Protein AF-A0A8M9P8A9-F1 (afdb_monomer_lite)

Radius of gyration: 37.68 Å; chains: 1; bounding box: 84×103×101 Å

Sequence (505 aa):
MQIIQTVPEAQSTLKDPYMAHSTPYIPPGALQATKLTQAPAHTAQMANQHPPNPISVPRPTFNPMHTTVTLNAMPHTDSDITPPTAPHQRVTVASNMPICPQPFANAPVSQTGYLPQPGTELLMAAAYGIPRPTLPVFESGTESDFALLKLALDSLLSPHTHISEQYKYQVLMSHLKFASAQQLAKAYMHHPQPYTAALQALQAKYGQPRQLVQSELGAIMSTPPLKIGDANSFDSFALSVQSLVGMLRTLEGQNGFELMCGSHVDRLLGKMPPAYRDSFVEYCFSHGILQSGTDRTYTLPDLAAWLQTKSQAKRISSRAVAMFQSDITKTSGRSKSSSYHWERPTTSFLTSENAVKPPAATPAKVSPKPKPYCPYCDNPDHYLNSCDKFKKLTTDQIVSWITRDKRCWKCGRNHSVNTCNLKRPCKICKEIHLTILHDSIKDTSRAVLMVSLPSTQIYLDRPNRSQKVMLKVARVLLHSQTQTIEAYAVLDDGSERTIVLPQEV

pLDDT: mean 71.33, std 25.17, range [28.06, 98.38]

Foldseek 3Di:
DAFDDDDDDDDDDDDDDDDDDDDDDDDDDDDDDDDDDDDDDDDDDDDDDDDDDDDDDDDDDDDDDDDDDDDDDDDDDDDDDDDDDDDDDDDDDDDDDDDDDDDDDDDDDDDDDDDDQVPVVQVVCVVVVNDRDDQAAAAPLALLSLLSNLVSLCNPPVSCPVDDLLNSLVVVLVRYNHPVLNVQLVVQNVPPRSNVVSNVSSCVRHNDLVRLLVVLLVVLLPDAADDVPPLPNLVVSLVSLVSNLSSSCSSANDPRPQQQDQVSVVSSLVSHDPVVNVVLVVVCVVVVQDDPPDPGHDGSVSVSVVSVVVSVVVVVVVVVVVVVVVVVPPPPDDDDDDDDDDDDDDDDDDDDDDDDDDDDDDDDDDDDDDFEADLVVRDSNHHVVPPPVNVPDDLVRVLCLCVVVVAALAGRHPDHVVPDPQPAAAPPPRHRHDVSSVVNLVVVVVVQCDDDDDDDDDDDDDRPDDPDDDWDKDWTWDDDPPDTDIDIDTHDPPDPDDDNDDDDD

Structure (mmCIF, N/CA/C/O backbone):
data_AF-A0A8M9P8A9-F1
#
_entry.id   AF-A0A8M9P8A9-F1
#
loop_
_atom_site.group_PDB
_atom_site.id
_atom_site.type_symbol
_atom_site.label_atom_id
_atom_site.label_alt_id
_atom_site.label_comp_id
_atom_site.label_asym_id
_atom_site.label_entity_id
_atom_site.label_seq_id
_atom_site.pdbx_PDB_ins_code
_atom_site.Cartn_x
_atom_site.Cartn_y
_atom_site.Cartn_z
_atom_site.occupancy
_atom_site.B_iso_or_equiv
_atom_site.auth_seq_id
_atom_site.auth_comp_id
_atom_site.auth_asym_id
_atom_site.auth_atom_id
_atom_site.pdbx_PDB_model_num
ATOM 1 N N . MET A 1 1 ? 1.572 41.967 -20.924 1.00 32.34 1 MET A N 1
ATOM 2 C CA . MET A 1 1 ? 2.649 41.856 -19.920 1.00 32.34 1 MET A CA 1
ATOM 3 C C . MET A 1 1 ? 3.970 41.913 -20.658 1.00 32.34 1 MET A C 1
ATOM 5 O O . MET A 1 1 ? 4.247 41.012 -21.438 1.00 32.34 1 MET A O 1
ATOM 9 N N . GLN A 1 2 ? 4.710 43.009 -20.499 1.00 29.05 2 GLN A N 1
ATOM 10 C CA . GLN A 1 2 ? 6.056 43.162 -21.053 1.00 29.05 2 GLN A CA 1
ATOM 11 C C . GLN A 1 2 ? 7.033 42.324 -20.219 1.00 29.05 2 GLN A C 1
ATOM 13 O O . GLN A 1 2 ? 7.020 42.395 -18.991 1.00 29.05 2 GLN A O 1
ATOM 18 N N . ILE A 1 3 ? 7.844 41.510 -20.894 1.00 35.03 3 ILE A N 1
ATOM 19 C CA . ILE A 1 3 ? 8.939 40.739 -20.301 1.00 35.03 3 ILE A CA 1
ATOM 20 C C . ILE A 1 3 ? 10.222 41.365 -20.844 1.00 35.03 3 ILE A C 1
ATOM 22 O O . ILE A 1 3 ? 10.514 41.239 -22.030 1.00 35.03 3 ILE A O 1
ATOM 26 N N . ILE A 1 4 ? 10.952 42.073 -19.985 1.00 35.06 4 ILE A N 1
ATOM 27 C CA . ILE A 1 4 ? 12.271 42.639 -20.283 1.00 35.06 4 ILE A CA 1
ATOM 28 C C . ILE A 1 4 ? 13.283 41.830 -19.486 1.00 35.06 4 ILE A C 1
ATOM 30 O O . ILE A 1 4 ? 13.146 41.684 -18.272 1.00 35.06 4 ILE A O 1
ATOM 34 N N . GLN A 1 5 ? 14.289 41.300 -20.172 1.00 36.25 5 GLN A N 1
ATOM 35 C CA . GLN A 1 5 ? 15.416 40.624 -19.548 1.00 36.25 5 GLN A CA 1
ATOM 36 C C . GLN A 1 5 ? 16.690 41.336 -20.001 1.00 36.25 5 GLN A C 1
ATOM 38 O O . GLN A 1 5 ? 17.116 41.213 -21.146 1.00 36.25 5 GLN A O 1
ATOM 43 N N . THR A 1 6 ? 17.264 42.128 -19.101 1.00 35.09 6 THR A N 1
ATOM 44 C CA . THR A 1 6 ? 18.605 42.698 -19.225 1.00 35.09 6 THR A CA 1
ATOM 45 C C . THR A 1 6 ? 19.603 41.723 -18.600 1.00 35.09 6 THR A C 1
ATOM 47 O O . THR A 1 6 ? 19.402 41.243 -17.486 1.00 35.09 6 THR A O 1
ATOM 50 N N . VAL A 1 7 ? 20.680 41.405 -19.319 1.00 37.97 7 VAL A N 1
ATOM 51 C CA . VAL A 1 7 ? 21.825 40.643 -18.796 1.00 37.97 7 VAL A CA 1
ATOM 52 C C . VAL A 1 7 ? 23.076 41.492 -19.034 1.00 37.97 7 VAL A C 1
ATOM 54 O O . VAL A 1 7 ? 23.311 41.859 -20.185 1.00 37.97 7 VAL A O 1
ATOM 57 N N . PRO A 1 8 ? 23.869 41.835 -18.003 1.00 36.34 8 PRO A N 1
ATOM 58 C CA . PRO A 1 8 ? 25.147 42.509 -18.194 1.00 36.34 8 PRO A CA 1
ATOM 59 C C . PRO A 1 8 ? 26.256 41.503 -18.540 1.00 36.34 8 PRO A C 1
ATOM 61 O O . PRO A 1 8 ? 26.367 40.443 -17.923 1.00 36.34 8 PRO A O 1
ATOM 64 N N . GLU A 1 9 ? 27.083 41.863 -19.524 1.00 28.84 9 GLU A N 1
ATOM 65 C CA . GLU A 1 9 ? 28.314 41.171 -19.922 1.00 28.84 9 GLU A CA 1
ATOM 66 C C . GLU A 1 9 ? 29.352 41.153 -18.790 1.00 28.84 9 GLU A C 1
ATOM 68 O O . GLU A 1 9 ? 29.684 42.190 -18.217 1.00 28.84 9 GLU A O 1
ATOM 73 N N . ALA A 1 10 ? 29.939 39.983 -18.529 1.00 34.38 10 ALA A N 1
ATOM 74 C CA . ALA A 1 10 ? 31.202 39.864 -17.808 1.00 34.38 10 ALA A CA 1
ATOM 75 C C . ALA A 1 10 ? 32.141 38.920 -18.571 1.00 34.38 10 ALA A C 1
ATOM 77 O O . ALA A 1 10 ? 31.785 37.800 -18.938 1.00 34.38 10 ALA A O 1
ATOM 78 N N . GLN A 1 11 ? 33.332 39.445 -18.844 1.00 32.78 11 GLN A N 1
ATOM 79 C CA . GLN A 1 11 ? 34.365 38.929 -19.734 1.00 32.78 11 GLN A CA 1
ATOM 80 C C . GLN A 1 11 ? 35.051 37.667 -19.187 1.00 32.78 11 GLN A C 1
ATOM 82 O O . GLN A 1 11 ? 35.365 37.568 -18.003 1.00 32.78 11 GLN A O 1
ATOM 87 N N . SER A 1 12 ? 35.335 36.722 -20.087 1.00 29.14 12 SER A N 1
ATOM 88 C CA . SER A 1 12 ? 36.107 35.506 -19.828 1.00 29.14 12 SER A CA 1
ATOM 89 C C . SER A 1 12 ? 37.616 35.765 -19.835 1.00 29.14 12 SER A C 1
ATOM 91 O O . SER A 1 12 ? 38.123 36.377 -20.777 1.00 29.14 12 SER A O 1
ATOM 93 N N . THR A 1 13 ? 38.354 35.153 -18.909 1.00 35.44 13 THR A N 1
ATOM 94 C CA . THR A 1 13 ? 39.763 34.792 -19.124 1.00 35.44 13 THR A CA 1
ATOM 95 C C . THR A 1 13 ? 39.979 33.310 -18.809 1.00 35.44 13 THR A C 1
ATOM 97 O O . THR A 1 13 ? 39.784 32.835 -17.695 1.00 35.44 13 THR A O 1
ATOM 100 N N . LEU A 1 14 ? 40.335 32.577 -19.866 1.00 29.25 14 LEU A N 1
ATOM 101 C CA . LEU A 1 14 ? 40.772 31.182 -19.904 1.00 29.25 14 LEU A CA 1
ATOM 102 C C . LEU A 1 14 ? 42.110 30.983 -19.181 1.00 29.25 14 LEU A C 1
ATOM 104 O O . LEU A 1 14 ? 43.010 31.806 -19.350 1.00 29.25 14 LEU A O 1
ATOM 108 N N . LYS A 1 15 ? 42.264 29.829 -18.516 1.00 34.78 15 LYS A N 1
ATOM 109 C CA . LYS A 1 15 ? 43.511 29.043 -18.413 1.00 34.78 15 LYS A CA 1
ATOM 110 C C . LYS A 1 15 ? 43.196 27.638 -17.866 1.00 34.78 15 LYS A C 1
ATOM 112 O O . LYS A 1 15 ? 43.006 27.475 -16.670 1.00 34.78 15 LYS A O 1
ATOM 117 N N . ASP A 1 16 ? 43.180 26.653 -18.758 1.00 32.16 16 ASP A N 1
ATOM 118 C CA . ASP A 1 16 ? 43.442 25.228 -18.478 1.00 32.16 16 ASP A CA 1
ATOM 119 C C . ASP A 1 16 ? 44.831 24.910 -19.064 1.00 32.16 16 ASP A C 1
ATOM 121 O O . ASP A 1 16 ? 45.207 25.571 -20.046 1.00 32.16 16 ASP A O 1
ATOM 125 N N . PRO A 1 17 ? 45.625 23.958 -18.517 1.00 36.09 17 PRO A N 1
ATOM 126 C CA . PRO A 1 17 ? 45.575 22.596 -19.086 1.00 36.09 17 PRO A CA 1
ATOM 127 C C . PRO A 1 17 ? 46.042 21.410 -18.184 1.00 36.09 17 PRO A C 1
ATOM 129 O O . PRO A 1 17 ? 46.680 21.593 -17.154 1.00 36.09 17 PRO A O 1
ATOM 132 N N . TYR A 1 18 ? 45.823 20.192 -18.719 1.00 34.62 18 TYR A N 1
ATOM 133 C CA . TYR A 1 18 ? 46.492 18.882 -18.488 1.00 34.62 18 TYR A CA 1
ATOM 134 C C . TYR A 1 18 ? 45.840 17.776 -17.611 1.00 34.62 18 TYR A C 1
ATOM 136 O O . TYR A 1 18 ? 46.034 17.686 -16.407 1.00 34.62 18 TYR A O 1
ATOM 144 N N . MET A 1 19 ? 45.151 16.861 -18.318 1.00 31.50 19 MET A N 1
ATOM 145 C CA . MET A 1 19 ? 45.293 15.383 -18.373 1.00 31.50 19 MET A CA 1
ATOM 146 C C . MET A 1 19 ? 45.704 14.554 -17.134 1.00 31.50 19 MET A C 1
ATOM 148 O O . MET A 1 19 ? 46.847 14.624 -16.702 1.00 31.50 19 MET A O 1
ATOM 152 N N . ALA A 1 20 ? 44.863 13.565 -16.779 1.00 36.19 20 ALA A N 1
ATOM 153 C CA . ALA A 1 20 ? 45.269 12.159 -16.576 1.00 36.19 20 ALA A CA 1
ATOM 154 C C . ALA A 1 20 ? 44.049 11.206 -16.523 1.00 36.19 20 ALA A C 1
ATOM 156 O O . ALA A 1 20 ? 43.075 11.447 -15.816 1.00 36.19 20 ALA A O 1
ATOM 157 N N . HIS A 1 21 ? 44.119 10.111 -17.285 1.00 31.47 21 HIS A N 1
ATOM 158 C CA . HIS A 1 21 ? 43.128 9.034 -17.372 1.00 31.47 21 HIS A CA 1
ATOM 159 C C . HIS A 1 21 ? 43.214 8.055 -16.187 1.00 31.47 21 HIS A C 1
ATOM 161 O O . HIS A 1 21 ? 44.305 7.749 -15.714 1.00 31.47 21 HIS A O 1
ATOM 167 N N . SER A 1 22 ? 42.086 7.470 -15.771 1.00 35.22 22 SER A N 1
ATOM 168 C CA . SER A 1 22 ? 42.049 6.230 -14.974 1.00 35.22 22 SER A CA 1
ATOM 169 C C . SER A 1 22 ? 40.762 5.443 -15.252 1.00 35.22 22 SER A C 1
ATOM 171 O O . SER A 1 22 ? 39.658 5.878 -14.937 1.00 35.22 22 SER A O 1
ATOM 173 N N . THR A 1 23 ? 40.921 4.285 -15.893 1.00 35.38 23 THR A N 1
ATOM 174 C CA . THR A 1 23 ? 39.914 3.235 -16.134 1.00 35.38 23 THR A CA 1
ATOM 175 C C . THR A 1 23 ? 39.838 2.255 -14.953 1.00 35.38 23 THR A C 1
ATOM 177 O O . THR A 1 23 ? 40.883 1.973 -14.365 1.00 35.38 23 THR A O 1
ATOM 180 N N . PRO A 1 24 ? 38.672 1.654 -14.634 1.00 41.00 24 PRO A N 1
ATOM 181 C CA . PRO A 1 24 ? 38.574 0.639 -13.589 1.00 41.00 24 PRO A CA 1
ATOM 182 C C . PRO A 1 24 ? 38.933 -0.770 -14.095 1.00 41.00 24 PRO A C 1
ATOM 184 O O . PRO A 1 24 ? 38.564 -1.184 -15.194 1.00 41.00 24 PRO A O 1
ATOM 187 N N . TYR A 1 25 ? 39.658 -1.491 -13.241 1.00 41.78 25 TYR A N 1
ATOM 188 C CA . TYR A 1 25 ? 40.194 -2.846 -13.387 1.00 41.78 25 TYR A CA 1
ATOM 189 C C . TYR A 1 25 ? 39.174 -3.923 -12.961 1.00 41.78 25 TYR A C 1
ATOM 191 O O . TYR A 1 25 ? 38.510 -3.771 -11.938 1.00 41.78 25 TYR A O 1
ATOM 199 N N . ILE A 1 26 ? 39.087 -5.031 -13.712 1.00 38.59 26 ILE A N 1
ATOM 200 C CA . ILE A 1 26 ? 38.388 -6.280 -13.344 1.00 38.59 26 ILE A CA 1
ATOM 201 C C . ILE A 1 26 ? 39.342 -7.455 -13.648 1.00 38.59 26 ILE A C 1
ATOM 203 O O . ILE A 1 26 ? 39.733 -7.596 -14.809 1.00 38.59 26 ILE A O 1
ATOM 207 N N . PRO A 1 27 ? 39.709 -8.313 -12.676 1.00 45.84 27 PRO A N 1
ATOM 208 C CA . PRO A 1 27 ? 40.505 -9.515 -12.933 1.00 45.84 27 PRO A CA 1
ATOM 209 C C . PRO A 1 27 ? 39.636 -10.781 -13.135 1.00 45.84 27 PRO A C 1
ATOM 211 O O . PRO A 1 27 ? 38.600 -10.910 -12.479 1.00 45.84 27 PRO A O 1
ATOM 214 N N . PRO A 1 28 ? 40.047 -11.746 -13.990 1.00 36.19 28 PRO A N 1
ATOM 215 C CA . PRO A 1 28 ? 39.370 -13.036 -14.167 1.00 36.19 28 PRO A CA 1
ATOM 216 C C . PRO A 1 28 ? 40.157 -14.241 -13.597 1.00 36.19 28 PRO A C 1
ATOM 218 O O . PRO A 1 28 ? 41.378 -14.194 -13.469 1.00 36.19 28 PRO A O 1
ATOM 221 N N . GLY A 1 29 ? 39.458 -15.361 -13.362 1.00 38.16 29 GLY A N 1
ATOM 222 C CA . GLY A 1 29 ? 40.023 -16.709 -13.134 1.00 38.16 29 GLY A CA 1
ATOM 223 C C . GLY A 1 29 ? 39.369 -17.428 -11.941 1.00 38.16 29 GLY A C 1
ATOM 224 O O . GLY A 1 29 ? 39.119 -16.798 -10.927 1.00 38.16 29 GLY A O 1
ATOM 225 N N . ALA A 1 30 ? 39.036 -18.720 -11.947 1.00 37.06 30 ALA A N 1
ATOM 226 C CA . ALA A 1 30 ? 39.270 -19.796 -12.901 1.00 37.06 30 ALA A CA 1
ATOM 227 C C . ALA A 1 30 ? 38.248 -20.937 -12.674 1.00 37.06 30 ALA A C 1
ATOM 229 O O . ALA A 1 30 ? 37.745 -21.140 -11.572 1.00 37.06 30 ALA A O 1
ATOM 230 N N . LEU A 1 31 ? 37.958 -21.672 -13.749 1.00 33.88 31 LEU A N 1
ATOM 231 C CA . LEU A 1 31 ? 37.169 -22.907 -13.809 1.00 33.88 31 LEU A CA 1
ATOM 232 C C . LEU A 1 31 ? 37.936 -24.099 -13.218 1.00 33.88 31 LEU A C 1
ATOM 234 O O . LEU A 1 31 ? 39.123 -24.234 -13.500 1.00 33.88 31 LEU A O 1
ATOM 238 N N . GLN A 1 32 ? 37.229 -25.042 -12.585 1.00 37.28 32 GLN A N 1
ATOM 239 C CA . GLN A 1 32 ? 37.470 -26.483 -12.763 1.00 37.28 32 GLN A CA 1
ATOM 240 C C . GLN A 1 32 ? 36.254 -27.311 -12.317 1.00 37.28 32 GLN A C 1
ATOM 242 O O . GLN A 1 32 ? 35.600 -27.012 -11.323 1.00 37.28 32 GLN A O 1
ATOM 247 N N . ALA A 1 33 ? 35.940 -28.335 -13.110 1.00 31.03 33 ALA A N 1
ATOM 248 C CA . ALA A 1 33 ? 34.782 -29.215 -13.007 1.00 31.03 33 ALA A CA 1
ATOM 249 C C . ALA A 1 33 ? 35.234 -30.682 -12.975 1.00 31.03 33 ALA A C 1
ATOM 251 O O . ALA A 1 33 ? 36.143 -31.034 -13.722 1.00 31.03 33 ALA A O 1
ATOM 252 N N . THR A 1 34 ? 34.527 -31.537 -12.228 1.00 38.31 34 THR A N 1
ATOM 253 C CA . THR A 1 34 ? 34.526 -33.015 -12.360 1.00 38.31 34 THR A CA 1
ATOM 254 C C . THR A 1 34 ? 33.278 -33.579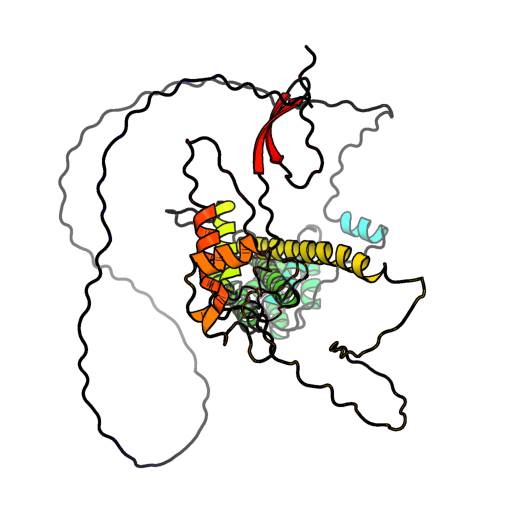 -11.646 1.00 38.31 34 THR A C 1
ATOM 256 O O . THR A 1 34 ? 33.098 -33.353 -10.458 1.00 38.31 34 THR A O 1
ATOM 259 N N . LYS A 1 35 ? 32.249 -34.021 -12.396 1.00 36.34 35 LYS A N 1
ATOM 260 C CA . LYS A 1 35 ? 31.830 -35.424 -12.697 1.00 36.34 35 LYS A CA 1
ATOM 261 C C . LYS A 1 35 ? 31.383 -36.257 -11.467 1.00 36.34 35 LYS A C 1
ATOM 263 O O . LYS A 1 35 ? 32.194 -36.529 -10.603 1.00 36.34 35 LYS A O 1
ATOM 268 N N . LEU A 1 36 ? 30.077 -36.539 -11.300 1.00 33.41 36 LEU A N 1
ATOM 269 C CA . LEU A 1 36 ? 29.245 -37.659 -11.835 1.00 33.41 36 LEU A CA 1
ATOM 270 C C . LEU A 1 36 ? 29.297 -38.936 -10.965 1.00 33.41 36 LEU A C 1
ATOM 272 O O . LEU A 1 36 ? 30.382 -39.478 -10.806 1.00 33.41 36 LEU A O 1
ATOM 276 N N . THR A 1 37 ? 28.140 -39.438 -10.481 1.00 38.72 37 THR A N 1
ATOM 277 C CA . THR A 1 37 ? 27.596 -40.820 -10.672 1.00 38.72 37 THR A CA 1
ATOM 278 C C . THR A 1 37 ? 26.238 -41.014 -9.939 1.00 38.72 37 THR A C 1
ATOM 280 O O . THR A 1 37 ? 26.003 -40.439 -8.882 1.00 38.72 37 THR A O 1
ATOM 283 N N . GLN A 1 38 ? 25.341 -41.779 -10.580 1.00 37.44 38 GLN A N 1
ATOM 284 C CA . GLN A 1 38 ? 23.909 -42.092 -10.349 1.00 37.44 38 GLN A CA 1
ATOM 285 C C . GLN A 1 38 ? 23.676 -43.255 -9.334 1.00 37.44 38 GLN A C 1
ATOM 287 O O . GLN A 1 38 ? 24.504 -44.153 -9.300 1.00 37.44 38 GLN A O 1
ATOM 292 N N . ALA A 1 39 ? 22.658 -43.203 -8.440 1.00 33.81 39 ALA A N 1
ATOM 293 C CA . ALA A 1 39 ? 21.325 -43.898 -8.452 1.00 33.81 39 ALA A CA 1
ATOM 294 C C . ALA A 1 39 ? 21.316 -45.375 -7.925 1.00 33.81 39 ALA A C 1
ATOM 296 O O . ALA A 1 39 ? 22.400 -45.942 -7.847 1.00 33.81 39 ALA A O 1
ATOM 297 N N . PRO A 1 40 ? 20.171 -46.087 -7.678 1.00 43.88 40 PRO A N 1
ATOM 298 C CA . PRO A 1 40 ? 18.787 -45.716 -7.267 1.00 43.88 40 PRO A CA 1
ATOM 299 C C . PRO A 1 40 ? 18.071 -46.668 -6.227 1.00 43.88 40 PRO A C 1
ATOM 301 O O . PRO A 1 40 ? 18.558 -47.742 -5.907 1.00 43.88 40 PRO A O 1
ATOM 304 N N . ALA A 1 41 ? 16.845 -46.259 -5.824 1.00 38.50 41 ALA A N 1
ATOM 305 C CA . ALA A 1 41 ? 15.574 -47.003 -5.559 1.00 38.50 41 ALA A CA 1
ATOM 306 C C . ALA A 1 41 ? 15.388 -48.056 -4.425 1.00 38.50 41 ALA A C 1
ATOM 308 O O . ALA A 1 41 ? 16.148 -49.004 -4.323 1.00 38.50 41 ALA A O 1
ATOM 309 N N . HIS A 1 42 ? 14.285 -47.911 -3.650 1.00 41.47 42 HIS A N 1
ATOM 310 C CA . HIS A 1 42 ? 13.126 -48.838 -3.441 1.00 41.47 42 HIS A CA 1
ATOM 311 C C . HIS A 1 42 ? 12.227 -48.318 -2.267 1.00 41.47 42 HIS A C 1
ATOM 313 O O . HIS A 1 42 ? 12.752 -48.059 -1.193 1.00 41.47 42 HIS A O 1
ATOM 319 N N . THR A 1 43 ? 10.992 -47.804 -2.486 1.00 40.38 43 THR A N 1
ATOM 320 C CA . THR A 1 43 ? 9.626 -48.427 -2.322 1.00 40.38 43 THR A CA 1
ATOM 321 C C . THR A 1 43 ? 9.363 -49.020 -0.907 1.00 40.38 43 THR A C 1
ATOM 323 O O . THR A 1 43 ? 10.230 -49.719 -0.417 1.00 40.38 43 THR A O 1
ATOM 326 N N . ALA A 1 44 ? 8.251 -48.864 -0.157 1.00 39.88 44 ALA A N 1
ATOM 327 C CA . ALA A 1 44 ? 6.839 -48.542 -0.419 1.00 39.88 44 ALA A CA 1
ATOM 328 C C . ALA A 1 44 ? 6.058 -48.216 0.901 1.00 39.88 44 ALA A C 1
ATOM 330 O O . ALA A 1 44 ? 6.416 -48.763 1.935 1.00 39.88 44 ALA A O 1
ATOM 331 N N . GLN A 1 45 ? 4.974 -47.411 0.794 1.00 40.03 45 GLN A N 1
ATOM 332 C CA . GLN A 1 45 ? 3.597 -47.556 1.371 1.00 40.03 45 GLN A CA 1
ATOM 333 C C . GLN A 1 45 ? 3.371 -47.766 2.896 1.00 40.03 45 GLN A C 1
ATOM 335 O O . GLN A 1 45 ? 4.132 -48.453 3.548 1.00 40.03 45 GLN A O 1
ATOM 340 N N . MET A 1 46 ? 2.284 -47.355 3.571 1.00 40.19 46 MET A N 1
ATOM 341 C CA . MET A 1 46 ? 1.098 -46.489 3.393 1.00 40.19 46 MET A CA 1
ATOM 342 C C . MET A 1 46 ? 0.348 -46.513 4.750 1.00 40.19 46 MET A C 1
ATOM 344 O O . MET A 1 46 ? 0.272 -47.589 5.329 1.00 40.19 46 MET A O 1
ATOM 348 N N . ALA A 1 47 ? -0.262 -45.407 5.211 1.00 39.66 47 ALA A N 1
ATOM 349 C CA . ALA A 1 47 ? -1.613 -45.384 5.819 1.00 39.66 47 ALA A CA 1
ATOM 350 C C . ALA A 1 47 ? -2.002 -43.990 6.363 1.00 39.66 47 ALA A C 1
ATOM 352 O O . ALA A 1 47 ? -1.248 -43.339 7.079 1.00 39.66 47 ALA A O 1
ATOM 353 N N . ASN A 1 48 ? -3.213 -43.575 5.988 1.00 36.12 48 ASN A N 1
ATOM 354 C CA . ASN A 1 48 ? -3.933 -42.335 6.299 1.00 36.12 48 ASN A CA 1
ATOM 355 C C . ASN A 1 48 ? -4.368 -42.212 7.775 1.00 36.12 48 ASN A C 1
ATOM 357 O O . ASN A 1 48 ? -4.683 -43.233 8.375 1.00 36.12 48 ASN A O 1
ATOM 361 N N . GLN A 1 49 ? -4.582 -40.981 8.276 1.00 39.81 49 GLN A N 1
ATOM 362 C CA . GLN A 1 49 ? -5.910 -40.425 8.650 1.00 39.81 49 GLN A CA 1
ATOM 363 C C . GLN A 1 49 ? -5.823 -39.056 9.382 1.00 39.81 49 GLN A C 1
ATOM 365 O O . GLN A 1 49 ? -4.800 -38.690 9.949 1.00 39.81 49 GLN A O 1
ATOM 370 N N . HIS A 1 50 ? -6.912 -38.286 9.261 1.00 43.16 50 HIS A N 1
ATOM 371 C CA . HIS A 1 50 ? -7.143 -36.853 9.537 1.00 43.16 50 HIS A CA 1
ATOM 372 C C . HIS A 1 50 ? -7.214 -36.409 11.035 1.00 43.16 50 HIS A C 1
ATOM 374 O O . HIS A 1 50 ? -7.325 -37.264 11.909 1.00 43.16 50 HIS A O 1
ATOM 380 N N . PRO A 1 51 ? -7.199 -35.078 11.332 1.00 49.16 51 PRO A N 1
ATOM 381 C CA . PRO A 1 51 ? -7.110 -34.461 12.677 1.00 49.16 51 PRO A CA 1
ATOM 382 C C . PRO A 1 51 ? -8.500 -34.119 13.283 1.00 49.16 51 PRO A C 1
ATOM 384 O O . PRO A 1 51 ? -9.492 -34.254 12.562 1.00 49.16 51 PRO A O 1
ATOM 387 N N . PRO A 1 52 ? -8.633 -33.672 14.564 1.00 42.47 52 PRO A N 1
ATOM 388 C CA . PRO A 1 52 ? -8.664 -32.216 14.856 1.00 42.47 52 PRO A CA 1
ATOM 389 C C . PRO A 1 52 ? -8.304 -31.743 16.304 1.00 42.47 52 PRO A C 1
ATOM 391 O O . PRO A 1 52 ? -8.334 -32.501 17.262 1.00 42.47 52 PRO A O 1
ATOM 394 N N . ASN A 1 53 ? -8.085 -30.421 16.412 1.00 42.22 53 ASN A N 1
ATOM 395 C CA . ASN A 1 53 ? -8.343 -29.450 17.504 1.00 42.22 53 ASN A CA 1
ATOM 396 C C . ASN A 1 53 ? -7.724 -29.530 18.931 1.00 42.22 53 ASN A C 1
ATOM 398 O O . ASN A 1 53 ? -7.624 -30.599 19.525 1.00 42.22 53 ASN A O 1
ATOM 402 N N . PRO A 1 54 ? -7.386 -28.356 19.531 1.00 37.69 54 PRO A N 1
ATOM 403 C CA . PRO A 1 54 ? -6.720 -28.234 20.831 1.00 37.69 54 PRO A CA 1
ATOM 404 C C . PRO A 1 54 ? -7.690 -27.958 21.999 1.00 37.69 54 PRO A C 1
ATOM 406 O O . PRO A 1 54 ? -8.730 -27.320 21.825 1.00 37.69 54 PRO A O 1
ATOM 409 N N . ILE A 1 55 ? -7.306 -28.375 23.212 1.00 44.06 55 ILE A N 1
ATOM 410 C CA . ILE A 1 55 ? -8.025 -28.110 24.469 1.00 44.06 55 ILE A CA 1
ATOM 411 C C . ILE A 1 55 ? -7.210 -27.155 25.361 1.00 44.06 55 ILE A C 1
ATOM 413 O O . ILE A 1 55 ? -6.103 -27.467 25.782 1.00 44.06 55 ILE A O 1
ATOM 417 N N . SER A 1 56 ? -7.821 -25.993 25.600 1.00 39.66 56 SER A N 1
ATOM 418 C CA . SER A 1 56 ? -7.959 -25.212 26.843 1.00 39.66 56 SER A CA 1
ATOM 419 C C . SER A 1 56 ? -6.772 -24.957 27.795 1.00 39.66 56 SER A C 1
ATOM 421 O O . SER A 1 56 ? -6.243 -25.841 28.456 1.00 39.66 56 SER A O 1
ATOM 423 N N . VAL A 1 57 ? -6.504 -23.656 27.959 1.00 40.34 57 VAL A N 1
ATOM 424 C CA . VAL A 1 57 ? -5.733 -22.954 29.012 1.00 40.34 57 VAL A CA 1
ATOM 425 C C . VAL A 1 57 ? -6.351 -23.153 30.416 1.00 40.34 57 VAL A C 1
ATOM 427 O O . VAL A 1 57 ? -7.553 -23.414 30.500 1.00 40.34 57 VAL A O 1
ATOM 430 N N . PRO A 1 58 ? -5.607 -22.929 31.525 1.00 38.12 58 PRO A N 1
ATOM 431 C CA . PRO A 1 58 ? -5.693 -21.615 32.187 1.00 38.12 58 PRO A CA 1
ATOM 432 C C . PRO A 1 58 ? -4.374 -21.047 32.771 1.00 38.12 58 PRO A C 1
ATOM 434 O O . PRO A 1 58 ? -3.387 -21.734 33.001 1.00 38.12 58 PRO A O 1
ATOM 437 N N . ARG A 1 59 ? -4.416 -19.722 32.957 1.00 38.16 59 ARG A N 1
ATOM 438 C CA . ARG A 1 59 ? -3.393 -18.705 33.295 1.00 38.16 59 ARG A CA 1
ATOM 439 C C . ARG A 1 59 ? -3.207 -18.567 34.845 1.00 38.16 59 ARG A C 1
ATOM 441 O O . ARG A 1 59 ? -3.923 -19.239 35.576 1.00 38.16 59 ARG A O 1
ATOM 448 N N . PRO A 1 60 ? -2.503 -17.535 35.366 1.00 38.59 60 PRO A N 1
ATOM 449 C CA . PRO A 1 60 ? -1.071 -17.388 35.696 1.00 38.59 60 PRO A CA 1
ATOM 450 C C . PRO A 1 60 ? -0.779 -17.273 37.217 1.00 38.59 60 PRO A C 1
ATOM 452 O O . PRO A 1 60 ? -1.690 -17.123 38.028 1.00 38.59 60 PRO A O 1
ATOM 455 N N . THR A 1 61 ? 0.499 -17.160 37.610 1.00 37.47 61 THR A N 1
ATOM 456 C CA . THR A 1 61 ? 0.885 -16.423 38.836 1.00 37.47 61 THR A CA 1
ATOM 457 C C . THR A 1 61 ? 2.307 -15.846 38.748 1.00 37.47 61 THR A C 1
ATOM 459 O O . THR A 1 61 ? 3.194 -16.428 38.135 1.00 37.47 61 THR A O 1
ATOM 462 N N . PHE A 1 62 ? 2.451 -14.645 39.312 1.00 34.25 62 PHE A N 1
ATOM 463 C CA . PHE A 1 62 ? 3.607 -13.741 39.388 1.00 34.25 62 PHE A CA 1
ATOM 464 C C . PHE A 1 62 ? 4.851 -14.323 40.094 1.00 34.25 62 PHE A C 1
ATOM 466 O O . PHE A 1 62 ? 4.699 -15.020 41.091 1.00 34.25 62 PHE A O 1
ATOM 473 N N . ASN A 1 63 ? 6.061 -13.904 39.685 1.00 37.31 63 ASN A N 1
ATOM 474 C CA . ASN A 1 63 ? 6.975 -13.111 40.537 1.00 37.31 63 ASN A CA 1
ATOM 475 C C . ASN A 1 63 ? 8.264 -12.671 39.795 1.00 37.31 63 ASN A C 1
ATOM 477 O O . ASN A 1 63 ? 8.793 -13.442 38.997 1.00 37.31 63 ASN A O 1
ATOM 481 N N . PRO A 1 64 ? 8.789 -11.454 40.053 1.00 34.81 64 PRO A N 1
ATOM 482 C CA . PRO A 1 64 ? 10.025 -10.938 39.462 1.00 34.81 64 PRO A CA 1
ATOM 483 C C . PRO A 1 64 ? 11.250 -11.237 40.349 1.00 34.81 64 PRO A C 1
ATOM 485 O O . PRO A 1 64 ? 11.148 -11.214 41.573 1.00 34.81 64 PRO A O 1
ATOM 488 N N . MET A 1 65 ? 12.432 -11.429 39.755 1.00 41.62 65 MET A N 1
ATOM 489 C CA . MET A 1 65 ? 13.710 -11.276 40.463 1.00 41.62 65 MET A CA 1
ATOM 490 C C . MET A 1 65 ? 14.736 -10.548 39.594 1.00 41.62 65 MET A C 1
ATOM 492 O O . MET A 1 65 ? 14.998 -10.914 38.451 1.00 41.62 65 MET A O 1
ATOM 496 N N . HIS A 1 66 ? 15.291 -9.494 40.188 1.00 36.53 66 HIS A N 1
ATOM 497 C CA . HIS A 1 66 ? 16.430 -8.714 39.730 1.00 36.53 66 HIS A CA 1
ATOM 498 C C . HIS A 1 66 ? 17.717 -9.548 39.731 1.00 36.53 66 HIS A C 1
ATOM 500 O O . HIS A 1 66 ? 17.952 -10.337 40.646 1.00 36.53 66 HIS A O 1
ATOM 506 N N . THR A 1 67 ? 18.624 -9.277 38.793 1.00 36.84 67 THR A N 1
ATOM 507 C CA . THR A 1 67 ? 20.066 -9.428 39.032 1.00 36.84 67 THR A CA 1
ATOM 508 C C . THR A 1 67 ? 20.806 -8.315 38.294 1.00 36.84 67 THR A C 1
ATOM 510 O O . THR A 1 67 ? 20.593 -8.079 37.108 1.00 36.84 67 THR A O 1
ATOM 513 N N . THR A 1 68 ? 21.605 -7.585 39.063 1.00 32.22 68 THR A N 1
ATOM 514 C CA . THR A 1 68 ? 22.325 -6.350 38.731 1.00 32.22 68 THR A CA 1
ATOM 515 C C . THR A 1 68 ? 23.828 -6.648 38.556 1.00 32.22 68 THR A C 1
ATOM 517 O O . THR A 1 68 ? 24.262 -7.769 38.808 1.00 32.22 68 THR A O 1
ATOM 520 N N . VAL A 1 69 ? 24.609 -5.586 38.286 1.00 36.97 69 VAL A N 1
ATOM 521 C CA . VAL A 1 69 ? 26.083 -5.423 38.425 1.00 36.97 69 VAL A CA 1
ATOM 522 C C . VAL A 1 69 ? 26.889 -5.938 37.198 1.00 36.97 69 VAL A C 1
ATOM 524 O O . VAL A 1 69 ? 26.675 -7.049 36.744 1.00 36.97 69 VAL A O 1
ATOM 527 N N . THR A 1 70 ? 27.815 -5.208 36.548 1.00 36.00 70 THR A N 1
ATOM 528 C CA . THR A 1 70 ? 28.825 -4.257 37.063 1.00 36.00 70 THR A CA 1
ATOM 529 C C . THR A 1 70 ? 29.402 -3.340 35.965 1.00 36.00 70 THR A C 1
ATOM 531 O O . THR A 1 70 ? 29.515 -3.738 34.809 1.00 36.00 70 THR A O 1
ATOM 534 N N . LEU A 1 71 ? 29.779 -2.124 36.380 1.00 33.41 71 LEU A N 1
ATOM 535 C CA . LEU A 1 71 ? 30.430 -1.015 35.662 1.00 33.41 71 LEU A CA 1
ATOM 536 C C . LEU A 1 71 ? 31.914 -1.251 35.310 1.00 33.41 71 LEU A C 1
ATOM 538 O O . LEU A 1 71 ? 32.580 -2.033 35.976 1.00 33.41 71 LEU A O 1
ATOM 542 N N . ASN A 1 72 ? 32.421 -0.466 34.349 1.00 38.75 72 ASN A N 1
ATOM 543 C CA . ASN A 1 72 ? 33.733 0.216 34.337 1.00 38.75 72 ASN A CA 1
ATOM 544 C C . ASN A 1 72 ? 33.781 1.134 33.093 1.00 38.75 72 ASN A C 1
ATOM 546 O O . ASN A 1 72 ? 33.325 0.708 32.039 1.00 38.75 72 ASN A O 1
ATOM 550 N N . ALA A 1 73 ? 34.377 2.323 33.017 1.00 38.53 73 ALA A N 1
ATOM 551 C CA . ALA A 1 73 ? 34.697 3.467 33.877 1.00 38.53 73 ALA A CA 1
ATOM 552 C C . ALA A 1 73 ? 35.283 4.519 32.888 1.00 38.53 73 ALA A C 1
ATOM 554 O O . ALA A 1 73 ? 35.955 4.132 31.932 1.00 38.53 73 ALA A O 1
ATOM 555 N N . MET A 1 74 ? 34.981 5.812 33.060 1.00 39.16 74 MET A N 1
ATOM 556 C CA . MET A 1 74 ? 35.373 6.925 32.160 1.00 39.16 74 MET A CA 1
ATOM 557 C C . MET A 1 74 ? 36.869 7.309 32.289 1.00 39.16 74 MET A C 1
ATOM 559 O O . MET A 1 74 ? 37.586 6.691 33.076 1.00 39.16 74 MET A O 1
ATOM 563 N N . PRO A 1 75 ? 37.351 8.358 31.583 1.00 46.25 75 PRO A N 1
ATOM 564 C CA . PRO A 1 75 ? 37.449 9.632 32.309 1.00 46.25 75 PRO A CA 1
ATOM 565 C C . PRO A 1 75 ? 37.139 10.916 31.508 1.00 46.25 75 PRO A C 1
ATOM 567 O O . PRO A 1 75 ? 37.037 10.939 30.285 1.00 46.25 75 PRO A O 1
ATOM 570 N N . HIS A 1 76 ? 36.970 11.966 32.310 1.00 38.25 76 HIS A N 1
ATOM 571 C CA . HIS A 1 76 ? 36.470 13.324 32.098 1.00 38.25 76 HIS A CA 1
ATOM 572 C C . HIS A 1 76 ? 37.536 14.341 31.647 1.00 38.25 76 HIS A C 1
ATOM 574 O O . HIS A 1 76 ? 38.713 14.075 31.844 1.00 38.25 76 HIS A O 1
ATOM 580 N N . THR A 1 77 ? 37.081 15.505 31.150 1.00 41.19 77 THR A N 1
ATOM 581 C CA . THR A 1 77 ? 37.469 16.914 31.476 1.00 41.19 77 THR A CA 1
ATOM 582 C C . THR A 1 77 ? 36.652 17.812 30.519 1.00 41.19 77 THR A C 1
ATOM 584 O O . THR A 1 77 ? 36.838 17.698 29.312 1.00 41.19 77 THR A O 1
ATOM 587 N N . ASP A 1 78 ? 35.563 18.493 30.885 1.00 35.91 78 ASP A N 1
ATOM 588 C CA . ASP A 1 78 ? 35.345 19.616 31.820 1.00 35.91 78 ASP A CA 1
ATOM 589 C C . ASP A 1 78 ? 35.872 20.974 31.310 1.00 35.91 78 ASP A C 1
ATOM 591 O O . ASP A 1 78 ? 37.080 21.132 31.135 1.00 35.91 78 ASP A O 1
ATOM 595 N N . SER A 1 79 ? 34.955 21.920 31.048 1.00 43.38 79 SER A N 1
ATOM 596 C CA . SER A 1 79 ? 35.090 23.377 31.265 1.00 43.38 79 SER A CA 1
ATOM 597 C C . SER A 1 79 ? 33.856 24.141 30.754 1.00 43.38 79 SER A C 1
ATOM 599 O O . SER A 1 79 ? 33.538 24.136 29.564 1.00 43.38 79 SER A O 1
ATOM 601 N N . ASP A 1 80 ? 33.205 24.808 31.705 1.00 33.34 80 ASP A N 1
ATOM 602 C CA . ASP A 1 80 ? 32.151 25.819 31.601 1.00 33.34 80 ASP A CA 1
ATOM 603 C C . ASP A 1 80 ? 32.450 26.978 30.631 1.00 33.34 80 ASP A C 1
ATOM 605 O O . ASP A 1 80 ? 33.608 27.306 30.387 1.00 33.34 80 ASP A O 1
ATOM 609 N N . ILE A 1 81 ? 31.392 27.655 30.153 1.00 42.22 81 ILE A N 1
ATOM 610 C CA . ILE A 1 81 ? 31.172 29.117 30.266 1.00 42.22 81 ILE A CA 1
ATOM 611 C C . ILE A 1 81 ? 29.788 29.478 29.671 1.00 42.22 81 ILE A C 1
ATOM 613 O O . ILE A 1 81 ? 29.430 29.123 28.551 1.00 42.22 81 ILE A O 1
ATOM 617 N N . THR A 1 82 ? 29.016 30.194 30.485 1.00 41.16 82 THR A N 1
ATOM 618 C CA . THR A 1 82 ? 27.652 30.745 30.341 1.00 41.16 82 THR A CA 1
ATOM 619 C C . THR A 1 82 ? 27.448 31.813 29.232 1.00 41.16 82 THR A C 1
ATOM 621 O O . THR A 1 82 ? 28.425 32.322 28.687 1.00 41.16 82 THR A O 1
ATOM 624 N N . PRO A 1 83 ? 26.182 32.175 28.894 1.00 48.06 83 PRO A N 1
ATOM 625 C CA . PRO A 1 83 ? 25.760 32.764 27.609 1.00 48.06 83 PRO A CA 1
ATOM 626 C C . PRO A 1 83 ? 25.656 34.306 27.632 1.00 48.06 83 PRO A C 1
ATOM 628 O O . PRO A 1 83 ? 25.924 34.926 28.661 1.00 48.06 83 PRO A O 1
ATOM 631 N N . PRO A 1 84 ? 25.147 34.933 26.549 1.00 44.50 84 PRO A N 1
ATOM 632 C CA . PRO A 1 84 ? 24.295 36.100 26.760 1.00 44.50 84 PRO A CA 1
ATOM 633 C C . PRO A 1 84 ? 23.016 36.140 25.906 1.00 44.50 84 PRO A C 1
ATOM 635 O O . PRO A 1 84 ? 22.974 35.846 24.714 1.00 44.50 84 PRO A O 1
ATOM 638 N N . THR A 1 85 ? 21.971 36.580 26.594 1.00 35.16 85 THR A N 1
ATOM 639 C CA . THR A 1 85 ? 20.663 37.067 26.157 1.00 35.16 85 THR A CA 1
ATOM 640 C C . THR A 1 85 ? 20.770 38.383 25.372 1.00 35.16 85 THR A C 1
ATOM 642 O O . THR A 1 85 ? 21.601 39.211 25.736 1.00 35.16 85 THR A O 1
ATOM 645 N N . ALA A 1 86 ? 19.860 38.604 24.403 1.00 38.75 86 ALA A N 1
ATOM 646 C CA . ALA A 1 86 ? 19.199 39.876 24.004 1.00 38.75 86 ALA A CA 1
ATOM 647 C C . ALA A 1 86 ? 19.042 40.020 22.467 1.00 38.75 86 ALA A C 1
ATOM 649 O O . ALA A 1 86 ? 19.857 39.482 21.725 1.00 38.75 86 ALA A O 1
ATOM 650 N N . PRO A 1 87 ? 18.118 40.861 21.954 1.00 39.25 87 PRO A N 1
ATOM 651 C CA . PRO A 1 87 ? 16.774 41.178 22.437 1.00 39.25 87 PRO A CA 1
ATOM 652 C C . PRO A 1 87 ? 15.698 41.079 21.327 1.00 39.25 87 PRO A C 1
ATOM 654 O O . PRO A 1 87 ? 15.969 41.043 20.130 1.00 39.25 87 PRO A O 1
ATOM 657 N N . HIS A 1 88 ? 14.436 41.094 21.756 1.00 32.47 88 HIS A N 1
ATOM 658 C CA . HIS A 1 88 ? 13.257 41.288 20.916 1.00 32.47 88 HIS A CA 1
ATOM 659 C C . HIS A 1 88 ? 13.353 42.544 20.031 1.00 32.47 88 HIS A C 1
ATOM 661 O O . HIS A 1 88 ? 13.506 43.649 20.548 1.00 32.47 88 HIS A O 1
ATOM 667 N N . GLN A 1 89 ? 13.081 42.400 18.731 1.00 36.50 89 GLN A N 1
ATOM 668 C CA . GLN A 1 89 ? 12.464 43.460 17.934 1.00 36.50 89 GLN A CA 1
ATOM 669 C C . GLN A 1 89 ? 11.279 42.904 17.142 1.00 36.50 89 GLN A C 1
ATOM 671 O O . GLN A 1 89 ? 11.406 42.045 16.273 1.00 36.50 89 GLN A O 1
ATOM 676 N N . ARG A 1 90 ? 10.098 43.417 17.503 1.00 28.06 90 ARG A N 1
ATOM 677 C CA . ARG A 1 90 ? 8.869 43.375 16.712 1.00 28.06 90 ARG A CA 1
ATOM 678 C C . ARG A 1 90 ? 9.120 44.070 15.377 1.00 28.06 90 ARG A C 1
ATOM 680 O O . ARG A 1 90 ? 9.473 45.244 15.381 1.00 28.06 90 ARG A O 1
ATOM 687 N N . VAL A 1 91 ? 8.787 43.407 14.275 1.00 33.78 91 VAL A N 1
ATOM 688 C CA . VAL A 1 91 ? 8.350 44.091 13.055 1.00 33.78 91 VAL A CA 1
ATOM 689 C C . VAL A 1 91 ? 7.075 43.412 12.565 1.00 33.78 91 VAL A C 1
ATOM 691 O O . VAL A 1 91 ? 7.070 42.299 12.052 1.00 33.78 91 VAL A O 1
ATOM 694 N N . THR A 1 92 ? 5.970 44.101 12.813 1.00 29.77 92 THR A N 1
ATOM 695 C CA . THR A 1 92 ? 4.646 43.919 12.221 1.00 29.77 92 THR A CA 1
ATOM 696 C C . THR A 1 92 ? 4.651 44.433 10.784 1.00 29.77 92 THR A C 1
ATOM 698 O O . THR A 1 92 ? 4.842 45.631 10.603 1.00 29.77 92 THR A O 1
ATOM 701 N N . VAL A 1 93 ? 4.381 43.588 9.785 1.00 34.50 93 VAL A N 1
ATOM 702 C CA . VAL A 1 93 ? 3.921 44.011 8.442 1.00 34.50 93 VAL A CA 1
ATOM 703 C C . VAL A 1 93 ? 3.018 42.889 7.911 1.00 34.50 93 VAL A C 1
ATOM 705 O O . VAL A 1 93 ? 3.492 41.825 7.539 1.00 34.50 93 VAL A O 1
ATOM 708 N N . ALA A 1 94 ? 1.717 42.942 8.190 1.00 33.41 94 ALA A N 1
ATOM 709 C CA . ALA A 1 94 ? 0.696 43.545 7.328 1.00 33.41 94 ALA A CA 1
ATOM 710 C C . ALA A 1 94 ? 0.556 42.818 5.979 1.00 33.41 94 ALA A C 1
ATOM 712 O O . ALA A 1 94 ? 1.158 43.180 4.971 1.00 33.41 94 ALA A O 1
ATOM 713 N N . SER A 1 95 ? -0.291 41.788 5.992 1.00 32.09 95 SER A N 1
ATOM 714 C CA . SER A 1 95 ? -0.897 41.170 4.818 1.00 32.09 95 SER A CA 1
ATOM 715 C C . SER A 1 95 ? -1.679 42.230 4.038 1.00 32.09 95 SER A C 1
ATOM 717 O O . SER A 1 95 ? -2.741 42.643 4.490 1.00 32.09 95 SER A O 1
ATOM 719 N N . ASN A 1 96 ? -1.182 42.667 2.880 1.00 36.12 96 ASN A N 1
ATOM 720 C CA . ASN A 1 96 ? -1.950 43.506 1.959 1.00 36.12 96 ASN A CA 1
ATOM 721 C C . ASN A 1 96 ? -1.981 42.873 0.563 1.00 36.12 96 ASN A C 1
ATOM 723 O O . ASN A 1 96 ? -0.993 42.844 -0.168 1.00 36.12 96 ASN A O 1
ATOM 727 N N . MET A 1 97 ? -3.162 42.344 0.243 1.00 41.56 97 MET A N 1
ATOM 728 C CA . MET A 1 97 ? -3.594 41.838 -1.059 1.00 41.56 97 MET A CA 1
ATOM 729 C C . MET A 1 97 ? -3.531 42.936 -2.135 1.00 41.56 97 MET A C 1
ATOM 731 O O . MET A 1 97 ? -3.910 44.074 -1.849 1.00 41.56 97 MET A O 1
ATOM 735 N N . PRO A 1 98 ? -3.174 42.625 -3.393 1.00 40.22 98 PRO A N 1
ATOM 736 C CA . PRO A 1 98 ? -3.449 43.509 -4.516 1.00 40.22 98 PRO A CA 1
ATOM 737 C C . PRO A 1 98 ? -4.904 43.336 -4.975 1.00 40.22 98 PRO A C 1
ATOM 739 O O . PRO A 1 98 ? -5.325 42.298 -5.485 1.00 40.22 98 PRO A O 1
ATOM 742 N N . ILE A 1 99 ? -5.671 44.400 -4.779 1.00 33.31 99 ILE A N 1
ATOM 743 C CA . ILE A 1 99 ? -7.012 44.621 -5.315 1.00 33.31 99 ILE A CA 1
ATOM 744 C C . ILE A 1 99 ? -6.911 44.728 -6.846 1.00 33.31 99 ILE A C 1
ATOM 746 O O . ILE A 1 99 ? -6.127 45.525 -7.357 1.00 33.31 99 ILE A O 1
ATOM 750 N N . CYS A 1 100 ? -7.719 43.958 -7.580 1.00 35.56 100 CYS A N 1
ATOM 751 C CA . CYS A 1 100 ? -7.971 44.168 -9.009 1.00 35.56 100 CYS A CA 1
ATOM 752 C C . CYS A 1 100 ? -9.479 44.424 -9.230 1.00 35.56 100 CYS A C 1
ATOM 754 O O . CYS A 1 100 ? -10.299 43.851 -8.508 1.00 35.56 100 CYS A O 1
ATOM 756 N N . PRO A 1 101 ? -9.855 45.325 -10.156 1.00 37.03 101 PRO A N 1
ATOM 757 C CA . PRO A 1 101 ? -11.091 46.102 -10.080 1.00 37.03 101 PRO A CA 1
ATOM 758 C C . PRO A 1 101 ? -12.331 45.356 -10.594 1.00 37.03 101 PRO A C 1
ATOM 760 O O . PRO A 1 101 ? -12.312 44.706 -11.637 1.00 37.03 101 PRO A O 1
ATOM 763 N N . GLN A 1 102 ? -13.430 45.508 -9.854 1.00 41.88 102 GLN A N 1
ATOM 764 C CA . GLN A 1 102 ? -14.779 45.050 -10.198 1.00 41.88 102 GLN A CA 1
ATOM 765 C C . GLN A 1 102 ? -15.464 46.036 -11.162 1.00 41.88 102 GLN A C 1
ATOM 767 O O . GLN A 1 102 ? -15.425 47.242 -10.901 1.00 41.88 102 GLN A O 1
ATOM 772 N N . PRO A 1 103 ? -16.185 45.572 -12.199 1.00 39.69 103 PRO A N 1
ATOM 773 C CA . PRO A 1 103 ? -17.207 46.366 -12.859 1.00 39.69 103 PRO A CA 1
ATOM 774 C C . PRO A 1 103 ? -18.556 46.200 -12.137 1.00 39.69 103 PRO A C 1
ATOM 776 O O . PRO A 1 103 ? -19.165 45.139 -12.162 1.00 39.69 103 PRO A O 1
ATOM 779 N N . PHE A 1 104 ? -18.980 47.296 -11.510 1.00 41.75 104 PHE A N 1
ATOM 780 C CA . PHE A 1 104 ? -20.349 47.798 -11.340 1.00 41.75 104 PHE A CA 1
ATOM 781 C C . PHE A 1 104 ? -21.499 46.861 -10.894 1.00 41.75 104 PHE A C 1
ATOM 783 O O . PHE A 1 104 ? -22.073 46.109 -11.672 1.00 41.75 104 PHE A O 1
ATOM 790 N N . ALA A 1 105 ? -21.946 47.165 -9.666 1.00 38.75 105 ALA A N 1
ATOM 791 C CA . ALA A 1 105 ? -23.339 47.332 -9.223 1.00 38.75 105 ALA A CA 1
ATOM 792 C C . ALA A 1 105 ? -24.209 46.085 -8.958 1.00 38.75 105 ALA A C 1
ATOM 794 O O . ALA A 1 105 ? -24.836 45.531 -9.854 1.00 38.75 105 ALA A O 1
ATOM 795 N N . ASN A 1 106 ? -24.384 45.751 -7.669 1.00 42.84 106 ASN A N 1
ATOM 796 C CA . ASN A 1 106 ? -25.642 46.016 -6.946 1.00 42.84 106 ASN A CA 1
ATOM 797 C C . ASN A 1 106 ? -25.470 45.860 -5.416 1.00 42.84 106 ASN A C 1
ATOM 799 O O . ASN A 1 106 ? -24.658 45.073 -4.940 1.00 42.84 106 ASN A O 1
ATOM 803 N N . ALA A 1 107 ? -26.198 46.700 -4.675 1.00 43.03 107 ALA A N 1
ATOM 804 C CA . ALA A 1 107 ? -26.072 47.041 -3.251 1.00 43.03 107 ALA A CA 1
ATOM 805 C C . ALA A 1 107 ? -26.420 45.896 -2.250 1.00 43.03 107 ALA A C 1
ATOM 807 O O . ALA A 1 107 ? -27.002 44.890 -2.653 1.00 43.03 107 ALA A O 1
ATOM 808 N N . PRO A 1 108 ? -26.057 46.026 -0.951 1.00 36.12 108 PRO A N 1
ATOM 809 C CA . PRO A 1 108 ? -25.738 44.908 -0.060 1.00 36.12 108 PRO A CA 1
ATOM 810 C C . PRO A 1 108 ? -26.920 44.436 0.801 1.00 36.12 108 PRO A C 1
ATOM 812 O O . PRO A 1 108 ? -27.742 45.237 1.238 1.00 36.12 108 PRO A O 1
ATOM 815 N N . VAL A 1 109 ? -26.947 43.143 1.142 1.00 41.75 109 VAL A N 1
ATOM 816 C CA . VAL A 1 109 ? -27.785 42.613 2.230 1.00 41.75 109 VAL A CA 1
ATOM 817 C C . VAL A 1 109 ? -26.902 41.821 3.187 1.00 41.75 109 VAL A C 1
ATOM 819 O O . VAL A 1 109 ? -26.372 40.765 2.848 1.00 41.75 109 VAL A O 1
ATOM 822 N N . SER A 1 110 ? -26.736 42.365 4.389 1.00 36.94 110 SER A N 1
ATOM 823 C CA . SER A 1 110 ? -26.056 41.745 5.521 1.00 36.94 110 SER A CA 1
ATOM 824 C C . SER A 1 110 ? -26.751 40.437 5.906 1.00 36.94 110 SER A C 1
ATOM 826 O O . SER A 1 110 ? -27.822 40.463 6.506 1.00 36.94 110 SER A O 1
ATOM 828 N N . GLN A 1 111 ? -26.148 39.292 5.586 1.00 42.72 111 GLN A N 1
ATOM 829 C CA . GLN A 1 111 ? -26.535 38.010 6.170 1.00 42.72 111 GLN A CA 1
ATOM 830 C C . GLN A 1 111 ? -25.478 37.597 7.188 1.00 42.72 111 GLN A C 1
ATOM 832 O O . GLN A 1 111 ? -24.375 37.165 6.860 1.00 42.72 111 GLN A O 1
ATOM 837 N N . THR A 1 112 ? -25.843 37.781 8.451 1.00 43.84 112 THR A N 1
ATOM 838 C CA . THR A 1 112 ? -25.259 37.100 9.598 1.00 43.84 112 THR A CA 1
ATOM 839 C C . THR A 1 112 ? -25.176 35.602 9.301 1.00 43.84 112 THR A C 1
ATOM 841 O O . THR A 1 112 ? -26.187 34.948 9.049 1.00 43.84 112 THR A O 1
ATOM 844 N N . GLY A 1 113 ? -23.956 35.062 9.286 1.00 36.28 113 GLY A N 1
ATOM 845 C CA . GLY A 1 113 ? -23.700 33.649 9.021 1.00 36.28 113 GLY A CA 1
ATOM 846 C C . GLY A 1 113 ? -24.278 32.762 10.121 1.00 36.28 113 GLY A C 1
ATOM 847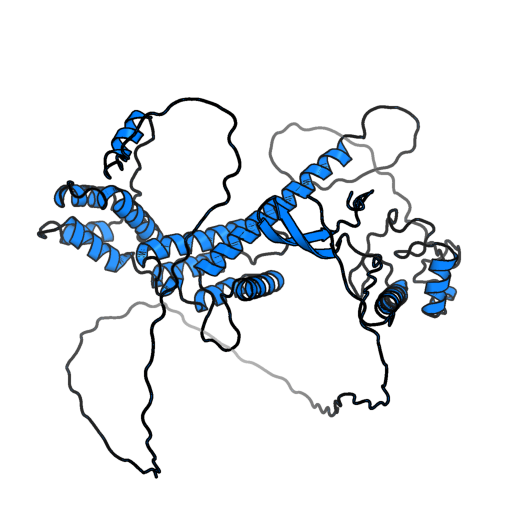 O O . GLY A 1 113 ? -23.622 32.507 11.127 1.00 36.28 113 GLY A O 1
ATOM 848 N N . TYR A 1 114 ? -25.504 32.281 9.922 1.00 46.81 114 TYR A N 1
ATOM 849 C CA . TYR A 1 114 ? -26.046 31.139 10.648 1.00 46.81 114 TYR A CA 1
ATOM 850 C C . TYR A 1 114 ? -25.341 29.875 10.144 1.00 46.81 114 TYR A C 1
ATOM 852 O O . TYR A 1 114 ? -25.639 29.377 9.061 1.00 46.81 114 TYR A O 1
ATOM 860 N N . LEU A 1 115 ? -24.395 29.355 10.930 1.00 44.78 115 LEU A N 1
ATOM 861 C CA . LEU A 1 115 ? -23.931 27.975 10.781 1.00 44.78 115 LEU A CA 1
ATOM 862 C C . LEU A 1 115 ? -25.126 27.045 11.068 1.00 44.78 115 LEU A C 1
ATOM 864 O O . LEU A 1 115 ? -25.690 27.131 12.165 1.00 44.78 115 LEU A O 1
ATOM 868 N N . PRO A 1 116 ? -25.551 26.185 10.123 1.00 47.50 116 PRO A N 1
ATOM 869 C CA . PRO A 1 116 ? -26.638 25.250 10.373 1.00 47.50 116 PRO A CA 1
ATOM 870 C C . PRO A 1 116 ? -26.243 24.304 11.508 1.00 47.50 116 PRO A C 1
ATOM 872 O O . PRO A 1 116 ? -25.154 23.732 11.498 1.00 47.50 116 PRO A O 1
ATOM 875 N N . GLN A 1 117 ? -27.113 24.137 12.506 1.00 50.75 117 GLN A N 1
ATOM 876 C CA . GLN A 1 117 ? -26.867 23.155 13.559 1.00 50.75 117 GLN A CA 1
ATOM 877 C C . GLN A 1 117 ? -26.886 21.732 12.972 1.00 50.75 117 GLN A C 1
ATOM 879 O O . GLN A 1 117 ? -27.781 21.441 12.164 1.00 50.75 117 GLN A O 1
ATOM 884 N N . PRO A 1 118 ? -25.972 20.833 13.391 1.00 50.12 118 PRO A N 1
ATOM 885 C CA . PRO A 1 118 ? -25.982 19.432 12.975 1.00 50.12 118 PRO A CA 1
ATOM 886 C C . PRO A 1 118 ? -27.322 18.793 13.382 1.00 50.12 118 PRO A C 1
ATOM 888 O O . PRO A 1 118 ? -27.635 18.654 14.562 1.00 50.12 118 PRO A O 1
ATOM 891 N N . GLY A 1 119 ? -28.165 18.511 12.385 1.00 57.06 119 GLY A N 1
ATOM 892 C CA . GLY A 1 119 ? -29.568 18.093 12.541 1.00 57.06 119 GLY A CA 1
ATOM 893 C C . GLY A 1 119 ? -30.541 18.866 11.646 1.00 57.06 119 GLY A C 1
ATOM 894 O O . GLY A 1 119 ? -31.493 18.289 11.120 1.00 57.06 119 GLY A O 1
ATOM 895 N N . THR A 1 120 ? -30.260 20.145 11.370 1.00 63.06 120 THR A N 1
ATOM 896 C CA . THR A 1 120 ? -31.012 20.908 10.356 1.00 63.06 120 THR A CA 1
ATOM 897 C C . THR A 1 120 ? -30.713 20.419 8.942 1.00 63.06 120 THR A C 1
ATOM 899 O O . THR A 1 120 ? -31.595 20.465 8.094 1.00 63.06 120 THR A O 1
ATOM 902 N N . GLU A 1 121 ? -29.525 19.863 8.698 1.00 64.50 121 GLU A N 1
ATOM 903 C CA . GLU A 1 121 ? -29.137 19.301 7.400 1.00 64.50 121 GLU A CA 1
ATOM 904 C C . GLU A 1 121 ? -30.045 18.156 6.953 1.00 64.50 121 GLU A C 1
ATOM 906 O O . GLU A 1 121 ? -30.470 18.153 5.806 1.00 64.50 121 GLU A O 1
ATOM 911 N N . LEU A 1 122 ? -30.405 17.217 7.839 1.00 66.62 122 LEU A N 1
ATOM 912 C CA . LEU A 1 122 ? -31.261 16.083 7.468 1.00 66.62 122 LEU A CA 1
ATOM 913 C C . LEU A 1 122 ? -32.696 16.536 7.153 1.00 66.62 122 LEU A C 1
ATOM 915 O O . LEU A 1 122 ? -33.342 16.006 6.250 1.00 66.62 122 LEU A O 1
ATOM 919 N N . LEU A 1 123 ? -33.184 17.530 7.901 1.00 66.94 123 LEU A N 1
ATOM 920 C CA . LEU A 1 123 ? -34.495 18.152 7.714 1.00 66.94 123 LEU A CA 1
ATOM 921 C C . LEU A 1 123 ? -34.544 18.987 6.429 1.00 66.94 123 LEU A C 1
ATOM 923 O O . LEU A 1 123 ? -35.489 18.860 5.654 1.00 66.94 123 LEU A O 1
ATOM 927 N N . MET A 1 124 ? -33.502 19.778 6.166 1.00 68.88 124 MET A N 1
ATOM 928 C CA . MET A 1 124 ? -33.333 20.515 4.914 1.00 68.88 124 MET A CA 1
ATOM 929 C C . MET A 1 124 ? -33.208 19.551 3.733 1.00 68.88 124 MET A C 1
ATOM 931 O O . MET A 1 124 ? -33.919 19.700 2.746 1.00 68.88 124 MET A O 1
ATOM 935 N N . ALA A 1 125 ? -32.378 18.515 3.848 1.00 72.44 125 ALA A N 1
ATOM 936 C CA . ALA A 1 125 ? -32.200 17.493 2.825 1.00 72.44 125 ALA A CA 1
ATOM 937 C C . ALA A 1 125 ? -33.530 16.803 2.490 1.00 72.44 125 ALA A C 1
ATOM 939 O O . ALA A 1 125 ? -33.884 16.687 1.318 1.00 72.44 125 ALA A O 1
ATOM 940 N N . ALA A 1 126 ? -34.315 16.437 3.508 1.00 73.88 126 ALA A N 1
ATOM 941 C CA . ALA A 1 126 ? -35.650 15.884 3.310 1.00 73.88 126 ALA A CA 1
ATOM 942 C C . ALA A 1 126 ? -36.599 16.871 2.603 1.00 73.88 126 ALA A C 1
ATOM 944 O O . ALA A 1 126 ? -37.361 16.447 1.735 1.00 73.88 126 ALA A O 1
ATOM 945 N N . ALA A 1 127 ? -36.535 18.171 2.917 1.00 75.69 127 ALA A N 1
ATOM 946 C CA . ALA A 1 127 ? -37.327 19.202 2.240 1.00 75.69 127 ALA A CA 1
ATOM 947 C C . ALA A 1 127 ? -36.952 19.370 0.752 1.00 75.69 127 ALA A C 1
ATOM 949 O O . ALA A 1 127 ? -37.817 19.683 -0.062 1.00 75.69 127 ALA A O 1
ATOM 950 N N . TYR A 1 128 ? -35.698 19.094 0.382 1.00 76.44 128 TYR A N 1
ATOM 951 C CA . TYR A 1 128 ? -35.228 19.061 -1.010 1.00 76.44 128 TYR A CA 1
ATOM 952 C C . TYR A 1 128 ? -35.418 17.697 -1.702 1.00 76.44 128 TYR A C 1
ATOM 954 O O . TYR A 1 128 ? -34.923 17.498 -2.810 1.00 76.44 128 TYR A O 1
ATOM 962 N N . GLY A 1 129 ? -36.112 16.740 -1.074 1.00 72.50 129 GLY A N 1
ATOM 963 C CA . GLY A 1 129 ? -36.329 15.405 -1.641 1.00 72.50 129 GLY A CA 1
ATOM 964 C C . GLY A 1 129 ? -35.068 14.534 -1.697 1.00 72.50 129 GLY A C 1
ATOM 965 O O . GLY A 1 129 ? -35.041 13.540 -2.421 1.00 72.50 129 GLY A O 1
ATOM 966 N N . ILE A 1 130 ? -34.022 14.886 -0.943 1.00 70.50 130 ILE A N 1
ATOM 967 C CA . ILE A 1 130 ? -32.800 14.087 -0.852 1.00 70.50 130 ILE A CA 1
ATOM 968 C C . ILE A 1 130 ? -33.123 12.801 -0.071 1.00 70.50 130 ILE A C 1
ATOM 970 O O . ILE A 1 130 ? -33.668 12.881 1.037 1.00 70.50 130 ILE A O 1
ATOM 974 N N . PRO A 1 131 ? -32.803 11.609 -0.614 1.00 75.06 131 PRO A N 1
ATOM 975 C CA . PRO A 1 131 ? -33.033 10.343 0.071 1.00 75.06 131 PRO A CA 1
ATOM 976 C C . PRO A 1 131 ? -32.395 10.319 1.462 1.00 75.06 131 PRO A C 1
ATOM 978 O O . PRO A 1 131 ? -31.259 10.757 1.648 1.00 75.06 131 PRO A O 1
ATOM 981 N N . ARG A 1 132 ? -33.119 9.773 2.446 1.00 74.06 132 ARG A N 1
ATOM 982 C CA . ARG A 1 132 ? -32.578 9.609 3.799 1.00 74.06 132 ARG A CA 1
ATOM 983 C C . ARG A 1 132 ? -31.456 8.570 3.771 1.00 74.06 132 ARG A C 1
ATOM 985 O O . ARG A 1 132 ? -31.658 7.500 3.194 1.00 74.06 132 ARG A O 1
ATOM 992 N N . PRO A 1 133 ? -30.304 8.849 4.399 1.00 77.94 133 PRO A N 1
ATOM 993 C CA . PRO A 1 133 ? -29.209 7.896 4.445 1.00 77.94 133 PRO A CA 1
ATOM 994 C C . PRO A 1 133 ? -29.660 6.622 5.166 1.00 77.94 133 PRO A C 1
ATOM 996 O O . PRO A 1 133 ? -30.268 6.674 6.236 1.00 77.94 133 PRO A O 1
ATOM 999 N N . THR A 1 134 ? -29.376 5.472 4.563 1.00 84.56 134 THR A N 1
ATOM 1000 C CA . THR A 1 134 ? -29.663 4.158 5.141 1.00 84.56 134 THR A CA 1
ATOM 1001 C C . THR A 1 134 ? -28.417 3.617 5.820 1.00 84.56 134 THR A C 1
ATOM 1003 O O . THR A 1 134 ? -27.343 3.602 5.218 1.00 84.56 134 THR A O 1
ATOM 1006 N N . LEU A 1 135 ? -28.558 3.130 7.051 1.00 91.81 135 LEU A N 1
ATOM 1007 C CA . LEU A 1 135 ? -27.487 2.392 7.712 1.00 91.81 135 LEU A CA 1
ATOM 1008 C C . LEU A 1 135 ? -27.281 1.038 7.003 1.00 91.81 135 LEU A C 1
ATOM 1010 O O . LEU A 1 135 ? -28.267 0.362 6.687 1.00 91.81 135 LEU A O 1
ATOM 1014 N N . PRO A 1 136 ? -26.030 0.618 6.751 1.00 94.50 136 PRO A N 1
ATOM 1015 C CA . PRO A 1 136 ? -25.741 -0.694 6.190 1.00 94.50 136 PRO A CA 1
ATOM 1016 C C . PRO A 1 136 ? -26.088 -1.791 7.203 1.00 94.50 136 PRO A C 1
ATOM 1018 O O . PRO A 1 136 ? -26.316 -1.536 8.388 1.00 94.50 136 PRO A O 1
ATOM 1021 N N . VAL A 1 137 ? -26.161 -3.029 6.730 1.00 95.50 137 VAL A N 1
ATOM 1022 C CA . VAL A 1 137 ? -26.485 -4.189 7.561 1.00 95.50 137 VAL A CA 1
ATOM 1023 C C . VAL A 1 137 ? -25.214 -4.986 7.814 1.00 95.50 137 VAL A C 1
ATOM 1025 O O . VAL A 1 137 ? -24.498 -5.323 6.880 1.00 95.50 137 VAL A O 1
ATOM 1028 N N . PHE A 1 138 ? -24.939 -5.303 9.076 1.00 97.06 138 PHE A N 1
ATOM 1029 C CA . PHE A 1 138 ? -23.800 -6.137 9.438 1.00 97.06 138 PHE A CA 1
ATOM 1030 C C . PHE A 1 138 ? -24.201 -7.611 9.437 1.00 97.06 138 PHE A C 1
ATOM 1032 O O . PHE A 1 138 ? -24.832 -8.089 10.389 1.00 97.06 138 PHE A O 1
ATOM 1039 N N . GLU A 1 139 ? -23.861 -8.315 8.357 1.00 95.75 139 GLU A N 1
ATOM 1040 C CA . GLU A 1 139 ? -24.288 -9.697 8.103 1.00 95.75 139 GLU A CA 1
ATOM 1041 C C . GLU A 1 139 ? -23.145 -10.714 7.990 1.00 95.75 139 GLU A C 1
ATOM 1043 O O . GLU A 1 139 ? -23.324 -11.852 8.421 1.00 95.75 139 GLU A O 1
ATOM 1048 N N . SER A 1 140 ? -21.973 -10.323 7.481 1.00 94.62 140 SER A N 1
ATOM 1049 C CA . SER A 1 140 ? -20.878 -11.263 7.191 1.00 94.62 140 SER A CA 1
ATOM 1050 C C . SER A 1 140 ? -19.983 -11.589 8.390 1.00 94.62 140 SER A C 1
ATOM 1052 O O . SER A 1 140 ? -19.367 -12.654 8.429 1.00 94.62 140 SER A O 1
ATOM 1054 N N . GLY A 1 141 ? -19.891 -10.678 9.365 1.00 95.38 141 GLY A N 1
ATOM 1055 C CA . GLY A 1 141 ? -18.924 -10.774 10.459 1.00 95.38 141 GLY A CA 1
ATOM 1056 C C . GLY A 1 141 ? -17.507 -10.291 10.114 1.00 95.38 141 GLY A C 1
ATOM 1057 O O . GLY A 1 141 ? -16.627 -10.451 10.957 1.00 95.38 141 GLY A O 1
ATOM 1058 N N . THR A 1 142 ? -17.272 -9.717 8.926 1.00 96.44 142 THR A N 1
ATOM 1059 C CA . THR A 1 142 ? -15.955 -9.200 8.508 1.00 96.44 142 THR A CA 1
ATOM 1060 C C . THR A 1 142 ? -15.653 -7.817 9.083 1.00 96.44 142 THR A C 1
ATOM 1062 O O . THR A 1 142 ? -16.547 -7.033 9.407 1.00 96.44 142 THR A O 1
ATOM 1065 N N . GLU A 1 143 ? -14.370 -7.474 9.175 1.00 97.00 143 GLU A N 1
ATOM 1066 C CA . GLU A 1 143 ? -13.935 -6.158 9.640 1.00 97.00 143 GLU A CA 1
ATOM 1067 C C . GLU A 1 143 ? -14.318 -5.036 8.666 1.00 97.00 143 GLU A C 1
ATOM 1069 O O . GLU A 1 143 ? -14.593 -3.916 9.099 1.00 97.00 143 GLU A O 1
ATOM 1074 N N . SER A 1 144 ? -14.367 -5.327 7.362 1.00 95.81 144 SER A N 1
ATOM 1075 C CA . SER A 1 144 ? -14.760 -4.369 6.325 1.00 95.81 144 SER A CA 1
ATOM 1076 C C . SER A 1 144 ? -16.233 -3.980 6.442 1.00 95.81 144 SER A C 1
ATOM 1078 O O . SER A 1 144 ? -16.552 -2.790 6.498 1.00 95.81 144 SER A O 1
ATOM 1080 N N . ASP A 1 145 ? -17.128 -4.956 6.602 1.00 95.44 145 ASP A N 1
ATOM 1081 C CA . ASP A 1 145 ? -18.554 -4.693 6.817 1.00 95.44 145 ASP A CA 1
ATOM 1082 C C . ASP A 1 145 ? -18.794 -3.953 8.136 1.00 95.44 145 ASP A C 1
ATOM 1084 O O . ASP A 1 145 ? -19.633 -3.051 8.216 1.00 95.44 145 ASP A O 1
ATOM 1088 N N . PHE A 1 146 ? -18.032 -4.295 9.180 1.00 97.31 146 PHE A N 1
ATOM 1089 C CA . PHE A 1 146 ? -18.109 -3.584 10.449 1.00 97.31 146 PHE A CA 1
ATOM 1090 C C . PHE A 1 146 ? -17.620 -2.134 10.323 1.00 97.31 146 PHE A C 1
ATOM 1092 O O . PHE A 1 146 ? -18.260 -1.233 10.866 1.00 97.31 146 PHE A O 1
ATOM 1099 N N . ALA A 1 147 ? -16.537 -1.879 9.579 1.00 96.19 147 ALA A N 1
ATOM 1100 C CA . ALA A 1 147 ? -16.054 -0.525 9.310 1.00 96.19 147 ALA A CA 1
ATOM 1101 C C . ALA A 1 147 ? -17.116 0.315 8.579 1.00 96.19 147 ALA A C 1
ATOM 1103 O O . ALA A 1 147 ? -17.343 1.467 8.949 1.00 96.19 147 ALA A O 1
ATOM 1104 N N . LEU A 1 148 ? -17.830 -0.264 7.606 1.00 95.19 148 LEU A N 1
ATOM 1105 C CA . LEU A 1 148 ? -18.939 0.409 6.921 1.00 95.19 148 LEU A CA 1
ATOM 1106 C C . LEU A 1 148 ? -20.096 0.739 7.873 1.00 95.19 148 LEU A C 1
ATOM 1108 O O . LEU A 1 148 ? -20.591 1.869 7.868 1.00 95.19 148 LEU A O 1
ATOM 1112 N N . LEU A 1 149 ? -20.510 -0.214 8.719 1.00 96.19 149 LEU A N 1
ATOM 1113 C CA . LEU A 1 149 ? -21.537 0.033 9.735 1.00 96.19 149 LEU A CA 1
ATOM 1114 C C . LEU A 1 149 ? -21.108 1.125 10.712 1.00 96.19 149 LEU A C 1
ATOM 1116 O O . LEU A 1 149 ? -21.885 2.037 10.988 1.00 96.19 149 LEU A O 1
ATOM 1120 N N . LYS A 1 150 ? -19.872 1.067 11.203 1.00 95.56 150 LYS A N 1
ATOM 1121 C CA . LYS A 1 150 ? -19.338 2.060 12.129 1.00 95.56 150 LYS A CA 1
ATOM 1122 C C . LYS A 1 150 ? -19.320 3.460 11.525 1.00 95.56 150 LYS A C 1
ATOM 1124 O O . LYS A 1 150 ? -19.802 4.383 12.172 1.00 95.56 150 LYS A O 1
ATOM 1129 N N . LEU A 1 151 ? -18.841 3.616 10.289 1.00 93.94 151 LEU A N 1
ATOM 1130 C CA . LEU A 1 151 ? -18.845 4.905 9.591 1.00 93.94 151 LEU A CA 1
ATOM 1131 C C . LEU A 1 151 ? -20.260 5.495 9.509 1.00 93.94 151 LEU A C 1
ATOM 1133 O O . LEU A 1 151 ? -20.473 6.686 9.743 1.00 93.94 151 LEU A O 1
ATOM 1137 N N . ALA A 1 152 ? -21.240 4.656 9.182 1.00 93.88 152 ALA A N 1
ATOM 1138 C CA . ALA A 1 152 ? -22.625 5.078 9.051 1.00 93.88 152 ALA A CA 1
ATOM 1139 C C . ALA A 1 152 ? -23.249 5.439 10.415 1.00 93.88 152 ALA A C 1
ATOM 1141 O O . ALA A 1 152 ? -23.946 6.442 10.530 1.00 93.88 152 ALA A O 1
ATOM 1142 N N . LEU A 1 153 ? -22.958 4.680 11.475 1.00 94.19 153 LEU A N 1
ATOM 1143 C CA . LEU A 1 153 ? -23.401 5.008 12.835 1.00 94.19 153 LEU A CA 1
ATOM 1144 C C . LEU A 1 153 ? -22.762 6.308 13.341 1.00 94.19 153 LEU A C 1
ATOM 1146 O O . LEU A 1 153 ? -23.466 7.165 13.873 1.00 94.19 153 LEU A O 1
ATOM 1150 N N . ASP A 1 154 ? -21.457 6.484 13.130 1.00 91.62 154 ASP A N 1
ATOM 1151 C CA . ASP A 1 154 ? -20.731 7.676 13.565 1.00 91.62 154 ASP A CA 1
ATOM 1152 C C . ASP A 1 154 ? -21.188 8.929 12.809 1.00 91.62 154 ASP A C 1
ATOM 1154 O O . ASP A 1 154 ? -21.283 9.997 13.403 1.00 91.62 154 ASP A O 1
ATOM 1158 N N . SER A 1 155 ? -21.523 8.816 11.523 1.00 88.69 155 SER A N 1
ATOM 1159 C CA . SER A 1 155 ? -22.033 9.950 10.737 1.00 88.69 155 SER A CA 1
ATOM 1160 C C . SER A 1 155 ? -23.495 10.291 11.039 1.00 88.69 155 SER A C 1
ATOM 1162 O O . SER A 1 155 ? -23.852 11.467 11.041 1.00 88.69 155 SER A O 1
ATOM 1164 N N . LEU A 1 156 ? -24.348 9.298 11.318 1.00 89.12 156 LEU A N 1
ATOM 1165 C CA . LEU A 1 156 ? -25.788 9.523 11.495 1.00 89.12 156 LEU A CA 1
ATOM 1166 C C . LEU A 1 156 ? -26.218 9.717 12.949 1.00 89.12 156 LEU A C 1
ATOM 1168 O O . LEU A 1 156 ? -27.184 10.436 13.198 1.00 89.12 156 LEU A O 1
ATOM 1172 N N . LEU A 1 157 ? -25.546 9.096 13.921 1.00 90.12 157 LEU A N 1
ATOM 1173 C CA . LEU A 1 157 ? -25.975 9.120 15.325 1.00 90.12 157 LEU A CA 1
ATOM 1174 C C . LEU A 1 157 ? -25.104 10.015 16.208 1.00 90.12 157 LEU A C 1
ATOM 1176 O O . LEU A 1 157 ? -25.637 10.642 17.125 1.00 90.12 157 LEU A O 1
ATOM 1180 N N . SER A 1 158 ? -23.793 10.088 15.964 1.00 82.56 158 SER A N 1
ATOM 1181 C CA . SER A 1 158 ? -22.873 10.834 16.838 1.00 82.56 158 SER A CA 1
ATOM 1182 C C . SER A 1 158 ? -23.070 12.357 16.821 1.00 82.56 158 SER A C 1
ATOM 1184 O O . SER A 1 158 ? -23.008 12.943 17.902 1.00 82.56 158 SER A O 1
ATOM 1186 N N . PRO A 1 159 ? -23.379 13.023 15.685 1.00 84.19 159 PRO A N 1
ATOM 1187 C CA . PRO A 1 159 ? -23.623 14.470 15.677 1.00 84.19 159 PRO A CA 1
ATOM 1188 C C . PRO A 1 159 ? -24.868 14.883 16.474 1.00 84.19 159 PRO A C 1
ATOM 1190 O O . PRO A 1 159 ? -24.975 16.018 16.933 1.00 84.19 159 PRO A O 1
ATOM 1193 N N . HIS A 1 160 ? -25.817 13.964 16.657 1.00 82.00 160 HIS A N 1
ATOM 1194 C CA . HIS A 1 160 ? -27.116 14.243 17.253 1.00 82.00 160 HIS A CA 1
ATOM 1195 C C . HIS A 1 160 ? -27.111 13.914 18.753 1.00 82.00 160 HIS A C 1
ATOM 1197 O O . HIS A 1 160 ? -27.552 12.850 19.197 1.00 82.00 160 HIS A O 1
ATOM 1203 N N . THR A 1 161 ? -26.624 14.860 19.556 1.00 82.19 161 THR A N 1
ATOM 1204 C CA . THR A 1 161 ? -26.521 14.730 21.023 1.00 82.19 161 THR A CA 1
ATOM 1205 C C . THR A 1 161 ? -27.871 14.575 21.733 1.00 82.19 161 THR A C 1
ATOM 1207 O O . THR A 1 161 ? -27.919 14.026 22.829 1.00 82.19 161 THR A O 1
ATOM 1210 N N . HIS A 1 162 ? -28.971 15.004 21.108 1.00 85.88 162 HIS A N 1
ATOM 1211 C CA . HIS A 1 162 ? -30.331 14.898 21.649 1.00 85.88 162 HIS A CA 1
ATOM 1212 C C . HIS A 1 162 ? -30.941 13.488 21.538 1.00 85.88 162 HIS A C 1
ATOM 1214 O O . HIS A 1 162 ? -31.968 13.213 22.157 1.00 85.88 162 HIS A O 1
ATOM 1220 N N . ILE A 1 163 ? -30.348 12.592 20.741 1.00 87.69 163 ILE A N 1
ATOM 1221 C CA . ILE A 1 163 ? -30.849 11.224 20.577 1.00 87.69 163 ILE A CA 1
ATOM 1222 C C . ILE A 1 163 ? -30.440 10.390 21.795 1.00 87.69 163 ILE A C 1
ATOM 1224 O O . ILE A 1 163 ? -29.254 10.281 22.113 1.00 87.69 163 ILE A O 1
ATOM 1228 N N . SER A 1 164 ? -31.420 9.760 22.448 1.00 91.94 164 SER A N 1
ATOM 1229 C CA . SER A 1 164 ? -31.188 8.951 23.648 1.00 91.94 164 SER A CA 1
ATOM 1230 C C . SER A 1 164 ? -30.338 7.705 23.368 1.00 91.94 164 SER A C 1
ATOM 1232 O O . SER A 1 164 ? -30.423 7.100 22.297 1.00 91.94 164 SER A O 1
ATOM 1234 N N . GLU A 1 165 ? -29.567 7.265 24.368 1.00 94.06 165 GLU A N 1
ATOM 1235 C CA . GLU A 1 165 ? -28.780 6.022 24.294 1.00 94.06 165 GLU A CA 1
ATOM 1236 C C . GLU A 1 165 ? -29.647 4.807 23.928 1.00 94.06 165 GLU A C 1
ATOM 1238 O O . GLU A 1 165 ? -29.232 3.959 23.141 1.00 94.06 165 GLU A O 1
ATOM 1243 N N . GLN A 1 166 ? -30.873 4.737 24.457 1.00 93.25 166 GLN A N 1
ATOM 1244 C CA . GLN A 1 166 ? -31.811 3.648 24.170 1.00 93.25 166 GLN A CA 1
ATOM 1245 C C . GLN A 1 166 ? -32.254 3.638 22.703 1.00 93.25 166 GLN A C 1
ATOM 1247 O O . GLN A 1 166 ? -32.304 2.577 22.083 1.00 93.25 166 GLN A O 1
ATOM 1252 N N . TYR A 1 167 ? -32.524 4.808 22.119 1.00 93.38 167 TYR A N 1
ATOM 1253 C CA . TYR A 1 167 ? -32.867 4.899 20.701 1.00 93.38 167 TYR A CA 1
ATOM 1254 C C . TYR A 1 167 ? -31.686 4.474 19.822 1.00 93.38 167 TYR A C 1
ATOM 1256 O O . TYR A 1 167 ? -31.847 3.642 18.929 1.00 93.38 167 TYR A O 1
ATOM 1264 N N . LYS A 1 168 ? -30.474 4.972 20.115 1.00 95.12 168 LYS A N 1
ATOM 1265 C CA . LYS A 1 168 ? -29.253 4.561 19.399 1.00 95.12 168 LYS A CA 1
ATOM 1266 C C . LYS A 1 168 ? -29.031 3.049 19.491 1.00 95.12 168 LYS A C 1
ATOM 1268 O O . LYS A 1 168 ? -28.670 2.419 18.500 1.00 95.12 168 LYS A O 1
ATOM 1273 N N . TYR A 1 169 ? -29.303 2.450 20.651 1.00 96.12 169 TYR A N 1
ATOM 1274 C CA . TYR A 1 169 ? -29.185 1.008 20.857 1.00 96.12 169 TYR A CA 1
ATOM 1275 C C . TYR A 1 169 ? -30.182 0.214 20.005 1.00 96.12 169 TYR A C 1
ATOM 1277 O O . TYR A 1 169 ? -29.795 -0.763 19.369 1.00 96.12 169 TYR A O 1
ATOM 1285 N N . GLN A 1 170 ? -31.443 0.645 19.927 1.00 95.19 170 GLN A N 1
ATOM 1286 C CA . GLN A 1 170 ? -32.443 -0.003 19.068 1.00 95.19 170 GLN A CA 1
ATOM 1287 C C . GLN A 1 170 ? -32.058 0.064 17.586 1.00 95.19 170 GLN A C 1
ATOM 1289 O O . GLN A 1 170 ? -32.197 -0.931 16.871 1.00 95.19 170 GLN A O 1
ATOM 1294 N N . VAL A 1 171 ? -31.523 1.206 17.144 1.00 95.00 171 VAL A N 1
ATOM 1295 C CA . VAL A 1 171 ? -30.988 1.377 15.787 1.00 95.00 171 VAL A CA 1
ATOM 1296 C C . VAL A 1 171 ? -29.808 0.435 15.544 1.00 95.00 171 VAL A C 1
ATOM 1298 O O . VAL A 1 171 ? -29.795 -0.284 14.554 1.00 95.00 171 VAL A O 1
ATOM 1301 N N . LEU A 1 172 ? -28.840 0.359 16.460 1.00 96.25 172 LEU A N 1
ATOM 1302 C CA . LEU A 1 172 ? -27.738 -0.600 16.349 1.00 96.25 172 LEU A CA 1
ATOM 1303 C C . LEU A 1 172 ? -28.271 -2.038 16.214 1.00 96.25 172 LEU A C 1
ATOM 1305 O O . LEU A 1 172 ? -27.904 -2.762 15.292 1.00 96.25 172 LEU A O 1
ATOM 1309 N N . MET A 1 173 ? -29.190 -2.436 17.093 1.00 96.75 173 MET A N 1
ATOM 1310 C CA . MET A 1 173 ? -29.759 -3.783 17.126 1.00 96.75 173 MET A CA 1
ATOM 1311 C C . MET A 1 173 ? -30.519 -4.170 15.850 1.00 96.75 173 MET A C 1
ATOM 1313 O O . MET A 1 173 ? -30.491 -5.343 15.467 1.00 96.75 173 MET A O 1
ATOM 1317 N N . SER A 1 174 ? -31.179 -3.227 15.169 1.00 95.31 174 SER A N 1
ATOM 1318 C CA . SER A 1 174 ? -31.907 -3.522 13.928 1.00 95.31 174 SER A CA 1
ATOM 1319 C C . SER A 1 174 ? -30.971 -3.832 12.749 1.00 95.31 174 SER A C 1
ATOM 1321 O O . SER A 1 174 ? -31.350 -4.623 11.875 1.00 95.31 174 SER A O 1
ATOM 1323 N N . HIS A 1 175 ? -29.743 -3.300 12.778 1.00 96.69 175 HIS A N 1
ATOM 1324 C CA . HIS A 1 175 ? -28.715 -3.441 11.740 1.00 96.69 175 HIS A CA 1
ATOM 1325 C C . HIS A 1 175 ? -27.700 -4.573 11.988 1.00 96.69 175 HIS A C 1
ATOM 1327 O O . HIS A 1 175 ? -26.932 -4.907 11.088 1.00 96.69 175 HIS A O 1
ATOM 1333 N N . LEU A 1 176 ? -27.721 -5.228 13.153 1.00 97.50 176 LEU A N 1
ATOM 1334 C CA . LEU A 1 176 ? -26.904 -6.416 13.435 1.00 97.50 176 LEU A CA 1
ATOM 1335 C C . LEU A 1 176 ? -27.653 -7.701 13.042 1.00 97.50 176 LEU A C 1
ATOM 1337 O O . LEU A 1 176 ? -28.498 -8.194 13.799 1.00 97.50 176 LEU A O 1
ATOM 1341 N N . LYS A 1 177 ? -27.336 -8.263 11.867 1.00 96.44 177 LYS A N 1
ATOM 1342 C CA . LYS A 1 177 ? -27.897 -9.544 11.386 1.00 96.44 177 LYS A CA 1
ATOM 1343 C C . LYS A 1 177 ? -26.952 -10.725 11.575 1.00 96.44 177 LYS A C 1
ATOM 1345 O O . LYS A 1 177 ? -27.415 -11.859 11.656 1.00 96.44 177 LYS A O 1
ATOM 1350 N N . PHE A 1 178 ? -25.657 -10.474 11.739 1.00 97.44 178 PHE A N 1
ATOM 1351 C CA . PHE A 1 178 ? -24.706 -11.509 12.114 1.00 97.44 178 PHE A CA 1
ATOM 1352 C C . PHE A 1 178 ? -24.983 -12.000 13.544 1.00 97.44 178 PHE A C 1
ATOM 1354 O O . PHE A 1 178 ? -24.863 -11.243 14.513 1.00 97.44 178 PHE A O 1
ATOM 1361 N N . ALA A 1 179 ? -25.351 -13.277 13.691 1.00 97.06 179 ALA A N 1
ATOM 1362 C CA . ALA A 1 179 ? -25.874 -13.837 14.942 1.00 97.06 179 ALA A CA 1
ATOM 1363 C C . ALA A 1 179 ? -24.946 -13.608 16.149 1.00 97.06 179 ALA A C 1
ATOM 1365 O O . ALA A 1 179 ? -25.395 -13.170 17.210 1.00 97.06 179 ALA A O 1
ATOM 1366 N N . SER A 1 180 ? -23.636 -13.826 15.978 1.00 97.31 180 SER A N 1
ATOM 1367 C CA . SER A 1 180 ? -22.659 -13.641 17.059 1.00 97.31 180 SER A CA 1
ATOM 1368 C C . SER A 1 180 ? -22.509 -12.172 17.476 1.00 97.31 180 SER A C 1
ATOM 1370 O O . SER A 1 180 ? -22.287 -11.881 18.650 1.00 97.31 180 SER A O 1
ATOM 1372 N N . ALA A 1 181 ? -22.641 -11.229 16.540 1.00 97.81 181 ALA A N 1
ATOM 1373 C CA . ALA A 1 181 ? -22.602 -9.798 16.842 1.00 97.81 181 ALA A CA 1
ATOM 1374 C C . ALA A 1 181 ? -23.876 -9.328 17.541 1.00 97.81 181 ALA A C 1
ATOM 1376 O O . ALA A 1 181 ? -23.804 -8.601 18.529 1.00 97.81 181 ALA A O 1
ATOM 1377 N N . GLN A 1 182 ? -25.035 -9.806 17.088 1.00 97.44 182 GLN A N 1
ATOM 1378 C CA . GLN A 1 182 ? -26.303 -9.513 17.744 1.00 97.44 182 GLN A CA 1
ATOM 1379 C C . GLN A 1 182 ? -26.324 -10.048 19.185 1.00 97.44 182 GLN A C 1
ATOM 1381 O O . GLN A 1 182 ? -26.763 -9.348 20.095 1.00 97.44 182 GLN A O 1
ATOM 1386 N N . GLN A 1 183 ? -25.827 -11.267 19.414 1.00 97.56 183 GLN A N 1
ATOM 1387 C CA . GLN A 1 183 ? -25.717 -11.840 20.757 1.00 97.56 183 GLN A CA 1
ATOM 1388 C C . GLN A 1 183 ? -24.762 -11.034 21.649 1.00 97.56 183 GLN A C 1
ATOM 1390 O O . GLN A 1 183 ? -25.088 -10.780 22.807 1.00 97.56 183 GLN A O 1
ATOM 1395 N N . LEU A 1 184 ? -23.622 -10.588 21.111 1.00 97.94 184 LEU A N 1
ATOM 1396 C CA . LEU A 1 184 ? -22.689 -9.728 21.841 1.00 97.94 184 LEU A CA 1
ATOM 1397 C C . LEU A 1 184 ? -23.347 -8.405 22.256 1.00 97.94 184 LEU A C 1
ATOM 1399 O O . LEU A 1 184 ? -23.252 -8.018 23.414 1.00 97.94 184 LEU A O 1
ATOM 1403 N N . ALA A 1 185 ? -24.064 -7.742 21.348 1.00 97.88 185 ALA A N 1
ATOM 1404 C CA . ALA A 1 185 ? -24.758 -6.491 21.650 1.00 97.88 185 ALA A CA 1
ATOM 1405 C C . ALA A 1 185 ? -25.905 -6.670 22.664 1.00 97.88 185 ALA A C 1
ATOM 1407 O O . ALA A 1 185 ? -26.111 -5.811 23.525 1.00 97.88 185 ALA A O 1
ATOM 1408 N N . LYS A 1 186 ? -26.626 -7.802 22.620 1.00 97.50 186 LYS A N 1
ATOM 1409 C CA . LYS A 1 186 ? -27.668 -8.157 23.606 1.00 97.50 186 LYS A CA 1
ATOM 1410 C C . LYS A 1 186 ? -27.125 -8.268 25.031 1.00 97.50 186 LYS A C 1
ATOM 1412 O O . LYS A 1 186 ? -27.840 -7.926 25.967 1.00 97.50 186 LYS A O 1
ATOM 1417 N N . ALA A 1 187 ? -25.868 -8.683 25.208 1.00 97.69 187 ALA A N 1
ATOM 1418 C CA . ALA A 1 187 ? -25.252 -8.798 26.533 1.00 97.69 187 ALA A CA 1
ATOM 1419 C C . ALA A 1 187 ? -25.172 -7.454 27.288 1.00 97.69 187 ALA A C 1
ATOM 1421 O O . ALA A 1 187 ? -25.129 -7.444 28.515 1.00 97.69 187 ALA A O 1
ATOM 1422 N N . TYR A 1 188 ? -25.210 -6.325 26.573 1.00 97.19 188 TYR A N 1
ATOM 1423 C CA . TYR A 1 188 ? -25.149 -4.975 27.142 1.00 97.19 188 TYR A CA 1
ATOM 1424 C C . TYR A 1 188 ? -26.518 -4.289 27.257 1.00 97.19 188 TYR A C 1
ATOM 1426 O O . TYR A 1 188 ? -26.580 -3.115 27.611 1.00 97.19 188 TYR A O 1
ATOM 1434 N N . MET A 1 189 ? -27.625 -4.998 27.003 1.00 95.25 189 MET A N 1
ATOM 1435 C CA . MET A 1 189 ? -28.983 -4.429 27.006 1.00 95.25 189 MET A CA 1
ATOM 1436 C C . MET A 1 189 ? -29.366 -3.746 28.332 1.00 95.25 189 MET A C 1
ATOM 1438 O O . MET A 1 189 ? -30.128 -2.783 28.331 1.00 95.25 189 MET A O 1
ATOM 1442 N N . HIS A 1 190 ? -28.825 -4.221 29.458 1.00 94.69 190 HIS A N 1
ATOM 1443 C CA . HIS A 1 190 ? -29.071 -3.668 30.797 1.00 94.69 190 HIS A CA 1
ATOM 1444 C C . HIS A 1 190 ? -27.966 -2.716 31.289 1.00 94.69 190 HIS A C 1
ATOM 1446 O O . HIS A 1 190 ? -27.995 -2.286 32.441 1.00 94.69 190 HIS A O 1
ATOM 1452 N N . HIS A 1 191 ? -26.976 -2.393 30.451 1.00 96.94 191 HIS A N 1
ATOM 1453 C CA . HIS A 1 191 ? -25.927 -1.436 30.799 1.00 96.94 191 HIS A CA 1
ATOM 1454 C C . HIS A 1 191 ? -26.514 -0.011 30.905 1.00 96.94 191 HIS A C 1
ATOM 1456 O O . HIS A 1 191 ? -27.409 0.317 30.126 1.00 96.94 191 HIS A O 1
ATOM 1462 N N . PRO A 1 192 ? -26.008 0.875 31.792 1.00 96.56 192 PRO A N 1
ATOM 1463 C CA . PRO A 1 192 ? -26.488 2.262 31.895 1.00 96.56 192 PRO A CA 1
ATOM 1464 C C . PRO A 1 192 ? -26.405 3.058 30.581 1.00 96.56 192 PRO A C 1
ATOM 1466 O O . PRO A 1 192 ? -27.206 3.954 30.333 1.00 96.56 192 PRO A O 1
ATOM 1469 N N . GLN A 1 193 ? -25.440 2.706 29.729 1.00 95.94 193 GLN A N 1
ATOM 1470 C CA . GLN A 1 193 ? -25.249 3.237 28.376 1.00 95.94 193 GLN A CA 1
ATOM 1471 C C . GLN A 1 193 ? -25.170 2.065 27.384 1.00 95.94 193 GLN A C 1
ATOM 1473 O O . GLN A 1 193 ? -24.067 1.602 27.074 1.00 95.94 193 GLN A O 1
ATOM 1478 N N . PRO A 1 194 ? -26.311 1.489 26.966 1.00 96.69 194 PRO A N 1
ATOM 1479 C CA . PRO A 1 194 ? -26.335 0.222 26.237 1.00 96.69 194 PRO A CA 1
ATOM 1480 C C . PRO A 1 194 ? -25.750 0.341 24.827 1.00 96.69 194 PRO A C 1
ATOM 1482 O O . PRO A 1 194 ? -25.015 -0.547 24.402 1.00 96.69 194 PRO A O 1
ATOM 1485 N N . TYR A 1 195 ? -26.013 1.444 24.117 1.00 96.88 195 TYR A N 1
ATOM 1486 C CA . TYR A 1 195 ? -25.444 1.694 22.790 1.00 96.88 195 TYR A CA 1
ATOM 1487 C C . TYR A 1 195 ? -23.926 1.809 22.851 1.00 96.88 195 TYR A C 1
ATOM 1489 O O . TYR A 1 195 ? -23.225 1.070 22.161 1.00 96.88 195 TYR A O 1
ATOM 1497 N N . THR A 1 196 ? -23.429 2.700 23.711 1.00 96.19 196 THR A N 1
ATOM 1498 C CA . THR A 1 196 ? -21.996 2.979 23.829 1.00 96.19 196 THR A CA 1
ATOM 1499 C C . THR A 1 196 ? -21.209 1.718 24.196 1.00 96.19 196 THR A C 1
ATOM 1501 O O . THR A 1 196 ? -20.234 1.380 23.523 1.00 96.19 196 THR A O 1
ATOM 1504 N N . ALA A 1 197 ? -21.668 0.964 25.200 1.00 97.75 197 ALA A N 1
ATOM 1505 C CA . ALA A 1 197 ? -20.994 -0.260 25.629 1.00 97.75 197 ALA A CA 1
ATOM 1506 C C . ALA A 1 197 ? -21.079 -1.387 24.583 1.00 97.75 197 ALA A C 1
ATOM 1508 O O . ALA A 1 197 ? -20.078 -2.056 24.320 1.00 97.75 197 ALA A O 1
ATOM 1509 N N . ALA A 1 198 ? -22.237 -1.571 23.936 1.00 98.00 198 ALA A N 1
ATOM 1510 C CA . ALA A 1 198 ? -22.385 -2.562 22.872 1.00 98.00 198 ALA A CA 1
ATOM 1511 C C . ALA A 1 198 ? -21.496 -2.239 21.663 1.00 98.00 198 ALA A C 1
ATOM 1513 O O . ALA A 1 198 ? -20.826 -3.132 21.145 1.00 98.00 198 ALA A O 1
ATOM 1514 N N . LEU A 1 199 ? -21.450 -0.976 21.226 1.00 97.12 199 LEU A N 1
ATOM 1515 C CA . LEU A 1 199 ? -20.611 -0.550 20.107 1.00 97.12 199 LEU A CA 1
ATOM 1516 C C . LEU A 1 199 ? -19.121 -0.708 20.428 1.00 97.12 199 LEU A C 1
ATOM 1518 O O . LEU A 1 199 ? -18.369 -1.180 19.580 1.00 97.12 199 LEU A O 1
ATOM 1522 N N . GLN A 1 200 ? -18.701 -0.393 21.657 1.00 97.12 200 GLN A N 1
ATOM 1523 C CA . GLN A 1 200 ? -17.330 -0.628 22.113 1.00 97.12 200 GLN A CA 1
ATOM 1524 C C . GLN A 1 200 ? -16.973 -2.123 22.095 1.00 97.12 200 GLN A C 1
ATOM 1526 O O . GLN A 1 200 ? -15.897 -2.492 21.626 1.00 97.12 200 GLN A O 1
ATOM 1531 N N . ALA A 1 201 ? -17.873 -2.996 22.553 1.00 98.00 201 ALA A N 1
ATOM 1532 C CA . ALA A 1 201 ? -17.660 -4.441 22.514 1.00 98.00 201 ALA A CA 1
ATOM 1533 C C . ALA A 1 201 ? -17.601 -4.983 21.076 1.00 98.00 201 ALA A C 1
ATOM 1535 O O . ALA A 1 201 ? -16.755 -5.821 20.757 1.00 98.00 201 ALA A O 1
ATOM 1536 N N . LEU A 1 202 ? -18.463 -4.482 20.187 1.00 98.00 202 LEU A N 1
ATOM 1537 C CA . LEU A 1 202 ? -18.434 -4.821 18.765 1.00 98.00 202 LEU A CA 1
ATOM 1538 C C . LEU A 1 202 ? -17.140 -4.343 18.101 1.00 98.00 202 LEU A C 1
ATOM 1540 O O . LEU A 1 202 ? -16.526 -5.122 17.382 1.00 98.00 202 LEU A O 1
ATOM 1544 N N . GLN A 1 203 ? -16.675 -3.125 18.394 1.00 96.69 203 GLN A N 1
ATOM 1545 C CA . GLN A 1 203 ? -15.381 -2.611 17.932 1.00 96.69 203 GLN A CA 1
ATOM 1546 C C . GLN A 1 203 ? -14.229 -3.503 18.407 1.00 96.69 203 GLN A C 1
ATOM 1548 O O . GLN A 1 203 ? -13.354 -3.868 17.622 1.00 96.69 203 GLN A O 1
ATOM 1553 N N . ALA A 1 204 ? -14.237 -3.895 19.682 1.00 96.81 204 ALA A N 1
ATOM 1554 C CA . ALA A 1 204 ? -13.213 -4.766 20.249 1.00 96.81 204 ALA A CA 1
ATOM 1555 C C . ALA A 1 204 ? -13.170 -6.150 19.575 1.00 96.81 204 ALA A C 1
ATOM 1557 O O . ALA A 1 204 ? -12.115 -6.776 19.541 1.00 96.81 204 ALA A O 1
ATOM 1558 N N . LYS A 1 205 ? -14.293 -6.627 19.021 1.00 97.12 205 LYS A N 1
ATOM 1559 C CA . LYS A 1 205 ? -14.372 -7.943 18.374 1.00 97.12 205 LYS A CA 1
ATOM 1560 C C . LYS A 1 205 ? -14.207 -7.908 16.851 1.00 97.12 205 LYS A C 1
ATOM 1562 O O . LYS A 1 205 ? -13.502 -8.754 16.318 1.00 97.12 205 LYS A O 1
ATOM 1567 N N . TYR A 1 206 ? -14.857 -6.968 16.170 1.00 97.44 206 TYR A N 1
ATOM 1568 C CA . TYR A 1 206 ? -14.968 -6.905 14.704 1.00 97.44 206 TYR A CA 1
ATOM 1569 C C . TYR A 1 206 ? -14.337 -5.645 14.098 1.00 97.44 206 TYR A C 1
ATOM 1571 O O . TYR A 1 206 ? -14.186 -5.554 12.891 1.00 97.44 206 TYR A O 1
ATOM 1579 N N . GLY A 1 207 ? -13.960 -4.655 14.907 1.00 96.12 207 GLY A N 1
ATOM 1580 C CA . GLY A 1 207 ? -13.345 -3.406 14.445 1.00 96.12 207 GLY A CA 1
ATOM 1581 C C . GLY A 1 207 ? -11.830 -3.402 14.562 1.00 96.12 207 GLY A C 1
ATOM 1582 O O . GLY A 1 207 ? -11.259 -2.376 14.920 1.00 96.12 207 GLY A O 1
ATOM 1583 N N . GLN A 1 208 ? -11.178 -4.544 14.345 1.00 96.94 208 GLN A N 1
ATOM 1584 C CA . GLN A 1 208 ? -9.743 -4.666 14.571 1.00 96.94 208 GLN A CA 1
ATOM 1585 C C . GLN A 1 208 ? -8.946 -4.256 13.314 1.00 96.94 208 GLN A C 1
ATOM 1587 O O . GLN A 1 208 ? -8.992 -4.967 12.307 1.00 96.94 208 GLN A O 1
ATOM 1592 N N . PRO A 1 209 ? -8.195 -3.134 13.346 1.00 97.06 209 PRO A N 1
ATOM 1593 C CA . PRO A 1 209 ? -7.533 -2.587 12.157 1.00 97.06 209 PRO A CA 1
ATOM 1594 C C . PRO A 1 209 ? -6.525 -3.549 11.530 1.00 97.06 209 PRO A C 1
ATOM 1596 O O . PRO A 1 209 ? -6.454 -3.679 10.312 1.00 97.06 209 PRO A O 1
ATOM 1599 N N . ARG A 1 210 ? -5.780 -4.277 12.366 1.00 97.06 210 ARG A N 1
ATOM 1600 C CA . ARG A 1 210 ? -4.782 -5.247 11.913 1.00 97.06 210 ARG A CA 1
ATOM 1601 C C . ARG A 1 210 ? -5.406 -6.382 11.101 1.00 97.06 210 ARG A C 1
ATOM 1603 O O . ARG A 1 210 ? -4.860 -6.768 10.071 1.00 97.06 210 ARG A O 1
ATOM 1610 N N . GLN A 1 211 ? -6.537 -6.918 11.552 1.00 97.00 211 GLN A N 1
ATOM 1611 C CA . GLN A 1 211 ? -7.266 -7.987 10.873 1.00 97.00 211 GLN A CA 1
ATOM 1612 C C . GLN A 1 211 ? -7.854 -7.477 9.557 1.00 97.00 211 GLN A C 1
ATOM 1614 O O . GLN A 1 211 ? -7.687 -8.148 8.540 1.00 97.00 211 GLN A O 1
ATOM 1619 N N . LEU A 1 212 ? -8.424 -6.263 9.556 1.00 97.62 212 LEU A N 1
ATOM 1620 C CA . LEU A 1 212 ? -8.879 -5.585 8.340 1.00 97.62 212 LEU A CA 1
ATOM 1621 C C . LEU A 1 212 ? -7.746 -5.471 7.312 1.00 97.62 212 LEU A C 1
ATOM 1623 O O . LEU A 1 212 ? -7.907 -5.863 6.163 1.00 97.62 212 LEU A O 1
ATOM 1627 N N . VAL A 1 213 ? -6.575 -4.964 7.710 1.00 97.50 213 VAL A N 1
ATOM 1628 C CA . VAL A 1 213 ? -5.443 -4.848 6.780 1.00 97.50 213 VAL A CA 1
ATOM 1629 C C . VAL A 1 213 ? -5.006 -6.208 6.260 1.00 97.50 213 VAL A C 1
ATOM 1631 O O . VAL A 1 213 ? -4.719 -6.348 5.074 1.00 97.50 213 VAL A O 1
ATOM 1634 N N . GLN A 1 214 ? -4.945 -7.224 7.117 1.00 96.44 214 GLN A N 1
ATOM 1635 C CA . GLN A 1 214 ? -4.525 -8.559 6.702 1.00 96.44 214 GLN A CA 1
ATOM 1636 C C . GLN A 1 214 ? -5.486 -9.189 5.691 1.00 96.44 214 GLN A C 1
ATOM 1638 O O . GLN A 1 214 ? -5.015 -9.758 4.701 1.00 96.44 214 GLN A O 1
ATOM 1643 N N . SER A 1 215 ? -6.799 -9.081 5.912 1.00 96.38 215 SER A N 1
ATOM 1644 C CA . SER A 1 215 ? -7.810 -9.618 4.999 1.00 96.38 215 SER A CA 1
ATOM 1645 C C . SER A 1 215 ? -7.823 -8.856 3.670 1.00 96.38 215 SER A C 1
ATOM 1647 O O . SER A 1 215 ? -7.708 -9.479 2.613 1.00 96.38 215 SER A O 1
ATOM 1649 N N . GLU A 1 216 ? -7.833 -7.523 3.708 1.00 97.19 216 GLU A N 1
ATOM 1650 C CA . GLU A 1 216 ? -7.867 -6.668 2.516 1.00 97.19 216 GLU A CA 1
ATOM 1651 C C . GLU A 1 216 ? -6.570 -6.739 1.699 1.00 97.19 216 GLU A C 1
ATOM 1653 O O . GLU A 1 216 ? -6.609 -6.908 0.479 1.00 97.19 216 GLU A O 1
ATOM 1658 N N . LEU A 1 217 ? -5.392 -6.699 2.337 1.00 96.69 217 LEU A N 1
ATOM 1659 C CA . LEU A 1 217 ? -4.130 -6.931 1.626 1.00 96.69 217 LEU A CA 1
ATOM 1660 C C . LEU A 1 217 ? -4.080 -8.345 1.047 1.00 96.69 217 LEU A C 1
ATOM 1662 O O . LEU A 1 217 ? -3.587 -8.519 -0.065 1.00 96.69 217 LEU A O 1
ATOM 1666 N N . GLY A 1 218 ? -4.586 -9.353 1.762 1.00 96.06 218 GLY A N 1
ATOM 1667 C CA . GLY A 1 218 ? -4.705 -10.717 1.246 1.00 96.06 218 GLY A CA 1
ATOM 1668 C C . GLY A 1 218 ? -5.539 -10.771 -0.037 1.00 96.06 218 GLY A C 1
ATOM 1669 O O . GLY A 1 218 ? -5.085 -11.316 -1.048 1.00 96.06 218 GLY A O 1
ATOM 1670 N N . ALA A 1 219 ? -6.710 -10.129 -0.028 1.00 95.75 219 ALA A N 1
ATOM 1671 C CA . ALA A 1 219 ? -7.592 -10.019 -1.185 1.00 95.75 219 ALA A CA 1
ATOM 1672 C C . ALA A 1 219 ? -6.909 -9.288 -2.353 1.00 95.75 219 ALA A C 1
ATOM 1674 O O . ALA A 1 219 ? -6.826 -9.838 -3.455 1.00 95.75 219 ALA A O 1
ATOM 1675 N N . ILE A 1 220 ? -6.316 -8.113 -2.112 1.00 96.38 220 ILE A N 1
ATOM 1676 C CA . ILE A 1 220 ? -5.601 -7.329 -3.134 1.00 96.38 220 ILE A CA 1
ATOM 1677 C C . ILE A 1 220 ? -4.444 -8.137 -3.733 1.00 96.38 220 ILE A C 1
ATOM 1679 O O . ILE A 1 220 ? -4.276 -8.190 -4.954 1.00 96.38 220 ILE A O 1
ATOM 1683 N N . MET A 1 221 ? -3.658 -8.820 -2.901 1.00 94.94 221 MET A N 1
ATOM 1684 C CA . MET A 1 221 ? -2.510 -9.606 -3.353 1.00 94.94 221 MET A CA 1
ATOM 1685 C C . MET A 1 221 ? -2.911 -10.870 -4.124 1.00 94.94 221 MET A C 1
ATOM 1687 O O . MET A 1 221 ? -2.098 -11.358 -4.912 1.00 94.94 221 MET A O 1
ATOM 1691 N N . SER A 1 222 ? -4.145 -11.363 -3.974 1.00 94.25 222 SER A N 1
ATOM 1692 C CA . SER A 1 222 ? -4.674 -12.514 -4.724 1.00 94.25 222 SER A CA 1
ATOM 1693 C C . SER A 1 222 ? -5.132 -12.185 -6.155 1.00 94.25 222 SER A C 1
ATOM 1695 O O . SER A 1 222 ? -5.222 -13.081 -6.994 1.00 94.25 222 SER A O 1
ATOM 1697 N N . THR A 1 223 ? -5.359 -10.904 -6.476 1.00 92.69 223 THR A N 1
ATOM 1698 C CA . THR A 1 223 ? -5.744 -10.458 -7.831 1.00 92.69 223 THR A CA 1
ATOM 1699 C C . THR A 1 223 ? -4.644 -10.737 -8.874 1.00 92.69 223 THR A C 1
ATOM 1701 O O . THR A 1 223 ? -3.491 -10.954 -8.505 1.00 92.69 223 THR A O 1
ATOM 1704 N N . PRO A 1 224 ? -4.906 -10.760 -10.192 1.00 90.44 224 PRO A N 1
ATOM 1705 C CA . PRO A 1 224 ? -3.843 -10.924 -11.191 1.00 90.44 224 PRO A CA 1
ATOM 1706 C C . PRO A 1 224 ? -2.762 -9.819 -11.123 1.00 90.44 224 PRO A C 1
ATOM 1708 O O . PRO A 1 224 ? -3.064 -8.687 -10.746 1.00 90.44 224 PRO A O 1
ATOM 1711 N N . PRO A 1 225 ? -1.492 -10.096 -11.487 1.00 86.81 225 PRO A N 1
ATOM 1712 C CA . PRO A 1 225 ? -0.442 -9.075 -11.514 1.00 86.81 225 PRO A CA 1
ATOM 1713 C C . PRO A 1 225 ? -0.785 -7.906 -12.442 1.00 86.81 225 PRO A C 1
ATOM 1715 O O . PRO A 1 225 ? -1.259 -8.114 -13.562 1.00 86.81 225 PRO A O 1
ATOM 1718 N N . LEU A 1 226 ? -0.474 -6.682 -12.008 1.00 92.25 226 LEU A N 1
ATOM 1719 C CA . LEU A 1 226 ? -0.713 -5.487 -12.813 1.00 92.25 226 LEU A CA 1
ATOM 1720 C C . LEU A 1 226 ? 0.187 -5.473 -14.050 1.00 92.25 226 LEU A C 1
ATOM 1722 O O . LEU A 1 226 ? 1.399 -5.675 -13.959 1.00 92.25 226 LEU A O 1
ATOM 1726 N N . LYS A 1 227 ? -0.396 -5.186 -15.215 1.00 89.25 227 LYS A N 1
ATOM 1727 C CA . LYS A 1 227 ? 0.327 -5.080 -16.488 1.00 89.25 227 LYS A CA 1
ATOM 1728 C C . LYS A 1 227 ? 0.436 -3.626 -16.924 1.00 89.25 227 LYS A C 1
ATOM 1730 O O . LYS A 1 227 ? -0.507 -2.847 -16.810 1.00 89.25 227 LYS A O 1
ATOM 1735 N N . ILE A 1 228 ? 1.586 -3.265 -17.490 1.00 89.19 228 ILE A N 1
ATOM 1736 C CA . ILE A 1 228 ? 1.764 -1.942 -18.094 1.00 89.19 228 ILE A CA 1
ATOM 1737 C C . ILE A 1 228 ? 0.834 -1.839 -19.309 1.00 89.19 228 ILE A C 1
ATOM 1739 O O . ILE A 1 228 ? 0.940 -2.631 -20.241 1.00 89.19 228 ILE A O 1
ATOM 1743 N N . GLY A 1 229 ? -0.061 -0.851 -19.289 1.00 84.94 229 GLY A N 1
ATOM 1744 C CA . GLY A 1 229 ? -1.028 -0.593 -20.363 1.00 84.94 229 GLY A CA 1
ATOM 1745 C C . GLY A 1 229 ? -2.448 -1.073 -20.061 1.00 84.94 229 GLY A C 1
ATOM 1746 O O . GLY A 1 229 ? -3.376 -0.622 -20.722 1.00 84.94 229 GLY A O 1
ATOM 1747 N N . ASP A 1 230 ? -2.635 -1.901 -19.033 1.00 89.38 230 ASP A N 1
ATOM 1748 C CA . ASP A 1 230 ? -3.961 -2.297 -18.563 1.00 89.38 230 ASP A CA 1
ATOM 1749 C C . ASP A 1 230 ? -4.517 -1.231 -17.605 1.00 89.38 230 ASP A C 1
ATOM 1751 O O . ASP A 1 230 ? -4.195 -1.204 -16.416 1.00 89.38 230 ASP A O 1
ATOM 1755 N N . ALA A 1 231 ? -5.288 -0.289 -18.156 1.00 89.81 231 ALA A N 1
ATOM 1756 C CA . ALA A 1 231 ? -5.864 0.815 -17.390 1.00 89.81 231 ALA A CA 1
ATOM 1757 C C . ALA A 1 231 ? -6.919 0.334 -16.381 1.00 89.81 231 ALA A C 1
ATOM 1759 O O . ALA A 1 231 ? -6.915 0.803 -15.249 1.00 89.81 231 ALA A O 1
ATOM 1760 N N . ASN A 1 232 ? -7.753 -0.641 -16.753 1.00 90.69 232 ASN A N 1
ATOM 1761 C CA . ASN A 1 232 ? -8.839 -1.123 -15.899 1.00 90.69 232 ASN A CA 1
ATOM 1762 C C . ASN A 1 232 ? -8.291 -1.829 -14.656 1.00 90.69 232 ASN A C 1
ATOM 1764 O O . ASN A 1 232 ? -8.695 -1.508 -13.543 1.00 90.69 232 ASN A O 1
ATOM 1768 N N . SER A 1 233 ? -7.317 -2.731 -14.828 1.00 93.00 233 SER A N 1
ATOM 1769 C CA . SER A 1 233 ? -6.689 -3.412 -13.688 1.00 93.00 233 SER A CA 1
ATOM 1770 C C . SER A 1 233 ? -5.960 -2.433 -12.763 1.00 93.00 233 SER A C 1
ATOM 1772 O O . SER A 1 233 ? -5.988 -2.596 -11.544 1.00 93.00 233 SER A O 1
ATOM 1774 N N . PHE A 1 234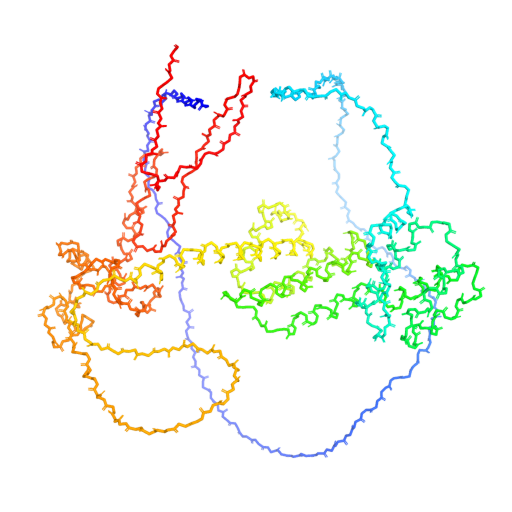 ? -5.323 -1.397 -13.324 1.00 94.56 234 PHE A N 1
ATOM 1775 C CA . PHE A 1 234 ? -4.688 -0.344 -12.530 1.00 94.56 234 PHE A CA 1
ATOM 1776 C C . PHE A 1 234 ? -5.717 0.466 -11.726 1.00 94.56 234 PHE A C 1
ATOM 1778 O O . PHE A 1 234 ? -5.503 0.697 -10.538 1.00 94.56 234 PHE A O 1
ATOM 1785 N N . ASP A 1 235 ? -6.837 0.851 -12.342 1.00 94.25 235 ASP A N 1
ATOM 1786 C CA . ASP A 1 235 ? -7.909 1.609 -11.688 1.00 94.25 235 ASP A CA 1
ATOM 1787 C C . ASP A 1 235 ? -8.580 0.789 -10.574 1.00 94.25 235 ASP A C 1
ATOM 1789 O O . ASP A 1 235 ? -8.751 1.287 -9.462 1.00 94.25 235 ASP A O 1
ATOM 1793 N N . SER A 1 236 ? -8.885 -0.492 -10.813 1.00 94.75 236 SER A N 1
ATOM 1794 C CA . SER A 1 236 ? -9.431 -1.388 -9.783 1.00 94.75 236 SER A CA 1
ATOM 1795 C C . SER A 1 236 ? -8.475 -1.567 -8.600 1.00 94.75 236 SER A C 1
ATOM 1797 O O . SER A 1 236 ? -8.908 -1.546 -7.445 1.00 94.75 236 SER A O 1
ATOM 1799 N N . PHE A 1 237 ? -7.170 -1.692 -8.860 1.00 96.81 237 PHE A N 1
ATOM 1800 C CA . PHE A 1 237 ? -6.157 -1.748 -7.805 1.00 96.81 237 PHE A CA 1
ATOM 1801 C C . PHE A 1 237 ? -6.088 -0.438 -7.010 1.00 96.81 237 PHE A C 1
ATOM 1803 O O . PHE A 1 237 ? -6.108 -0.467 -5.781 1.00 96.81 237 PHE A O 1
ATOM 1810 N N . ALA A 1 238 ? -6.082 0.710 -7.696 1.00 97.06 238 ALA A N 1
ATOM 1811 C CA . ALA A 1 238 ? -6.096 2.028 -7.067 1.00 97.06 238 ALA A CA 1
ATOM 1812 C C . ALA A 1 238 ? -7.323 2.231 -6.161 1.00 97.06 238 ALA A C 1
ATOM 1814 O O . ALA A 1 238 ? -7.189 2.746 -5.051 1.00 97.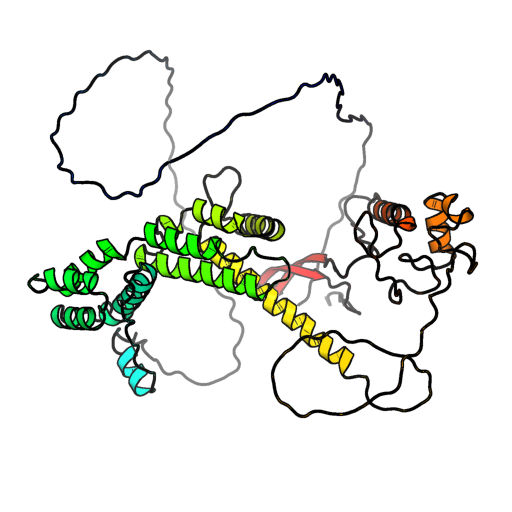06 238 ALA A O 1
ATOM 1815 N N . LEU A 1 239 ? -8.508 1.799 -6.607 1.00 96.69 239 LEU A N 1
ATOM 1816 C CA . LEU A 1 239 ? -9.743 1.851 -5.821 1.00 96.69 239 LEU A CA 1
ATOM 1817 C C . LEU A 1 239 ? -9.704 0.918 -4.607 1.00 96.69 239 LEU A C 1
ATOM 1819 O O . LEU A 1 239 ? -10.146 1.316 -3.533 1.00 96.69 239 LEU A O 1
ATOM 1823 N N . SER A 1 240 ? -9.138 -0.282 -4.748 1.00 97.25 240 SER A N 1
ATOM 1824 C CA . SER A 1 240 ? -9.024 -1.239 -3.637 1.00 97.25 240 SER A CA 1
ATOM 1825 C C . SER A 1 240 ? -8.123 -0.694 -2.522 1.00 97.25 240 SER A C 1
ATOM 1827 O O . SER A 1 240 ? -8.502 -0.699 -1.354 1.00 97.25 240 SER A O 1
ATOM 1829 N N . VAL A 1 241 ? -6.965 -0.123 -2.879 1.00 97.94 241 VAL A N 1
ATOM 1830 C CA . VAL A 1 241 ? -6.062 0.527 -1.909 1.00 97.94 241 VAL A CA 1
ATOM 1831 C C . VAL A 1 241 ? -6.723 1.758 -1.270 1.00 97.94 241 VAL A C 1
ATOM 1833 O O . VAL A 1 241 ? -6.611 1.965 -0.063 1.00 97.94 241 VAL A O 1
ATOM 1836 N N . GLN A 1 242 ? -7.459 2.559 -2.048 1.00 97.69 242 GLN A N 1
ATOM 1837 C CA . GLN A 1 242 ? -8.197 3.718 -1.533 1.00 97.69 242 GLN A CA 1
ATOM 1838 C C . GLN A 1 242 ? -9.316 3.315 -0.557 1.00 97.69 242 GLN A C 1
ATOM 1840 O O . GLN A 1 242 ? -9.527 4.001 0.447 1.00 97.69 242 GLN A O 1
ATOM 1845 N N . SER A 1 243 ? -10.019 2.214 -0.837 1.00 96.88 243 SER A N 1
ATOM 1846 C CA . SER A 1 243 ? -11.048 1.650 0.040 1.00 96.88 243 SER A CA 1
ATOM 1847 C C . SER A 1 243 ? -10.447 1.192 1.369 1.00 96.88 243 SER A C 1
ATOM 1849 O O . SER A 1 243 ? -10.930 1.611 2.421 1.00 96.88 243 SER A O 1
ATOM 1851 N N . LEU A 1 244 ? -9.327 0.459 1.330 1.00 97.62 244 LEU A N 1
ATOM 1852 C CA . LEU A 1 244 ? -8.581 0.057 2.525 1.00 97.62 244 LEU A CA 1
ATOM 1853 C C . LEU A 1 244 ? -8.203 1.263 3.400 1.00 97.62 244 LEU A C 1
ATOM 1855 O O . LEU A 1 244 ? -8.473 1.267 4.599 1.00 97.62 244 LEU A O 1
ATOM 1859 N N . VAL A 1 245 ? -7.643 2.321 2.803 1.00 97.81 245 VAL A N 1
ATOM 1860 C CA . VAL A 1 245 ? -7.311 3.561 3.530 1.00 97.81 245 VAL A CA 1
ATOM 1861 C C . VAL A 1 245 ? -8.551 4.190 4.174 1.00 97.81 245 VAL A C 1
ATOM 1863 O O . VAL A 1 245 ? -8.484 4.646 5.314 1.00 97.81 245 VAL A O 1
ATOM 1866 N N . GLY A 1 246 ? -9.689 4.216 3.474 1.00 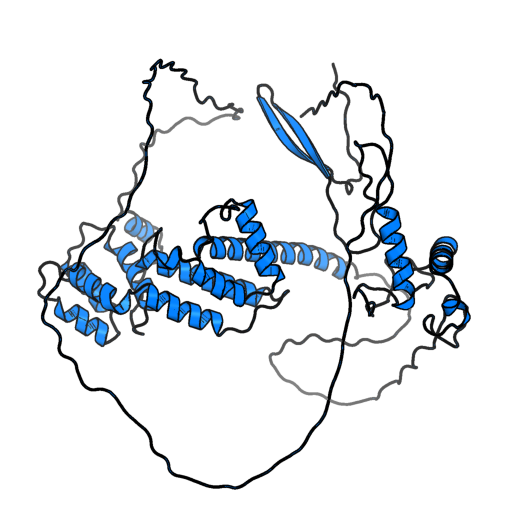96.19 246 GLY A N 1
ATOM 1867 C CA . GLY A 1 246 ? -10.948 4.739 4.012 1.00 96.19 246 GLY A CA 1
ATOM 1868 C C . GLY A 1 246 ? -11.472 3.935 5.206 1.00 96.19 246 GLY A C 1
ATOM 1869 O O . GLY A 1 246 ? -11.855 4.514 6.226 1.00 96.19 246 GLY A O 1
ATOM 1870 N N . MET A 1 247 ? -11.433 2.605 5.112 1.00 96.88 247 MET A N 1
ATOM 1871 C CA . MET A 1 247 ? -11.860 1.721 6.197 1.00 96.88 247 MET A CA 1
ATOM 1872 C C . MET A 1 247 ? -10.938 1.839 7.415 1.00 96.88 247 MET A C 1
ATOM 1874 O O . MET A 1 247 ? -11.425 1.990 8.534 1.00 96.88 247 MET A O 1
ATOM 1878 N N . LEU A 1 248 ? -9.618 1.889 7.220 1.00 97.50 248 LEU A N 1
ATOM 1879 C CA . LEU A 1 248 ? -8.684 2.073 8.333 1.00 97.50 248 LEU A CA 1
ATOM 1880 C C . LEU A 1 248 ? -8.842 3.427 9.022 1.00 97.50 248 LEU A C 1
ATOM 1882 O O . LEU A 1 248 ? -8.835 3.483 10.248 1.00 97.50 248 LEU A O 1
ATOM 1886 N N . ARG A 1 249 ? -9.076 4.509 8.267 1.00 96.69 249 ARG A N 1
ATOM 1887 C CA . ARG A 1 249 ? -9.370 5.828 8.858 1.00 96.69 249 ARG A CA 1
ATOM 1888 C C . ARG A 1 249 ? -10.615 5.805 9.739 1.00 96.69 249 ARG A C 1
ATOM 1890 O O . ARG A 1 249 ? -10.667 6.537 10.720 1.00 96.69 249 ARG A O 1
ATOM 1897 N N . THR A 1 250 ? -11.594 4.966 9.404 1.00 94.44 250 THR A N 1
ATOM 1898 C CA . THR A 1 250 ? -12.808 4.786 10.212 1.00 94.44 250 THR A CA 1
ATOM 1899 C C . THR A 1 250 ? -12.513 4.059 11.527 1.00 94.44 250 THR A C 1
ATOM 1901 O O . THR A 1 250 ? -13.099 4.390 12.556 1.00 94.44 250 THR A O 1
ATOM 1904 N N . LEU A 1 251 ? -11.611 3.072 11.513 1.00 95.50 251 LEU A N 1
ATOM 1905 C CA . LEU A 1 251 ? -11.300 2.266 12.698 1.00 95.50 251 LEU A CA 1
ATOM 1906 C C . LEU A 1 251 ? -10.244 2.904 13.615 1.00 95.50 251 LEU A C 1
ATOM 1908 O O . LEU A 1 251 ? -10.358 2.777 14.831 1.00 95.50 251 LEU A O 1
ATOM 1912 N N . GLU A 1 252 ? -9.236 3.579 13.059 1.00 94.31 252 GLU A N 1
ATOM 1913 C CA . GLU A 1 252 ? -8.078 4.103 13.805 1.00 94.31 252 GLU A CA 1
ATOM 1914 C C . GLU A 1 252 ? -7.985 5.636 13.846 1.00 94.31 252 GLU A C 1
ATOM 1916 O O . GLU A 1 252 ? -7.216 6.188 14.633 1.00 94.31 252 GLU A O 1
ATOM 1921 N N . GLY A 1 253 ? -8.730 6.346 12.996 1.00 93.19 253 GLY A N 1
ATOM 1922 C CA . GLY A 1 253 ? -8.561 7.784 12.781 1.00 93.19 253 GLY A CA 1
ATOM 1923 C C . GLY A 1 253 ? -7.456 8.125 11.772 1.00 93.19 253 GLY A C 1
ATOM 1924 O O . GLY A 1 253 ? -6.960 7.275 11.038 1.00 93.19 253 GLY A O 1
ATOM 1925 N N . GLN A 1 254 ? -7.079 9.406 11.692 1.00 91.62 254 GLN A N 1
ATOM 1926 C CA . GLN A 1 254 ? -6.160 9.905 10.651 1.00 91.62 254 GLN A CA 1
ATOM 1927 C C . GLN A 1 254 ? -4.715 9.403 10.812 1.00 91.62 254 GLN A C 1
ATOM 1929 O O . GLN A 1 254 ? -4.035 9.193 9.811 1.00 91.62 254 GLN A O 1
ATOM 1934 N N . ASN A 1 255 ? -4.282 9.166 12.054 1.00 92.31 255 ASN A N 1
ATOM 1935 C CA . ASN A 1 255 ? -2.914 8.773 12.412 1.00 92.31 255 ASN A CA 1
ATOM 1936 C C . ASN A 1 255 ? -2.847 7.311 12.889 1.00 92.31 255 ASN A C 1
ATOM 1938 O O . ASN A 1 255 ? -2.106 6.991 13.816 1.00 92.31 255 ASN A O 1
ATOM 1942 N N . GLY A 1 256 ? -3.676 6.443 12.302 1.00 94.06 256 GLY A N 1
ATOM 1943 C CA . GLY A 1 256 ? -3.739 5.028 12.662 1.00 94.06 256 GLY A CA 1
ATOM 1944 C C . GLY A 1 256 ? -2.417 4.292 12.456 1.00 94.06 256 GLY A C 1
ATOM 1945 O O . GLY A 1 256 ? -1.683 4.573 11.506 1.00 94.06 256 GLY A O 1
ATOM 1946 N N . PHE A 1 257 ? -2.107 3.343 13.339 1.00 96.12 257 PHE A N 1
ATOM 1947 C CA . PHE A 1 257 ? -0.843 2.605 13.286 1.00 96.12 257 PHE A CA 1
ATOM 1948 C C . PHE A 1 257 ? -0.716 1.802 11.989 1.00 96.12 257 PHE A C 1
ATOM 1950 O O . PHE A 1 257 ? 0.342 1.816 11.359 1.00 96.12 257 PHE A O 1
ATOM 1957 N N . GLU A 1 258 ? -1.796 1.147 11.557 1.00 96.94 258 GLU A N 1
ATOM 1958 C CA . GLU A 1 258 ? -1.797 0.376 10.315 1.00 96.94 258 GLU A CA 1
ATOM 1959 C C . GLU A 1 258 ? -1.767 1.301 9.083 1.00 96.94 258 GLU A C 1
ATOM 1961 O O . GLU A 1 258 ? -1.096 0.992 8.099 1.00 96.94 258 GLU A O 1
ATOM 1966 N N . LEU A 1 259 ? -2.400 2.482 9.137 1.00 96.38 259 LEU A N 1
ATOM 1967 C CA . LEU A 1 259 ? -2.313 3.491 8.063 1.00 96.38 259 LEU A CA 1
ATOM 1968 C C . LEU A 1 259 ? -0.885 3.982 7.812 1.00 96.38 259 LEU A C 1
ATOM 1970 O O . LEU A 1 259 ? -0.505 4.204 6.658 1.00 96.38 259 LEU A O 1
ATOM 1974 N N . MET A 1 260 ? -0.116 4.177 8.884 1.00 95.31 260 MET A N 1
ATOM 1975 C CA . MET A 1 260 ? 1.246 4.716 8.839 1.00 95.31 260 MET A CA 1
ATOM 1976 C C . MET A 1 260 ? 2.313 3.634 8.608 1.00 95.31 260 MET A C 1
ATOM 1978 O O . MET A 1 260 ? 3.502 3.937 8.513 1.00 95.31 260 MET A O 1
ATOM 1982 N N . CYS A 1 261 ? 1.921 2.362 8.513 1.00 95.12 261 CYS A N 1
ATOM 1983 C CA . CYS A 1 261 ? 2.868 1.264 8.387 1.00 95.12 261 CYS A CA 1
ATOM 1984 C C . CYS A 1 261 ? 3.397 1.125 6.947 1.00 95.12 261 CYS A C 1
ATOM 1986 O O . CYS A 1 261 ? 2.726 0.585 6.064 1.00 95.12 261 CYS A O 1
ATOM 1988 N N . GLY A 1 262 ? 4.648 1.541 6.721 1.00 95.44 262 GLY A N 1
ATOM 1989 C CA . GLY A 1 262 ? 5.314 1.431 5.414 1.00 95.44 262 GLY A CA 1
ATOM 1990 C C . GLY A 1 262 ? 5.437 -0.006 4.881 1.00 95.44 262 GLY A C 1
ATOM 1991 O O . GLY A 1 262 ? 5.378 -0.217 3.673 1.00 95.44 262 GLY A O 1
ATOM 1992 N N . SER A 1 263 ? 5.485 -1.019 5.757 1.00 95.38 263 SER A N 1
ATOM 1993 C CA . SER A 1 263 ? 5.589 -2.427 5.327 1.00 95.38 263 SER A CA 1
ATOM 1994 C C . SER A 1 263 ? 4.363 -2.928 4.544 1.00 95.38 263 SER A C 1
ATOM 1996 O O . SER A 1 263 ? 4.480 -3.803 3.679 1.00 95.38 263 SER A O 1
ATOM 1998 N N . HIS A 1 264 ? 3.184 -2.338 4.779 1.00 97.06 264 HIS A N 1
ATOM 1999 C CA . HIS A 1 264 ? 1.988 -2.619 3.977 1.00 97.06 264 HIS A CA 1
ATOM 2000 C C . HIS A 1 264 ? 2.126 -2.066 2.567 1.00 97.06 264 HIS A C 1
ATOM 2002 O O . HIS A 1 264 ? 1.750 -2.730 1.598 1.00 97.06 264 HIS A O 1
ATOM 2008 N N . VAL A 1 265 ? 2.720 -0.878 2.449 1.00 97.56 265 VAL A N 1
ATOM 2009 C CA . VAL A 1 265 ? 3.048 -0.272 1.160 1.00 97.56 265 VAL A CA 1
ATOM 2010 C C . VAL A 1 265 ? 4.067 -1.143 0.432 1.00 97.56 265 VAL A C 1
ATOM 2012 O O . VAL A 1 265 ? 3.808 -1.501 -0.711 1.00 97.56 265 VAL A O 1
ATOM 2015 N N . ASP A 1 266 ? 5.138 -1.597 1.090 1.00 96.31 266 ASP A N 1
ATOM 2016 C CA . ASP A 1 266 ? 6.151 -2.486 0.492 1.00 96.31 266 ASP A CA 1
ATOM 2017 C C . ASP A 1 266 ? 5.532 -3.743 -0.132 1.00 96.31 266 ASP A C 1
ATOM 2019 O O . ASP A 1 266 ? 5.845 -4.123 -1.268 1.00 96.31 266 ASP A O 1
ATOM 2023 N N . ARG A 1 267 ? 4.589 -4.371 0.582 1.00 95.94 267 ARG A N 1
ATOM 2024 C CA . ARG A 1 267 ? 3.850 -5.536 0.083 1.00 95.94 267 ARG A CA 1
ATOM 2025 C C . ARG A 1 267 ? 3.027 -5.193 -1.165 1.00 95.94 267 ARG A C 1
ATOM 2027 O O . ARG A 1 267 ? 3.064 -5.955 -2.133 1.00 95.94 267 ARG A O 1
ATOM 2034 N N . LEU A 1 268 ? 2.332 -4.054 -1.175 1.00 97.00 268 LEU A N 1
ATOM 2035 C CA . LEU A 1 268 ? 1.560 -3.574 -2.329 1.00 97.00 268 LEU A CA 1
ATOM 2036 C C . LEU A 1 268 ? 2.455 -3.191 -3.519 1.00 97.00 268 LEU A C 1
ATOM 2038 O O . LEU A 1 268 ? 2.114 -3.502 -4.663 1.00 97.00 268 LEU A O 1
ATOM 2042 N N . LEU A 1 269 ? 3.625 -2.589 -3.278 1.00 96.31 269 LEU A N 1
ATOM 2043 C CA . LEU A 1 269 ? 4.619 -2.290 -4.317 1.00 96.31 269 LEU A CA 1
ATOM 2044 C C . LEU A 1 269 ? 5.077 -3.569 -5.029 1.00 96.31 269 LEU A C 1
ATOM 2046 O O . LEU A 1 269 ? 5.266 -3.562 -6.249 1.00 96.31 269 LEU A O 1
ATOM 2050 N N . GLY A 1 270 ? 5.182 -4.685 -4.301 1.00 94.12 270 GLY A N 1
ATOM 2051 C CA . GLY A 1 270 ? 5.484 -6.006 -4.858 1.00 94.12 270 GLY A CA 1
ATOM 2052 C C . GLY A 1 270 ? 4.491 -6.483 -5.929 1.00 94.12 270 GLY A C 1
ATOM 2053 O O . GLY A 1 270 ? 4.868 -7.264 -6.804 1.00 94.12 270 GLY A O 1
ATOM 2054 N N . LYS A 1 271 ? 3.248 -5.976 -5.922 1.00 93.06 271 LYS A N 1
ATOM 2055 C CA . LYS A 1 271 ? 2.218 -6.286 -6.928 1.00 93.06 271 LYS A CA 1
ATOM 2056 C C . LYS A 1 271 ? 2.404 -5.529 -8.246 1.00 93.06 271 LYS A C 1
ATOM 2058 O O . LYS A 1 271 ? 1.834 -5.914 -9.271 1.00 93.06 271 LYS A O 1
ATOM 2063 N N . MET A 1 272 ? 3.189 -4.453 -8.231 1.00 95.12 272 MET A N 1
ATOM 2064 C CA . MET A 1 272 ? 3.326 -3.531 -9.353 1.00 95.12 272 MET A CA 1
ATOM 2065 C C . MET A 1 272 ? 4.557 -3.835 -10.233 1.00 95.12 272 MET A C 1
ATOM 2067 O O . MET A 1 272 ? 5.616 -4.236 -9.732 1.00 95.12 272 MET A O 1
ATOM 2071 N N . PRO A 1 273 ? 4.486 -3.591 -11.557 1.00 94.94 273 PRO A N 1
ATOM 2072 C CA . PRO A 1 273 ? 5.662 -3.564 -12.424 1.00 94.94 273 PRO A CA 1
ATOM 2073 C C . PRO A 1 273 ? 6.740 -2.590 -11.916 1.00 94.94 273 PRO A C 1
ATOM 2075 O O . PRO A 1 273 ? 6.378 -1.554 -11.352 1.00 94.94 273 PRO A O 1
ATOM 2078 N N . PRO A 1 274 ? 8.041 -2.851 -12.160 1.00 95.31 274 PRO A N 1
ATOM 2079 C CA . PRO A 1 274 ? 9.135 -1.969 -11.731 1.00 95.31 274 PRO A CA 1
ATOM 2080 C C . PRO A 1 274 ? 8.924 -0.498 -12.114 1.00 95.31 274 PRO A C 1
ATOM 2082 O O . PRO A 1 274 ? 8.973 0.366 -11.253 1.00 95.31 274 PRO A O 1
ATOM 2085 N N . ALA A 1 275 ? 8.486 -0.224 -13.348 1.00 94.69 275 ALA A N 1
ATOM 2086 C CA . ALA A 1 275 ? 8.203 1.139 -13.814 1.00 94.69 275 ALA A CA 1
ATOM 2087 C C . ALA A 1 275 ? 7.142 1.900 -12.984 1.00 94.69 275 ALA A C 1
ATOM 2089 O O . ALA A 1 275 ? 7.080 3.128 -13.017 1.00 94.69 275 ALA A O 1
ATOM 2090 N N . TYR A 1 276 ? 6.248 1.197 -12.282 1.00 95.38 276 TYR A N 1
ATOM 2091 C CA . TYR A 1 276 ? 5.302 1.820 -11.353 1.00 95.38 276 TYR A CA 1
ATOM 2092 C C . TYR A 1 276 ? 5.914 2.025 -9.972 1.00 95.38 276 TYR A C 1
ATOM 2094 O O . TYR A 1 276 ? 5.652 3.067 -9.383 1.00 95.38 276 TYR A O 1
ATOM 2102 N N . ARG A 1 277 ? 6.762 1.105 -9.506 1.00 96.44 277 ARG A N 1
ATOM 2103 C CA . ARG A 1 277 ? 7.516 1.262 -8.257 1.00 96.44 277 ARG A CA 1
ATOM 2104 C C . ARG A 1 277 ? 8.464 2.455 -8.331 1.00 96.44 277 ARG A C 1
ATOM 2106 O O . ARG A 1 277 ? 8.369 3.335 -7.486 1.00 96.44 277 ARG A O 1
ATOM 2113 N N . ASP A 1 278 ? 9.273 2.537 -9.384 1.00 96.00 278 ASP A N 1
ATOM 2114 C CA . ASP A 1 278 ? 10.246 3.620 -9.578 1.00 96.00 278 ASP A CA 1
ATOM 2115 C C . ASP A 1 278 ? 9.538 4.983 -9.602 1.00 96.00 278 ASP A C 1
ATOM 2117 O O . ASP A 1 278 ? 9.870 5.890 -8.849 1.00 96.00 278 ASP A O 1
ATOM 2121 N N . SER A 1 279 ? 8.451 5.080 -10.374 1.00 96.50 279 SER A N 1
ATOM 2122 C CA . SER A 1 279 ? 7.633 6.293 -10.476 1.00 96.50 279 SER A CA 1
ATOM 2123 C C . SER A 1 279 ? 6.913 6.676 -9.172 1.00 96.50 279 SER A C 1
ATOM 2125 O O . SER A 1 279 ? 6.562 7.844 -9.004 1.00 96.50 279 SER A O 1
ATOM 2127 N N . PHE A 1 280 ? 6.641 5.725 -8.271 1.00 97.75 280 PHE A N 1
ATOM 2128 C CA . PHE A 1 280 ? 6.106 6.028 -6.939 1.00 97.75 280 PHE A CA 1
ATOM 2129 C C . PHE A 1 280 ? 7.205 6.554 -6.015 1.00 97.75 280 PHE A C 1
ATOM 2131 O O . PHE A 1 280 ? 7.007 7.558 -5.342 1.00 97.75 280 PHE A O 1
ATOM 2138 N N . VAL A 1 281 ? 8.388 5.942 -6.041 1.00 96.06 281 VAL A N 1
ATOM 2139 C CA . VAL A 1 281 ? 9.539 6.407 -5.258 1.00 96.06 281 VAL A CA 1
ATOM 2140 C C . VAL A 1 281 ? 9.974 7.813 -5.698 1.00 96.06 281 VAL A C 1
ATOM 2142 O O . VAL A 1 281 ? 10.188 8.680 -4.853 1.00 96.06 281 VAL A O 1
ATOM 2145 N N . GLU A 1 282 ? 10.011 8.093 -7.006 1.00 96.12 282 GLU A N 1
ATOM 2146 C CA . GLU A 1 282 ? 10.237 9.442 -7.557 1.00 96.12 282 GLU A CA 1
ATOM 2147 C C . GLU A 1 282 ? 9.183 10.453 -7.075 1.00 96.12 282 GLU A C 1
ATOM 2149 O O . GLU A 1 282 ? 9.505 11.592 -6.718 1.00 96.12 282 GLU A O 1
ATOM 2154 N N . TYR A 1 283 ? 7.913 10.041 -7.024 1.00 97.50 283 TYR A N 1
ATOM 2155 C CA . TYR A 1 283 ? 6.845 10.857 -6.452 1.00 97.50 283 TYR A CA 1
ATOM 2156 C C . TYR A 1 283 ? 7.106 11.162 -4.971 1.00 97.50 283 TYR A C 1
ATOM 2158 O O . TYR A 1 283 ? 7.024 12.319 -4.565 1.00 97.50 283 TYR A O 1
ATOM 2166 N N . CYS A 1 284 ? 7.496 10.161 -4.179 1.00 97.44 284 CYS A N 1
ATOM 2167 C CA . CYS A 1 284 ? 7.785 10.352 -2.763 1.00 97.44 284 CYS A CA 1
ATOM 2168 C C . CYS A 1 284 ? 8.947 11.323 -2.515 1.00 97.44 284 CYS A C 1
ATOM 2170 O O . CYS A 1 284 ? 8.848 12.148 -1.608 1.00 97.44 284 CYS A O 1
ATOM 2172 N N . PHE A 1 285 ? 10.016 11.274 -3.316 1.00 95.56 285 PHE A N 1
ATOM 2173 C CA . PHE A 1 285 ? 11.111 12.247 -3.215 1.00 95.56 285 PHE A CA 1
ATOM 2174 C C . PHE A 1 285 ? 10.679 13.654 -3.643 1.00 95.56 285 PHE A C 1
ATOM 2176 O O . PHE A 1 285 ? 10.957 14.622 -2.941 1.00 95.56 285 PHE A O 1
ATOM 2183 N N . SER A 1 286 ? 9.960 13.779 -4.764 1.00 95.00 286 SER A N 1
ATOM 2184 C CA . SER A 1 286 ? 9.513 15.088 -5.274 1.00 95.00 286 SER A CA 1
ATOM 2185 C C . SER A 1 286 ? 8.507 15.798 -4.362 1.00 95.00 286 SER A C 1
ATOM 2187 O O . SER A 1 286 ? 8.441 17.024 -4.381 1.00 95.00 286 SER A O 1
ATOM 2189 N N . HIS A 1 287 ? 7.760 15.054 -3.541 1.00 95.38 287 HIS A N 1
ATOM 2190 C CA . HIS A 1 287 ? 6.795 15.598 -2.577 1.00 95.38 287 HIS A CA 1
ATOM 2191 C C . HIS A 1 287 ? 7.357 15.685 -1.147 1.00 95.38 287 HIS A C 1
ATOM 2193 O O . HIS A 1 287 ? 6.628 16.033 -0.221 1.00 95.38 287 HIS A O 1
ATOM 2199 N N . GLY A 1 288 ? 8.641 15.363 -0.943 1.00 94.38 288 GLY A N 1
ATOM 2200 C CA . GLY A 1 288 ? 9.298 15.432 0.366 1.00 94.38 288 GLY A CA 1
ATOM 2201 C C . GLY A 1 288 ? 8.820 14.394 1.390 1.00 94.38 288 GLY A C 1
ATOM 2202 O O . GLY A 1 288 ? 9.094 14.567 2.580 1.00 94.38 288 GLY A O 1
ATOM 2203 N N . ILE A 1 289 ? 8.129 13.338 0.938 1.00 95.88 289 ILE A N 1
ATOM 2204 C CA . ILE A 1 289 ? 7.669 12.200 1.753 1.00 95.88 289 ILE A CA 1
ATOM 2205 C C . ILE A 1 289 ? 8.876 11.354 2.164 1.00 95.88 289 ILE A C 1
ATOM 2207 O O . ILE A 1 289 ? 9.081 11.084 3.345 1.00 95.88 289 ILE A O 1
ATOM 2211 N N . LEU A 1 290 ? 9.703 10.984 1.181 1.00 95.00 290 LEU A N 1
ATOM 2212 C CA . LEU A 1 290 ? 10.998 10.358 1.420 1.00 95.00 290 LEU A CA 1
ATOM 2213 C C . LEU A 1 290 ? 12.092 11.422 1.410 1.00 95.00 290 LEU A C 1
ATOM 2215 O O . LEU A 1 290 ? 12.144 12.271 0.519 1.00 95.00 290 LEU A O 1
ATOM 2219 N N . GLN A 1 291 ? 12.988 11.343 2.391 1.00 91.38 291 GLN A N 1
ATOM 2220 C CA . GLN A 1 291 ? 14.156 12.210 2.504 1.00 91.38 291 GLN A CA 1
ATOM 2221 C C . GLN A 1 291 ? 15.373 11.355 2.848 1.00 91.38 291 GLN A C 1
ATOM 2223 O O . GLN A 1 291 ? 15.379 10.640 3.855 1.00 91.38 291 GLN A O 1
ATOM 2228 N N . SER A 1 292 ? 16.401 11.417 2.003 1.00 88.25 292 SER A N 1
ATOM 2229 C CA . SER A 1 292 ? 17.643 10.672 2.210 1.00 88.25 292 SER A CA 1
ATOM 2230 C C . SER A 1 292 ? 18.275 11.039 3.554 1.00 88.25 292 SER A C 1
ATOM 2232 O O . SER A 1 292 ? 18.450 12.217 3.852 1.00 88.25 292 SER A O 1
ATOM 2234 N N . GLY A 1 293 ? 18.631 10.029 4.353 1.00 87.69 293 GLY A N 1
ATOM 2235 C CA . GLY A 1 293 ? 19.236 10.218 5.678 1.00 87.69 293 GLY A CA 1
ATOM 2236 C C . GLY A 1 293 ? 18.243 10.412 6.829 1.00 87.69 293 GLY A C 1
ATOM 2237 O O . GLY A 1 293 ? 18.676 10.693 7.942 1.00 87.69 293 GLY A O 1
ATOM 2238 N N . THR A 1 294 ? 16.939 10.250 6.589 1.00 89.81 294 THR A N 1
ATOM 2239 C CA . THR A 1 294 ? 15.904 10.274 7.638 1.00 89.81 294 THR A CA 1
ATOM 2240 C C . THR A 1 294 ? 15.257 8.899 7.816 1.00 89.81 294 THR A C 1
ATOM 2242 O O . THR A 1 294 ? 15.377 8.032 6.953 1.00 89.81 294 THR A O 1
ATOM 2245 N N . ASP A 1 295 ? 14.551 8.711 8.929 1.00 87.75 295 ASP A N 1
ATOM 2246 C CA . ASP A 1 295 ? 13.708 7.546 9.225 1.00 87.75 295 ASP A CA 1
ATOM 2247 C C . ASP A 1 295 ? 12.292 7.652 8.623 1.00 87.75 295 ASP A C 1
ATOM 2249 O O . ASP A 1 295 ? 11.451 6.775 8.834 1.00 87.75 295 ASP A O 1
ATOM 2253 N N . ARG A 1 296 ? 12.013 8.715 7.854 1.00 90.12 296 ARG A N 1
ATOM 2254 C CA . ARG A 1 296 ? 10.713 8.923 7.211 1.00 90.12 296 ARG A CA 1
ATOM 2255 C C . ARG A 1 296 ? 10.481 7.896 6.112 1.00 90.12 296 ARG A C 1
ATOM 2257 O O . ARG A 1 296 ? 11.334 7.670 5.255 1.00 90.12 296 ARG A O 1
ATOM 2264 N N . THR A 1 297 ? 9.279 7.332 6.108 1.00 93.31 297 THR A N 1
ATOM 2265 C CA . THR A 1 297 ? 8.824 6.364 5.111 1.00 93.31 297 THR A CA 1
ATOM 2266 C C . THR A 1 297 ? 7.482 6.783 4.519 1.00 93.31 297 THR A C 1
ATOM 2268 O O . THR A 1 297 ? 6.765 7.603 5.092 1.00 93.31 297 THR A O 1
ATOM 2271 N N . TYR A 1 298 ? 7.147 6.221 3.362 1.00 96.62 298 TYR A N 1
ATOM 2272 C CA . TYR A 1 298 ? 5.824 6.360 2.765 1.00 96.62 298 TYR A CA 1
ATOM 2273 C C . TYR A 1 298 ? 4.771 5.553 3.534 1.00 96.62 298 TYR A C 1
ATOM 2275 O O . TYR A 1 298 ? 5.059 4.539 4.172 1.00 96.62 298 TYR A O 1
ATOM 2283 N N . THR A 1 299 ? 3.518 5.977 3.418 1.00 97.38 299 THR A N 1
ATOM 2284 C CA . THR A 1 299 ? 2.367 5.387 4.111 1.00 97.38 299 THR A CA 1
ATOM 2285 C C . THR A 1 299 ? 1.276 4.949 3.127 1.00 97.38 299 THR A C 1
ATOM 2287 O O . THR A 1 299 ? 1.329 5.253 1.930 1.00 97.38 299 THR A O 1
ATOM 2290 N N . LEU A 1 300 ? 0.264 4.212 3.602 1.00 97.69 300 LEU A N 1
ATOM 2291 C CA . LEU A 1 300 ? -0.866 3.809 2.754 1.00 97.69 300 LEU A CA 1
ATOM 2292 C C . LEU A 1 300 ? -1.606 5.019 2.142 1.00 97.69 300 LEU A C 1
ATOM 2294 O O . LEU A 1 300 ? -1.906 4.967 0.945 1.00 97.69 300 LEU A O 1
ATOM 2298 N N . PRO A 1 301 ? -1.872 6.117 2.885 1.00 97.88 301 PRO A N 1
ATOM 2299 C CA . PRO A 1 301 ? -2.381 7.360 2.307 1.00 97.88 301 PRO A CA 1
ATOM 2300 C C . PRO A 1 301 ? -1.538 7.924 1.159 1.00 97.88 301 PRO A C 1
ATOM 2302 O O . PRO A 1 301 ? -2.113 8.344 0.153 1.00 97.88 301 PRO A O 1
ATOM 2305 N N . ASP A 1 302 ? -0.208 7.899 1.275 1.00 97.88 302 ASP A N 1
ATOM 2306 C CA . ASP A 1 302 ? 0.696 8.404 0.233 1.00 97.88 302 ASP A CA 1
ATOM 2307 C C . ASP A 1 302 ? 0.589 7.571 -1.046 1.00 97.88 302 ASP A C 1
ATOM 2309 O O . ASP A 1 302 ? 0.453 8.113 -2.149 1.00 97.88 302 ASP A O 1
ATOM 2313 N N . LEU A 1 303 ? 0.590 6.240 -0.897 1.00 98.31 303 LEU A N 1
ATOM 2314 C CA . LEU A 1 303 ? 0.400 5.319 -2.015 1.00 98.31 303 LEU A CA 1
ATOM 2315 C C . LEU A 1 303 ? -0.972 5.514 -2.667 1.00 98.31 303 LEU A C 1
ATOM 2317 O O . LEU A 1 303 ? -1.064 5.577 -3.894 1.00 98.31 303 LEU A O 1
ATOM 2321 N N . ALA A 1 304 ? -2.037 5.626 -1.870 1.00 98.12 304 ALA A N 1
ATOM 2322 C CA . ALA A 1 304 ? -3.388 5.829 -2.378 1.00 98.12 304 ALA A CA 1
ATOM 2323 C C . ALA A 1 304 ? -3.497 7.138 -3.178 1.00 98.12 304 ALA A C 1
ATOM 2325 O O . ALA A 1 304 ? -3.993 7.124 -4.306 1.00 98.12 304 ALA A O 1
ATOM 2326 N N . ALA A 1 305 ? -2.955 8.244 -2.656 1.00 97.88 305 ALA A N 1
ATOM 2327 C CA . ALA A 1 305 ? -2.940 9.536 -3.343 1.00 97.88 305 ALA A CA 1
ATOM 2328 C C . ALA A 1 305 ? -2.206 9.469 -4.695 1.00 97.88 305 ALA A C 1
ATOM 2330 O O . ALA A 1 305 ? -2.708 9.960 -5.715 1.00 97.88 305 ALA A O 1
ATOM 2331 N N . TRP A 1 306 ? -1.050 8.802 -4.736 1.00 98.38 306 TRP A N 1
ATOM 2332 C CA . TRP A 1 306 ? -0.306 8.608 -5.978 1.00 98.38 306 TRP A CA 1
ATOM 2333 C C . TRP A 1 306 ? -1.055 7.730 -6.986 1.00 98.38 306 TRP A C 1
ATOM 2335 O O . TRP A 1 306 ? -1.135 8.075 -8.168 1.00 98.38 306 TRP A O 1
ATOM 2345 N N . LEU A 1 307 ? -1.640 6.613 -6.536 1.00 97.88 307 LEU A N 1
ATOM 2346 C CA . LEU A 1 307 ? -2.413 5.707 -7.389 1.00 97.88 307 LEU A CA 1
ATOM 2347 C C . LEU A 1 307 ? -3.605 6.427 -8.032 1.00 97.88 307 LEU A C 1
ATOM 2349 O O . LEU A 1 307 ? -3.810 6.297 -9.241 1.00 97.88 307 LEU A O 1
ATOM 2353 N N . GLN A 1 308 ? -4.339 7.234 -7.259 1.00 97.06 308 GLN A N 1
ATOM 2354 C CA . GLN A 1 308 ? -5.457 8.038 -7.765 1.00 97.06 308 GLN A CA 1
ATOM 2355 C C . GLN A 1 308 ? -4.991 9.083 -8.787 1.00 97.06 308 GLN A C 1
ATOM 2357 O O . GLN A 1 308 ? -5.547 9.168 -9.884 1.00 97.06 308 GLN A O 1
ATOM 2362 N N . THR A 1 309 ? -3.905 9.804 -8.493 1.00 96.25 309 THR A N 1
ATOM 2363 C CA . THR A 1 309 ? -3.313 10.784 -9.422 1.00 96.25 309 THR A CA 1
ATOM 2364 C C . THR A 1 309 ? -2.896 10.124 -10.738 1.00 96.25 309 THR A C 1
ATOM 2366 O O . THR A 1 309 ? -3.172 10.629 -11.829 1.00 96.25 309 THR A O 1
ATOM 2369 N N . LYS A 1 310 ? -2.272 8.944 -10.665 1.00 95.62 310 LYS A N 1
ATOM 2370 C CA . LYS A 1 310 ? -1.806 8.197 -11.838 1.00 95.62 310 LYS A CA 1
ATOM 2371 C C . LYS A 1 310 ? -2.953 7.592 -12.650 1.00 95.62 310 LYS A C 1
ATOM 2373 O O . LYS A 1 310 ? -2.881 7.594 -13.880 1.00 95.62 310 LYS A O 1
ATOM 2378 N N . SER A 1 311 ? -4.012 7.120 -11.990 1.00 94.19 311 SER A N 1
ATOM 2379 C CA . SER A 1 311 ? -5.261 6.679 -12.629 1.00 94.19 311 SER A CA 1
ATOM 2380 C C . SER A 1 311 ? -5.908 7.836 -13.399 1.00 94.19 311 SER A C 1
ATOM 2382 O O . SER A 1 311 ? -6.184 7.730 -14.598 1.00 94.19 311 SER A O 1
ATOM 2384 N N . GLN A 1 312 ? -6.039 9.002 -12.759 1.00 93.12 312 GLN A N 1
ATOM 2385 C CA . GLN A 1 312 ? -6.562 10.207 -13.395 1.00 93.12 312 GLN A CA 1
ATOM 2386 C C . GLN A 1 312 ? -5.707 10.643 -14.594 1.00 93.12 312 GLN A C 1
ATOM 2388 O O . GLN A 1 312 ? -6.251 10.896 -15.669 1.00 93.12 312 GLN A O 1
ATOM 2393 N N . ALA A 1 313 ? -4.378 10.666 -14.457 1.00 93.00 313 ALA A N 1
ATOM 2394 C CA . ALA A 1 313 ? -3.467 11.004 -15.550 1.00 93.00 313 ALA A CA 1
ATOM 2395 C C . ALA A 1 313 ? -3.622 10.051 -16.748 1.00 93.00 313 ALA A C 1
ATOM 2397 O O . ALA A 1 313 ? -3.659 10.494 -17.897 1.00 93.00 313 ALA A O 1
ATOM 2398 N N . LYS A 1 314 ? -3.780 8.744 -16.497 1.00 91.19 314 LYS A N 1
ATOM 2399 C CA . LYS A 1 314 ? -4.051 7.743 -17.541 1.00 91.19 314 LYS A CA 1
ATOM 2400 C C . LYS A 1 314 ? -5.371 7.999 -18.261 1.00 91.19 314 LYS A C 1
ATOM 2402 O O . LYS A 1 314 ? -5.394 7.933 -19.487 1.00 91.19 314 LYS A O 1
ATOM 2407 N N . ARG A 1 315 ? -6.440 8.320 -17.524 1.00 87.88 315 ARG A N 1
ATOM 2408 C CA . ARG A 1 315 ? -7.757 8.661 -18.090 1.00 87.88 315 ARG A CA 1
ATOM 2409 C C . ARG A 1 315 ? -7.715 9.937 -18.935 1.00 87.88 315 ARG A C 1
ATOM 2411 O O . ARG A 1 315 ? -8.312 9.981 -20.007 1.00 87.88 315 ARG A O 1
ATOM 2418 N N . ILE A 1 316 ? -6.998 10.966 -18.478 1.00 89.81 316 ILE A N 1
ATOM 2419 C CA . ILE A 1 316 ? -6.812 12.214 -19.234 1.00 89.81 316 ILE A CA 1
ATOM 2420 C C . ILE A 1 316 ? -5.999 11.943 -20.505 1.00 89.81 316 ILE A C 1
ATOM 2422 O O . ILE A 1 316 ? -6.413 12.337 -21.592 1.00 89.81 316 ILE A O 1
ATOM 2426 N N . SER A 1 317 ? -4.881 11.222 -20.387 1.00 90.19 317 SER A N 1
ATOM 2427 C CA . SER A 1 317 ? -4.013 10.875 -21.518 1.00 90.19 317 SER A CA 1
ATOM 2428 C C . SER A 1 317 ? -4.738 10.032 -22.572 1.00 90.19 317 SER A C 1
ATOM 2430 O O . SER A 1 317 ? -4.649 10.334 -23.762 1.00 90.19 317 SER A O 1
ATOM 2432 N N . SER A 1 318 ? -5.507 9.018 -22.159 1.00 86.69 318 SER A N 1
ATOM 2433 C CA . SER A 1 318 ? -6.269 8.179 -23.090 1.00 86.69 318 SER A CA 1
ATOM 2434 C C . SER A 1 318 ? -7.364 8.968 -23.808 1.00 86.69 318 SER A C 1
ATOM 2436 O O . SER A 1 318 ? -7.512 8.834 -25.024 1.00 86.69 318 SER A O 1
ATOM 2438 N N . ARG A 1 319 ? -8.084 9.845 -23.092 1.00 88.19 319 ARG A N 1
ATOM 2439 C CA . ARG A 1 319 ? -9.100 10.727 -23.681 1.00 88.19 319 ARG A CA 1
ATOM 2440 C C . ARG A 1 319 ? -8.490 11.720 -24.667 1.00 88.19 319 ARG A C 1
ATOM 2442 O O . ARG A 1 319 ? -9.039 11.881 -25.752 1.00 88.19 319 ARG A O 1
ATOM 2449 N N . ALA A 1 320 ? -7.358 12.334 -24.323 1.00 89.44 320 ALA A N 1
ATOM 2450 C CA . ALA A 1 320 ? -6.655 13.262 -25.206 1.00 89.44 320 ALA A CA 1
ATOM 2451 C C . ALA A 1 320 ? -6.278 12.589 -26.535 1.00 89.44 320 ALA A C 1
ATOM 2453 O O . ALA A 1 320 ? -6.536 13.142 -27.597 1.00 89.44 320 ALA A O 1
ATOM 2454 N N . VAL A 1 321 ? -5.755 11.359 -26.493 1.00 87.19 321 VAL A N 1
ATOM 2455 C CA . VAL A 1 321 ? -5.418 10.592 -27.703 1.00 87.19 321 VAL A CA 1
ATOM 2456 C C . VAL A 1 321 ? -6.669 10.194 -28.500 1.00 87.19 321 VAL A C 1
ATOM 2458 O O . VAL A 1 321 ? -6.662 10.277 -29.727 1.00 87.19 321 VAL A O 1
ATOM 2461 N N . ALA A 1 322 ? -7.750 9.784 -27.830 1.00 85.88 322 ALA A N 1
ATOM 2462 C CA . ALA A 1 322 ? -8.987 9.365 -28.491 1.00 85.88 322 ALA A CA 1
ATOM 2463 C C . ALA A 1 322 ? -9.652 10.497 -29.297 1.00 85.88 322 ALA A C 1
ATOM 2465 O O . ALA A 1 322 ? -10.160 10.238 -30.387 1.00 85.88 322 ALA A O 1
ATOM 2466 N N . MET A 1 323 ? -9.602 11.743 -28.806 1.00 78.56 323 MET A N 1
ATOM 2467 C CA . MET A 1 323 ? -10.191 12.905 -29.493 1.00 78.56 323 MET A CA 1
ATOM 2468 C C . MET A 1 323 ? -9.558 13.159 -30.870 1.00 78.56 323 MET A C 1
ATOM 2470 O O . MET A 1 323 ? -10.269 13.494 -31.810 1.00 78.56 323 MET A O 1
ATOM 2474 N N . PHE A 1 324 ? -8.258 12.902 -31.033 1.00 80.19 324 PHE A N 1
ATOM 2475 C CA . PHE A 1 324 ? -7.581 13.056 -32.329 1.00 80.19 324 PHE A CA 1
ATOM 2476 C C . PHE A 1 324 ? -7.708 11.824 -33.241 1.00 80.19 324 PHE A C 1
ATOM 2478 O O . PHE A 1 324 ? -7.529 11.928 -34.454 1.00 80.19 324 PHE A O 1
ATOM 2485 N N . GLN A 1 325 ? -8.045 10.646 -32.703 1.00 70.75 325 GLN A N 1
ATOM 2486 C CA . GLN A 1 325 ? -8.276 9.449 -33.527 1.00 70.75 325 GLN A CA 1
ATOM 2487 C C . GLN A 1 325 ? -9.611 9.510 -34.292 1.00 70.75 325 GLN A C 1
ATOM 2489 O O . GLN A 1 325 ? -9.726 8.925 -35.376 1.00 70.75 325 GLN A O 1
ATOM 2494 N N . SER A 1 326 ? -10.607 10.247 -33.787 1.00 60.66 326 SER A N 1
ATOM 2495 C CA . SER A 1 326 ? -11.879 10.454 -34.495 1.00 60.66 326 SER A CA 1
ATOM 2496 C C . SER A 1 326 ? -11.765 11.342 -35.738 1.00 60.66 326 SER A C 1
ATOM 2498 O O . SER A 1 326 ? -12.536 11.148 -36.678 1.00 60.66 326 SER A O 1
ATOM 2500 N N . ASP A 1 327 ? -10.785 12.245 -35.799 1.00 58.75 327 ASP A N 1
ATOM 2501 C CA . ASP A 1 327 ? -10.626 13.163 -36.938 1.00 58.75 327 ASP A CA 1
ATOM 2502 C C . ASP A 1 327 ? -9.913 12.506 -38.128 1.00 58.75 327 ASP A C 1
ATOM 2504 O O . ASP A 1 327 ? -10.216 12.792 -39.289 1.00 58.75 327 ASP A O 1
ATOM 2508 N N . ILE A 1 328 ? -9.046 11.525 -37.857 1.00 58.84 328 ILE A N 1
ATOM 2509 C CA . ILE A 1 328 ? -8.342 10.749 -38.892 1.00 58.84 328 ILE A CA 1
ATOM 2510 C C . ILE A 1 328 ? -9.291 9.759 -39.594 1.00 58.84 328 ILE A C 1
ATOM 2512 O O . ILE A 1 328 ? -9.041 9.349 -40.725 1.00 58.84 328 ILE A O 1
ATOM 2516 N N . THR A 1 329 ? -10.409 9.384 -38.962 1.00 57.97 329 THR A N 1
ATOM 2517 C CA . THR A 1 329 ? -11.347 8.384 -39.506 1.00 57.97 329 THR A CA 1
ATOM 2518 C C . THR A 1 329 ? -12.601 8.975 -40.160 1.00 57.97 329 THR A C 1
ATOM 2520 O O . THR A 1 329 ? -13.314 8.245 -40.848 1.00 57.97 329 THR A O 1
ATOM 2523 N N . LYS A 1 330 ? -12.861 10.286 -40.031 1.00 55.47 330 LYS A N 1
ATOM 2524 C CA . LYS A 1 330 ? -14.057 10.949 -40.597 1.00 55.47 330 LYS A CA 1
ATOM 2525 C C . LYS A 1 330 ? -13.806 11.821 -41.834 1.00 55.47 330 LYS A C 1
ATOM 2527 O O . LYS A 1 330 ? -14.765 12.217 -42.489 1.00 55.47 330 LYS A O 1
ATOM 2532 N N . THR A 1 331 ? -12.555 12.030 -42.239 1.00 53.28 331 THR A N 1
ATOM 2533 C CA . THR A 1 331 ? -12.182 12.722 -43.491 1.00 53.28 331 THR A CA 1
ATOM 2534 C C . THR A 1 331 ? -11.856 11.733 -44.619 1.00 53.28 331 THR A C 1
ATOM 2536 O O . THR A 1 331 ? -10.896 11.873 -45.363 1.00 53.28 331 THR A O 1
ATOM 2539 N N . SER A 1 332 ? -12.676 10.693 -44.769 1.00 49.69 332 SER A N 1
ATOM 2540 C CA . SER A 1 332 ? -12.654 9.808 -45.939 1.00 49.69 332 SER A CA 1
ATOM 2541 C C . SER A 1 332 ? -14.090 9.522 -46.367 1.00 49.69 332 SER A C 1
ATOM 2543 O O . SER A 1 332 ? -14.601 8.410 -46.251 1.00 49.69 332 SER A O 1
ATOM 2545 N N . GLY A 1 333 ? -14.765 10.564 -46.842 1.00 46.88 333 GLY A N 1
ATOM 2546 C CA . GLY A 1 333 ? -16.098 10.472 -47.413 1.00 46.88 333 GLY A CA 1
ATOM 2547 C C . GLY A 1 333 ? -16.274 11.531 -48.490 1.00 46.88 333 GLY A C 1
ATOM 2548 O O . GLY A 1 333 ? -16.350 12.709 -48.165 1.00 46.88 333 GLY A O 1
ATOM 2549 N N . ARG A 1 334 ? -16.418 11.067 -49.744 1.00 47.84 334 ARG A N 1
ATOM 2550 C CA . ARG A 1 334 ? -16.967 11.786 -50.915 1.00 47.84 334 ARG A CA 1
ATOM 2551 C C . ARG A 1 334 ? -15.957 12.479 -51.855 1.00 47.84 334 ARG A C 1
ATOM 2553 O O . ARG A 1 334 ? -15.870 13.698 -51.886 1.00 47.84 334 ARG A O 1
ATOM 2560 N N . SER A 1 335 ? -15.314 11.706 -52.741 1.00 46.34 335 SER A N 1
ATOM 2561 C CA . SER A 1 335 ? -15.539 11.799 -54.206 1.00 46.34 335 SER A CA 1
ATOM 2562 C C . SER A 1 335 ? -14.649 10.851 -55.030 1.00 46.34 335 SER A C 1
ATOM 2564 O O . SER A 1 335 ? -13.431 10.951 -55.052 1.00 46.34 335 SER A O 1
ATOM 2566 N N . LYS A 1 336 ? -15.344 9.921 -55.693 1.00 46.72 336 LYS A N 1
ATOM 2567 C CA . LYS A 1 336 ? -15.066 9.166 -56.929 1.00 46.72 336 LYS A CA 1
ATOM 2568 C C . LYS A 1 336 ? -13.756 9.483 -57.687 1.00 46.72 336 LYS A C 1
ATOM 2570 O O . LYS A 1 336 ? -13.661 10.546 -58.282 1.00 46.72 336 LYS A O 1
ATOM 2575 N N . SER A 1 337 ? -12.865 8.493 -57.828 1.00 46.78 337 SER A N 1
ATOM 2576 C CA . SER A 1 337 ? -12.428 7.952 -59.136 1.00 46.78 337 SER A CA 1
ATOM 2577 C C . SER A 1 337 ? -11.328 6.882 -58.988 1.00 46.78 337 SER A C 1
ATOM 2579 O O . SER A 1 337 ? -10.295 7.124 -58.378 1.00 46.78 337 SER A O 1
ATOM 2581 N N . SER A 1 338 ? -11.574 5.731 -59.626 1.00 44.94 338 SER A N 1
ATOM 2582 C CA . SER A 1 338 ? -10.612 4.756 -60.166 1.00 44.94 338 SER A CA 1
ATOM 2583 C C . SER A 1 338 ? -9.765 3.873 -59.221 1.00 44.94 338 SER A C 1
ATOM 2585 O O . SER A 1 338 ? -8.699 4.267 -58.765 1.00 44.94 338 SER A O 1
ATOM 2587 N N . SER A 1 339 ? -10.227 2.616 -59.063 1.00 40.12 339 SER A N 1
ATOM 2588 C CA . SER A 1 339 ? -9.482 1.350 -59.299 1.00 40.12 339 SER A CA 1
ATOM 2589 C C . SER A 1 339 ? -7.996 1.354 -58.895 1.00 40.12 339 SER A C 1
ATOM 2591 O O . SER A 1 339 ? -7.204 2.002 -59.563 1.00 40.12 339 SER A O 1
ATOM 2593 N N . TYR A 1 340 ? -7.546 0.649 -57.848 1.00 40.09 340 TYR A N 1
ATOM 2594 C CA . TYR A 1 340 ? -7.220 -0.788 -57.902 1.00 40.09 340 TYR A CA 1
ATOM 2595 C C . TYR A 1 340 ? -7.330 -1.489 -56.527 1.00 40.09 340 TYR A C 1
ATOM 2597 O O . TYR A 1 340 ? -7.058 -0.927 -55.470 1.00 40.09 340 TYR A O 1
ATOM 2605 N N . HIS A 1 341 ? -7.724 -2.759 -56.591 1.00 33.38 341 HIS A N 1
ATOM 2606 C CA . HIS A 1 341 ? -8.181 -3.679 -55.545 1.00 33.38 341 HIS A CA 1
ATOM 2607 C C . HIS A 1 341 ? -7.026 -4.478 -54.887 1.00 33.38 341 HIS A C 1
ATOM 2609 O O . HIS A 1 341 ? -6.163 -4.964 -55.618 1.00 33.38 341 HIS A O 1
ATOM 2615 N N . TRP A 1 342 ? -7.024 -4.671 -53.550 1.00 33.88 342 TRP A N 1
ATOM 2616 C CA . TRP A 1 342 ? -7.096 -5.999 -52.878 1.00 33.88 342 TRP A CA 1
ATOM 2617 C C . TRP A 1 342 ? -6.964 -5.960 -51.320 1.00 33.88 342 TRP A C 1
ATOM 2619 O O . TRP A 1 342 ? -5.984 -5.480 -50.762 1.00 33.88 342 TRP A O 1
ATOM 2629 N N . GLU A 1 343 ? -8.024 -6.466 -50.671 1.00 39.53 343 GLU A N 1
ATOM 2630 C CA . GLU A 1 343 ? -8.190 -7.364 -49.495 1.00 39.53 343 GLU A CA 1
ATOM 2631 C C . GLU A 1 343 ? -7.539 -7.159 -48.089 1.00 39.53 343 GLU A C 1
ATOM 2633 O O . GLU A 1 343 ? -6.336 -7.015 -47.895 1.00 39.53 343 GLU A O 1
ATOM 2638 N N . ARG A 1 344 ? -8.431 -7.249 -47.079 1.00 41.38 344 ARG A N 1
ATOM 2639 C CA . ARG A 1 344 ? -8.301 -7.220 -45.596 1.00 41.38 344 ARG A CA 1
ATOM 2640 C C . ARG A 1 344 ? -7.827 -8.584 -45.012 1.00 41.38 344 ARG A C 1
ATOM 2642 O O . ARG A 1 344 ? -7.829 -9.564 -45.748 1.00 41.38 344 ARG A O 1
ATOM 2649 N N . PRO A 1 345 ? -7.489 -8.708 -43.701 1.00 39.94 345 PRO A N 1
ATOM 2650 C CA . PRO A 1 345 ? -8.519 -9.071 -42.706 1.00 39.94 345 PRO A CA 1
ATOM 2651 C C . PRO A 1 345 ? -8.410 -8.389 -41.325 1.00 39.94 345 PRO A C 1
ATOM 2653 O O . PRO A 1 345 ? -7.348 -8.066 -40.800 1.00 39.94 345 PRO A O 1
ATOM 2656 N N . THR A 1 346 ? -9.600 -8.222 -40.764 1.00 36.56 346 THR A N 1
ATOM 2657 C CA . THR A 1 346 ? -10.035 -7.745 -39.451 1.00 36.56 346 THR A CA 1
ATOM 2658 C C . THR A 1 346 ? -9.644 -8.682 -38.299 1.00 36.56 346 THR A C 1
ATOM 2660 O O . THR A 1 346 ? -9.771 -9.895 -38.429 1.00 36.56 346 THR A O 1
ATOM 2663 N N . THR A 1 347 ? -9.326 -8.122 -37.126 1.00 40.12 347 THR A N 1
ATOM 2664 C CA . THR A 1 347 ? -9.537 -8.781 -35.823 1.00 40.12 347 THR A CA 1
ATOM 2665 C C . THR A 1 347 ? -10.094 -7.754 -34.841 1.00 40.12 347 THR A C 1
ATOM 2667 O O . THR A 1 347 ? -9.358 -6.918 -34.321 1.00 40.12 347 THR A O 1
ATOM 2670 N N . SER A 1 348 ? -11.396 -7.811 -34.594 1.00 40.56 348 SER A N 1
ATOM 2671 C CA . SER A 1 348 ? -12.051 -7.139 -33.472 1.00 40.56 348 SER A CA 1
ATOM 2672 C C . SER A 1 348 ? -13.023 -8.138 -32.859 1.00 40.56 348 SER A C 1
ATOM 2674 O O . SER A 1 348 ? -14.038 -8.474 -33.465 1.00 40.56 348 SER A O 1
ATOM 2676 N N . PHE A 1 349 ? -12.649 -8.658 -31.693 1.00 36.56 349 PHE A N 1
ATOM 2677 C CA . PHE A 1 349 ? -13.498 -9.453 -30.815 1.00 36.56 349 PHE A CA 1
ATOM 2678 C C . PHE A 1 349 ? -14.417 -8.507 -30.047 1.00 36.56 349 PHE A C 1
ATOM 2680 O O . PHE A 1 349 ? -13.901 -7.729 -29.256 1.00 36.56 349 PHE A O 1
ATOM 2687 N N . LEU A 1 350 ? -15.733 -8.606 -30.246 1.00 40.75 350 LEU A N 1
ATOM 2688 C CA . LEU A 1 350 ? -16.750 -8.337 -29.224 1.00 40.75 350 LEU A CA 1
ATOM 2689 C C . LEU A 1 350 ? -17.970 -9.230 -29.516 1.00 40.75 350 LEU A C 1
ATOM 2691 O O . LEU A 1 350 ? -18.544 -9.188 -30.602 1.00 40.75 350 LEU A O 1
ATOM 2695 N N . THR A 1 351 ? -18.291 -10.085 -28.550 1.00 34.62 351 THR A N 1
ATOM 2696 C CA . THR A 1 351 ? -19.392 -11.059 -28.494 1.00 34.62 351 THR A CA 1
ATOM 2697 C C . THR A 1 351 ? -20.663 -10.445 -27.899 1.00 34.62 351 THR A C 1
ATOM 2699 O O . THR A 1 351 ? -20.565 -9.819 -26.850 1.00 34.62 351 THR A O 1
ATOM 2702 N N . SER A 1 352 ? -21.809 -10.656 -28.562 1.00 38.25 352 SER A N 1
ATOM 2703 C CA . SER A 1 352 ? -23.158 -11.041 -28.057 1.00 38.25 352 SER A CA 1
ATOM 2704 C C . SER A 1 352 ? -24.195 -10.585 -29.093 1.00 38.25 352 SER A C 1
ATOM 2706 O O . SER A 1 352 ? -24.293 -9.400 -29.383 1.00 38.25 352 SER A O 1
ATOM 2708 N N . GLU A 1 353 ? -24.780 -11.487 -29.884 1.00 41.06 353 GLU A N 1
ATOM 2709 C CA . GLU A 1 353 ? -26.021 -12.253 -29.626 1.00 41.06 353 GLU A CA 1
ATOM 2710 C C . GLU A 1 353 ? -27.172 -11.683 -30.471 1.00 41.06 353 GLU A C 1
ATOM 2712 O O . GLU A 1 353 ? -27.828 -10.722 -30.090 1.00 41.06 353 GLU A O 1
ATOM 2717 N N . ASN A 1 354 ? -27.391 -12.248 -31.664 1.00 44.75 354 ASN A N 1
ATOM 2718 C CA . ASN A 1 354 ? -28.651 -12.910 -32.025 1.00 44.75 354 ASN A CA 1
ATOM 2719 C C . ASN A 1 354 ? -28.691 -13.322 -33.505 1.00 44.75 354 ASN A C 1
ATOM 2721 O O . ASN A 1 354 ? -28.103 -12.702 -34.386 1.00 44.75 354 ASN A O 1
ATOM 2725 N N . ALA A 1 355 ? -29.347 -14.460 -33.710 1.00 39.56 355 ALA A N 1
ATOM 2726 C CA . ALA A 1 355 ? -29.395 -15.309 -34.891 1.00 39.56 355 ALA A CA 1
ATOM 2727 C C . ALA A 1 355 ? -29.993 -14.648 -36.147 1.00 39.56 355 ALA A C 1
ATOM 2729 O O . ALA A 1 355 ? -30.906 -13.846 -36.030 1.00 39.56 355 ALA A O 1
ATOM 2730 N N . VAL A 1 356 ? -29.528 -15.044 -37.343 1.00 46.38 356 VAL A N 1
ATOM 2731 C CA . VAL A 1 356 ? -30.218 -15.931 -38.318 1.00 46.38 356 VAL A CA 1
ATOM 2732 C C . VAL A 1 356 ? -29.213 -16.302 -39.441 1.00 46.38 356 VAL A C 1
ATOM 2734 O O . VAL A 1 356 ? -28.330 -15.525 -39.790 1.00 46.38 356 VAL A O 1
ATOM 2737 N N . LYS A 1 357 ? -29.285 -17.552 -39.919 1.00 43.78 357 LYS A N 1
ATOM 2738 C CA . LYS A 1 357 ? -28.292 -18.332 -40.701 1.00 43.78 357 LYS A CA 1
ATOM 2739 C C . LYS A 1 357 ? -28.639 -18.361 -42.230 1.00 43.78 357 LYS A C 1
ATOM 2741 O O . LYS A 1 357 ? -29.650 -17.777 -42.592 1.00 43.78 357 LYS A O 1
ATOM 2746 N N . PRO A 1 358 ? -27.839 -19.001 -43.125 1.00 50.97 358 PRO A N 1
ATOM 2747 C CA . PRO A 1 358 ? -27.153 -18.446 -44.319 1.00 50.97 358 PRO A CA 1
ATOM 2748 C C . PRO A 1 358 ? -27.744 -19.038 -45.650 1.00 50.97 358 PRO A C 1
ATOM 2750 O O . PRO A 1 358 ? -28.924 -19.370 -45.559 1.00 50.97 358 PRO A O 1
ATOM 2753 N N . PRO A 1 359 ? -27.088 -19.217 -46.852 1.00 47.56 359 PRO A N 1
ATOM 2754 C CA . PRO A 1 359 ? -25.825 -19.974 -47.087 1.00 47.56 359 PRO A CA 1
ATOM 2755 C C . PRO A 1 359 ? -24.937 -19.658 -48.351 1.00 47.56 359 PRO A C 1
ATOM 2757 O O . PRO A 1 359 ? -25.330 -18.980 -49.290 1.00 47.56 359 PRO A O 1
ATOM 2760 N N . ALA A 1 360 ? -23.743 -20.285 -48.344 1.00 44.00 360 ALA A N 1
ATOM 2761 C CA . ALA A 1 360 ? -22.970 -20.921 -49.444 1.00 44.00 360 ALA A CA 1
ATOM 2762 C C . ALA A 1 360 ? -22.173 -20.134 -50.533 1.00 44.00 360 ALA A C 1
ATOM 2764 O O . ALA A 1 360 ? -22.686 -19.760 -51.578 1.00 44.00 360 ALA A O 1
ATOM 2765 N N . ALA A 1 361 ? -20.845 -20.108 -50.305 1.00 45.81 361 ALA A N 1
ATOM 2766 C CA . ALA A 1 361 ? -19.733 -20.626 -51.140 1.00 45.81 361 ALA A CA 1
ATOM 2767 C C . ALA A 1 361 ? -19.387 -20.048 -52.537 1.00 45.81 361 ALA A C 1
ATOM 2769 O O . ALA A 1 361 ? -20.084 -20.298 -53.508 1.00 45.81 361 ALA A O 1
ATOM 2770 N N . THR A 1 362 ? -18.172 -19.479 -52.659 1.00 50.81 362 THR A N 1
ATOM 2771 C CA . THR A 1 362 ? -17.182 -19.721 -53.749 1.00 50.81 362 THR A CA 1
ATOM 2772 C C . THR A 1 362 ? -15.741 -19.347 -53.281 1.00 50.81 362 THR A C 1
ATOM 2774 O O . THR A 1 362 ? -15.613 -18.595 -52.314 1.00 50.81 362 THR A O 1
ATOM 2777 N N . PRO A 1 363 ? -14.654 -19.923 -53.858 1.00 47.84 363 PRO A N 1
ATOM 2778 C CA . PRO A 1 363 ? -13.371 -20.178 -53.170 1.00 47.84 363 PRO A CA 1
ATOM 2779 C C . PRO A 1 363 ? -12.228 -19.152 -53.394 1.00 47.84 363 PRO A C 1
ATOM 2781 O O . PRO A 1 363 ? -12.302 -18.258 -54.232 1.00 47.84 363 PRO A O 1
ATOM 2784 N N . ALA A 1 364 ? -11.152 -19.320 -52.608 1.00 44.97 364 ALA A N 1
ATOM 2785 C CA . ALA A 1 364 ? -10.021 -18.415 -52.358 1.00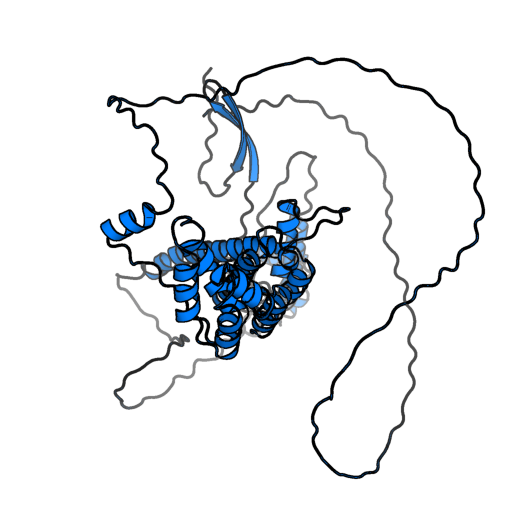 44.97 364 ALA A CA 1
ATOM 2786 C C . ALA A 1 364 ? -8.999 -18.216 -53.507 1.00 44.97 364 ALA A C 1
ATOM 2788 O O . ALA A 1 364 ? -8.567 -19.174 -54.147 1.00 44.97 364 ALA A O 1
ATOM 2789 N N . LYS A 1 365 ? -8.505 -16.973 -53.670 1.00 48.62 365 LYS A N 1
ATOM 2790 C CA . LYS A 1 365 ? -7.304 -16.617 -54.454 1.00 48.62 365 LYS A CA 1
ATOM 2791 C C . LYS A 1 365 ? -6.042 -16.696 -53.583 1.00 48.62 365 LYS A C 1
ATOM 2793 O O . LYS A 1 365 ? -5.931 -16.016 -52.567 1.00 48.62 365 LYS A O 1
ATOM 2798 N N . VAL A 1 366 ? -5.063 -17.489 -54.014 1.00 53.75 366 VAL A N 1
ATOM 2799 C CA . VAL A 1 366 ? -3.710 -17.552 -53.437 1.00 53.75 366 VAL A CA 1
ATOM 2800 C C . VAL A 1 366 ? -2.940 -16.284 -53.833 1.00 53.75 366 VAL A C 1
ATOM 2802 O O . VAL A 1 366 ? -2.693 -16.060 -55.016 1.00 53.75 366 VAL A O 1
ATOM 2805 N N . SER A 1 367 ? -2.555 -15.444 -52.869 1.00 54.38 367 SER A N 1
ATOM 2806 C CA . SER A 1 367 ? -1.684 -14.287 -53.114 1.00 54.38 367 SER A CA 1
ATOM 2807 C C . SER A 1 367 ? -0.205 -14.722 -53.200 1.00 54.38 367 SER A C 1
ATOM 2809 O O . SER A 1 367 ? 0.257 -15.525 -52.384 1.00 54.38 367 SER A O 1
ATOM 2811 N N . PRO A 1 368 ? 0.569 -14.243 -54.195 1.00 58.72 368 PRO A N 1
ATOM 2812 C CA . PRO A 1 368 ? 1.965 -14.638 -54.377 1.00 58.72 368 PRO A CA 1
ATOM 2813 C C . PRO A 1 368 ? 2.858 -14.100 -53.244 1.00 58.72 368 PRO A C 1
ATOM 2815 O O . PRO A 1 368 ? 2.734 -12.947 -52.829 1.00 58.72 368 PRO A O 1
ATOM 2818 N N . LYS A 1 369 ? 3.787 -14.933 -52.747 1.00 64.38 369 LYS A N 1
ATOM 2819 C CA . LYS A 1 369 ? 4.778 -14.557 -51.717 1.00 64.38 369 LYS A CA 1
ATOM 2820 C C . LYS A 1 369 ? 5.593 -13.325 -52.173 1.00 64.38 369 LYS A C 1
ATOM 2822 O O . LYS A 1 369 ? 5.975 -13.265 -53.343 1.00 64.38 369 LYS A O 1
ATOM 2827 N N . PRO A 1 370 ? 5.899 -12.359 -51.282 1.00 68.69 370 PRO A N 1
ATOM 2828 C CA . PRO A 1 370 ? 6.642 -11.155 -51.650 1.00 68.69 370 PRO A CA 1
ATOM 2829 C C . PRO A 1 370 ? 8.056 -11.513 -52.121 1.00 68.69 370 PRO A C 1
ATOM 2831 O O . PRO A 1 370 ? 8.807 -12.166 -51.395 1.00 68.69 370 PRO A O 1
ATOM 2834 N N . LYS A 1 371 ? 8.420 -11.065 -53.328 1.00 77.88 371 LYS A N 1
ATOM 2835 C CA . LYS A 1 371 ? 9.765 -11.253 -53.891 1.00 77.88 371 LYS A CA 1
ATOM 2836 C C . LYS A 1 371 ? 10.818 -10.565 -53.001 1.00 77.88 371 LYS A C 1
ATOM 2838 O O . LYS A 1 371 ? 10.515 -9.516 -52.412 1.00 77.88 371 LYS A O 1
ATOM 2843 N N . PRO A 1 372 ? 12.027 -11.138 -52.849 1.00 86.06 372 PRO A N 1
ATOM 2844 C CA . PRO A 1 372 ? 13.117 -10.442 -52.186 1.00 86.06 372 PRO A CA 1
ATOM 2845 C C . PRO A 1 372 ? 13.459 -9.132 -52.911 1.00 86.06 372 PRO A C 1
ATOM 2847 O O . PRO A 1 372 ? 13.117 -8.937 -54.072 1.00 86.06 372 PRO A O 1
ATOM 2850 N N . TYR A 1 373 ? 14.055 -8.182 -52.192 1.00 90.06 373 TYR A N 1
ATOM 2851 C CA . TYR A 1 373 ? 14.549 -6.937 -52.781 1.00 90.06 373 TYR A CA 1
ATOM 2852 C C . TYR A 1 373 ? 15.609 -6.306 -51.885 1.00 90.06 373 TYR A C 1
ATOM 2854 O O . TYR A 1 373 ? 15.372 -6.066 -50.688 1.00 90.06 373 TYR A O 1
ATOM 2862 N N . CYS A 1 374 ? 16.765 -6.013 -52.475 1.00 93.31 374 CYS A N 1
ATOM 2863 C CA . CYS A 1 374 ? 17.885 -5.373 -51.817 1.00 93.31 374 CYS A CA 1
ATOM 2864 C C . CYS A 1 374 ? 18.015 -3.916 -52.281 1.00 93.31 374 CYS A C 1
ATOM 2866 O O . CYS A 1 374 ? 18.409 -3.682 -53.418 1.00 93.31 374 CYS A O 1
ATOM 2868 N N . PRO A 1 375 ? 17.781 -2.923 -51.404 1.00 91.25 375 PRO A N 1
ATOM 2869 C CA . PRO A 1 375 ? 17.893 -1.515 -51.770 1.00 91.25 375 PRO A CA 1
ATOM 2870 C C . PRO A 1 375 ? 19.336 -1.029 -51.980 1.00 91.25 375 PRO A C 1
ATOM 2872 O O . PRO A 1 375 ? 19.516 0.042 -52.548 1.00 91.25 375 PRO A O 1
ATOM 2875 N N . TYR A 1 376 ? 20.349 -1.767 -51.507 1.00 92.56 376 TYR A N 1
ATOM 2876 C CA . TYR A 1 376 ? 21.758 -1.419 -51.733 1.00 92.56 376 TYR A CA 1
ATOM 2877 C C . TYR A 1 376 ? 22.250 -1.899 -53.099 1.00 92.56 376 TYR A C 1
ATOM 2879 O O . TYR A 1 376 ? 22.871 -1.153 -53.844 1.00 92.56 376 TYR A O 1
ATOM 2887 N N . CYS A 1 377 ? 21.958 -3.164 -53.405 1.00 91.75 377 CYS A N 1
ATOM 2888 C CA . CYS A 1 377 ? 22.354 -3.839 -54.632 1.00 91.75 377 CYS A CA 1
ATOM 2889 C C . CYS A 1 377 ? 21.393 -3.512 -55.820 1.00 91.75 377 CYS A C 1
ATOM 2891 O O . CYS A 1 377 ? 21.710 -3.879 -56.945 1.00 91.75 377 CYS A O 1
ATOM 2893 N N . ASP A 1 378 ? 20.230 -2.894 -55.555 1.00 88.00 378 ASP A N 1
ATOM 2894 C CA . ASP A 1 378 ? 19.072 -2.728 -56.463 1.00 88.00 378 ASP A CA 1
ATOM 2895 C C . ASP A 1 378 ? 18.695 -4.021 -57.213 1.00 88.00 378 ASP A C 1
ATOM 2897 O O . ASP A 1 378 ? 18.490 -4.050 -58.423 1.00 88.00 378 ASP A O 1
ATOM 2901 N N . ASN A 1 379 ? 18.675 -5.139 -56.474 1.00 89.25 379 ASN A N 1
ATOM 2902 C CA . ASN A 1 379 ? 18.469 -6.479 -57.025 1.00 89.25 379 ASN A CA 1
ATOM 2903 C C . ASN A 1 379 ? 17.306 -7.204 -56.293 1.00 89.25 379 ASN A C 1
ATOM 2905 O O . ASN A 1 379 ? 17.298 -7.228 -55.054 1.00 89.25 379 ASN A O 1
ATOM 2909 N N . PRO A 1 380 ? 16.329 -7.796 -57.019 1.00 89.88 380 PRO A N 1
ATOM 2910 C CA . PRO A 1 380 ? 15.230 -8.591 -56.459 1.00 89.88 380 PRO A CA 1
ATOM 2911 C C . PRO A 1 380 ? 15.595 -10.013 -55.966 1.00 89.88 380 PRO A C 1
ATOM 2913 O O . PRO A 1 380 ? 14.721 -10.732 -55.488 1.00 89.88 380 PRO A O 1
ATOM 2916 N N . ASP A 1 381 ? 16.853 -10.447 -56.043 1.00 88.62 381 ASP A N 1
ATOM 2917 C CA . ASP A 1 381 ? 17.256 -11.820 -55.696 1.00 88.62 381 ASP A CA 1
ATOM 2918 C C . ASP A 1 381 ? 17.390 -12.057 -54.181 1.00 88.62 381 ASP A C 1
ATOM 2920 O O . ASP A 1 381 ? 17.255 -13.180 -53.694 1.00 88.62 381 ASP A O 1
ATOM 2924 N N . HIS A 1 382 ? 17.660 -11.009 -53.395 1.00 91.19 382 HIS A N 1
ATOM 2925 C CA . HIS A 1 382 ? 17.931 -11.126 -51.957 1.00 91.19 382 HIS A CA 1
ATOM 2926 C C . HIS A 1 382 ? 17.460 -9.893 -51.166 1.00 91.19 382 HIS A C 1
ATOM 2928 O O . HIS A 1 382 ? 17.221 -8.828 -51.721 1.00 91.19 382 HIS A O 1
ATOM 2934 N N . TYR A 1 383 ? 17.310 -10.013 -49.842 1.00 90.69 383 TYR A N 1
ATOM 2935 C CA . TYR A 1 383 ? 17.027 -8.868 -48.959 1.00 90.69 383 TYR A CA 1
ATOM 2936 C C . TYR A 1 383 ? 18.315 -8.153 -48.535 1.00 90.69 383 TYR A C 1
ATOM 2938 O O . TYR A 1 383 ? 19.382 -8.756 -48.550 1.00 90.69 383 TYR A O 1
ATOM 2946 N N . LEU A 1 384 ? 18.217 -6.910 -48.042 1.00 91.12 384 LEU A N 1
ATOM 2947 C CA . LEU A 1 384 ? 19.374 -6.146 -47.536 1.00 91.12 384 LEU A CA 1
ATOM 2948 C C . LEU A 1 384 ? 20.229 -6.935 -46.525 1.00 91.12 384 LEU A C 1
ATOM 2950 O O . LEU A 1 384 ? 21.451 -6.918 -46.602 1.00 91.12 384 LEU A O 1
ATOM 2954 N N . ASN A 1 385 ? 19.579 -7.697 -45.635 1.00 87.81 385 ASN A N 1
ATOM 2955 C CA . ASN A 1 385 ? 20.248 -8.542 -44.636 1.00 87.81 385 ASN A CA 1
ATOM 2956 C C . ASN A 1 385 ? 21.117 -9.662 -45.249 1.00 87.81 385 ASN A C 1
ATOM 2958 O O . ASN A 1 385 ? 21.946 -10.241 -44.549 1.00 87.81 385 ASN A O 1
ATOM 2962 N N . SER A 1 386 ? 20.912 -9.980 -46.529 1.00 88.94 386 SER A N 1
ATOM 2963 C CA . SER A 1 386 ? 21.591 -11.042 -47.274 1.00 88.94 386 SER A CA 1
ATOM 2964 C C . SER A 1 386 ? 22.456 -10.518 -48.437 1.00 88.94 386 SER A C 1
ATOM 2966 O O . SER A 1 386 ? 23.019 -11.338 -49.143 1.00 88.94 386 SER A O 1
ATOM 2968 N N . CYS A 1 387 ? 22.588 -9.198 -48.655 1.00 92.88 387 CYS A N 1
ATOM 2969 C CA . CYS A 1 387 ? 23.457 -8.630 -49.712 1.00 92.88 387 CYS A CA 1
ATOM 2970 C C . CYS A 1 387 ? 24.917 -8.697 -49.244 1.00 92.88 387 CYS A C 1
ATOM 2972 O O . CYS A 1 387 ? 25.311 -7.979 -48.323 1.00 92.88 387 CYS A O 1
ATOM 2974 N N . ASP A 1 388 ? 25.734 -9.530 -49.892 1.00 92.25 388 ASP A N 1
ATOM 2975 C CA . ASP A 1 388 ? 27.156 -9.686 -49.549 1.00 92.25 388 ASP A CA 1
ATOM 2976 C C . ASP A 1 388 ? 27.955 -8.401 -49.769 1.00 92.25 388 ASP A C 1
ATOM 2978 O O . ASP A 1 388 ? 28.887 -8.117 -49.021 1.00 92.25 388 ASP A O 1
ATOM 2982 N N . LYS A 1 389 ? 27.561 -7.577 -50.752 1.00 91.75 389 LYS A N 1
ATOM 2983 C CA . LYS A 1 389 ? 28.158 -6.247 -50.948 1.00 91.75 389 LYS A CA 1
ATOM 2984 C C . LYS A 1 389 ? 27.864 -5.321 -49.763 1.00 91.75 389 LYS A C 1
ATOM 2986 O O . LYS A 1 389 ? 28.746 -4.585 -49.346 1.00 91.75 389 LYS A O 1
ATOM 2991 N N . PHE A 1 390 ? 26.655 -5.393 -49.199 1.00 92.81 390 PHE A N 1
ATOM 2992 C CA . PHE A 1 390 ? 26.242 -4.546 -48.078 1.00 92.81 390 PHE A CA 1
ATOM 2993 C C . PHE A 1 390 ? 26.911 -4.958 -46.762 1.00 92.81 390 PHE A C 1
ATOM 2995 O O . PHE A 1 390 ? 27.356 -4.101 -46.010 1.00 92.81 390 PHE A O 1
ATOM 3002 N N . LYS A 1 391 ? 27.051 -6.265 -46.504 1.00 90.69 391 LYS A N 1
ATOM 3003 C CA . LYS A 1 391 ? 27.730 -6.786 -45.301 1.00 90.69 391 LYS A CA 1
ATOM 3004 C C . LYS A 1 391 ? 29.215 -6.414 -45.213 1.00 90.69 391 LYS A C 1
ATOM 3006 O O . LYS A 1 391 ? 29.777 -6.483 -44.128 1.00 90.69 391 LYS A O 1
ATOM 3011 N N . LYS A 1 392 ? 29.846 -6.066 -46.340 1.00 91.50 392 LYS A N 1
ATOM 3012 C CA . LYS A 1 392 ? 31.250 -5.630 -46.405 1.00 91.50 392 LYS A CA 1
ATOM 3013 C C . LYS A 1 392 ? 31.443 -4.149 -46.065 1.00 91.50 392 LYS A C 1
ATOM 3015 O O . LYS A 1 392 ? 32.586 -3.722 -45.942 1.00 91.50 392 LYS A O 1
ATOM 3020 N N . LEU A 1 393 ? 30.366 -3.369 -45.959 1.00 91.50 393 LEU A N 1
ATOM 3021 C CA . LEU A 1 393 ? 30.462 -1.942 -45.670 1.00 91.50 393 LEU A CA 1
ATOM 3022 C C . LEU A 1 393 ? 30.724 -1.691 -44.189 1.00 91.50 393 LEU A C 1
ATOM 3024 O O . LEU A 1 393 ? 30.154 -2.359 -43.328 1.00 91.50 393 LEU A O 1
ATOM 3028 N N . THR A 1 394 ? 31.532 -0.675 -43.901 1.00 90.69 394 THR A N 1
ATOM 3029 C CA . THR A 1 394 ? 31.686 -0.155 -42.538 1.00 90.69 394 THR A CA 1
ATOM 3030 C C . THR A 1 394 ? 30.468 0.674 -42.127 1.00 90.69 394 THR A C 1
ATOM 3032 O O . THR A 1 394 ? 29.700 1.148 -42.971 1.00 90.69 394 THR A O 1
ATOM 3035 N N . THR A 1 395 ? 30.295 0.899 -40.823 1.00 88.50 395 THR A N 1
ATOM 3036 C CA . THR A 1 395 ? 29.205 1.728 -40.290 1.00 88.50 395 THR A CA 1
ATOM 3037 C C . THR A 1 395 ? 29.167 3.117 -40.936 1.00 88.50 395 THR A C 1
ATOM 3039 O O . THR A 1 395 ? 28.094 3.558 -41.351 1.00 88.50 395 THR A O 1
ATOM 3042 N N . ASP A 1 396 ? 30.328 3.748 -41.130 1.00 87.81 396 ASP A N 1
ATOM 3043 C CA . ASP A 1 396 ? 30.463 5.064 -41.772 1.00 87.81 396 ASP A CA 1
ATOM 3044 C C . ASP A 1 396 ? 30.048 5.050 -43.245 1.00 87.81 396 ASP A C 1
ATOM 3046 O O . ASP A 1 396 ? 29.408 5.984 -43.734 1.00 87.81 396 ASP A O 1
ATOM 3050 N N . GLN A 1 397 ? 30.359 3.969 -43.964 1.00 91.88 397 GLN A N 1
ATOM 3051 C CA . GLN A 1 397 ? 29.935 3.791 -45.352 1.00 91.88 397 GLN A CA 1
ATOM 3052 C C . GLN A 1 397 ? 28.418 3.592 -45.448 1.00 91.88 397 GLN A C 1
ATOM 3054 O O . GLN A 1 397 ? 27.791 4.121 -46.366 1.00 91.88 397 GLN A O 1
ATOM 3059 N N . ILE A 1 398 ? 27.809 2.883 -44.491 1.00 91.94 398 ILE A N 1
ATOM 3060 C CA . ILE A 1 398 ? 26.351 2.714 -44.413 1.00 91.94 398 ILE A CA 1
ATOM 3061 C C . ILE A 1 398 ? 25.669 4.052 -44.100 1.00 91.94 398 ILE A C 1
ATOM 3063 O O . ILE A 1 398 ? 24.706 4.412 -44.777 1.00 91.94 398 ILE A O 1
ATOM 3067 N N . VAL A 1 399 ? 26.170 4.810 -43.118 1.00 89.25 399 VAL A N 1
ATOM 3068 C CA . VAL A 1 399 ? 25.667 6.153 -42.767 1.00 89.25 399 VAL A CA 1
ATOM 3069 C C . VAL A 1 399 ? 25.767 7.090 -43.970 1.00 89.25 399 VAL A C 1
ATOM 3071 O O . VAL A 1 399 ? 24.787 7.749 -44.329 1.00 89.25 399 VAL A O 1
ATOM 3074 N N . SER A 1 400 ? 26.919 7.088 -44.644 1.00 90.69 400 SER A N 1
ATOM 3075 C CA . SER A 1 400 ? 27.158 7.867 -45.861 1.00 90.69 400 SER A CA 1
ATOM 3076 C C . SER A 1 400 ? 26.210 7.458 -46.990 1.00 90.69 400 SER A C 1
ATOM 3078 O O . SER A 1 400 ? 25.657 8.321 -47.661 1.00 90.69 400 SER A O 1
ATOM 3080 N N . TRP A 1 401 ? 25.954 6.161 -47.182 1.00 93.25 401 TRP A N 1
ATOM 3081 C CA . TRP A 1 401 ? 24.999 5.652 -48.173 1.00 93.25 401 TRP A CA 1
ATOM 3082 C C . TRP A 1 401 ? 23.558 6.089 -47.884 1.00 93.25 401 TRP A C 1
ATOM 3084 O O . TRP A 1 401 ? 22.878 6.573 -48.789 1.00 93.25 401 TRP A O 1
ATOM 3094 N N . ILE A 1 402 ? 23.091 5.971 -46.636 1.00 91.31 402 ILE A N 1
ATOM 3095 C CA . ILE A 1 402 ? 21.731 6.389 -46.259 1.00 91.31 402 ILE A CA 1
ATOM 3096 C C . ILE A 1 402 ? 21.561 7.899 -46.440 1.00 91.31 402 ILE A C 1
ATOM 3098 O O . ILE A 1 402 ? 20.549 8.340 -46.988 1.00 91.31 402 ILE A O 1
ATOM 3102 N N . THR A 1 403 ? 22.555 8.678 -46.009 1.00 88.31 403 THR A N 1
ATOM 3103 C CA . THR A 1 403 ? 22.517 10.144 -46.043 1.00 88.31 403 THR A CA 1
ATOM 3104 C C . THR A 1 403 ? 22.627 10.672 -47.473 1.00 88.31 403 THR A C 1
ATOM 3106 O O . THR A 1 403 ? 21.777 11.452 -47.902 1.00 88.31 403 THR A O 1
ATOM 3109 N N . ARG A 1 404 ? 23.621 10.203 -48.243 1.00 90.19 404 ARG A N 1
ATOM 3110 C CA . ARG A 1 404 ? 23.883 10.638 -49.626 1.00 90.19 404 ARG A CA 1
ATOM 3111 C C . ARG A 1 404 ? 22.722 10.314 -50.562 1.00 90.19 404 ARG A C 1
ATOM 3113 O O . ARG A 1 404 ? 22.323 11.166 -51.347 1.00 90.19 404 ARG A O 1
ATOM 3120 N N . ASP A 1 405 ? 22.150 9.115 -50.449 1.00 89.50 405 ASP A N 1
ATOM 3121 C CA . ASP A 1 405 ? 21.057 8.667 -51.322 1.00 89.50 405 ASP A CA 1
ATOM 3122 C C . ASP A 1 405 ? 19.654 8.982 -50.746 1.00 89.50 405 ASP A C 1
ATOM 3124 O O . ASP A 1 405 ? 18.650 8.533 -51.300 1.00 89.50 405 ASP A O 1
ATOM 3128 N N . LYS A 1 406 ? 19.556 9.721 -49.625 1.00 88.62 406 LYS A N 1
ATOM 3129 C CA . LYS A 1 406 ? 18.294 10.083 -48.938 1.00 88.62 406 LYS A CA 1
ATOM 3130 C C . LYS A 1 406 ? 17.373 8.883 -48.662 1.00 88.62 406 LYS A C 1
ATOM 3132 O O . LYS A 1 406 ? 16.160 8.929 -48.883 1.00 88.62 406 LYS A O 1
ATOM 3137 N N . ARG A 1 407 ? 17.947 7.785 -48.175 1.00 90.69 407 ARG A N 1
ATOM 3138 C CA . ARG A 1 407 ? 17.222 6.529 -47.929 1.00 90.69 407 ARG A CA 1
ATOM 3139 C C . ARG A 1 407 ? 16.565 6.512 -46.553 1.00 90.69 407 ARG A C 1
ATOM 3141 O O . ARG A 1 407 ? 16.944 7.230 -45.631 1.00 90.69 407 ARG A O 1
ATOM 3148 N N . CYS A 1 408 ? 15.571 5.645 -46.385 1.00 90.56 408 CYS A N 1
ATOM 3149 C CA . CYS A 1 408 ? 14.881 5.502 -45.111 1.00 90.56 408 CYS A CA 1
ATOM 3150 C C . CYS A 1 408 ? 15.799 4.896 -44.039 1.00 90.56 408 CYS A C 1
ATOM 3152 O O . CYS A 1 408 ? 16.152 3.720 -44.122 1.00 90.56 408 CYS A O 1
ATOM 3154 N N . TRP A 1 409 ? 16.063 5.631 -42.957 1.00 90.19 409 TRP A N 1
ATOM 3155 C CA . TRP A 1 409 ? 16.833 5.153 -41.796 1.00 90.19 409 TRP A CA 1
ATOM 3156 C C . TRP A 1 409 ? 16.278 3.886 -41.129 1.00 90.19 409 TRP A C 1
ATOM 3158 O O . TRP A 1 409 ? 16.987 3.210 -40.389 1.00 90.19 409 TRP A O 1
ATOM 3168 N N . LYS A 1 410 ? 15.009 3.532 -41.365 1.00 90.81 410 LYS A N 1
ATOM 3169 C CA . LYS A 1 410 ? 14.412 2.311 -40.803 1.00 90.81 410 LYS A CA 1
ATOM 3170 C C . LYS A 1 410 ? 14.679 1.078 -41.665 1.00 90.81 410 LYS A C 1
ATOM 3172 O O . LYS A 1 410 ? 14.854 -0.005 -41.113 1.00 90.81 410 LYS A O 1
ATOM 3177 N N . CYS A 1 411 ? 14.688 1.201 -42.994 1.00 91.25 411 CYS A N 1
ATOM 3178 C CA . CYS A 1 411 ? 14.717 0.033 -43.887 1.00 91.25 411 CYS A CA 1
ATOM 3179 C C . CYS A 1 411 ? 15.639 0.131 -45.114 1.00 91.25 411 CYS A C 1
ATOM 3181 O O . CYS A 1 411 ? 15.701 -0.818 -45.892 1.00 91.25 411 CYS A O 1
ATOM 3183 N N . GLY A 1 412 ? 16.317 1.259 -45.319 1.00 90.69 412 GLY A N 1
ATOM 3184 C CA . GLY A 1 412 ? 17.224 1.510 -46.441 1.00 90.69 412 GLY A CA 1
ATOM 3185 C C . GLY A 1 412 ? 16.553 1.729 -47.804 1.00 90.69 412 GLY A C 1
ATOM 3186 O O . GLY A 1 412 ? 17.251 1.963 -48.780 1.00 90.69 412 GLY A O 1
ATOM 3187 N N . ARG A 1 413 ? 15.219 1.652 -47.915 1.00 90.94 413 ARG A N 1
ATOM 3188 C CA . ARG A 1 413 ? 14.491 1.860 -49.185 1.00 90.94 413 ARG A CA 1
ATOM 3189 C C . ARG A 1 413 ? 14.246 3.345 -49.480 1.00 90.94 413 ARG A C 1
ATOM 3191 O O . ARG A 1 413 ? 14.373 4.189 -48.594 1.00 90.94 413 ARG A O 1
ATOM 3198 N N . ASN A 1 414 ? 13.817 3.629 -50.709 1.00 90.38 414 ASN A N 1
ATOM 3199 C CA . ASN A 1 414 ? 13.505 4.975 -51.191 1.00 90.38 414 ASN A CA 1
ATOM 3200 C C . ASN A 1 414 ? 12.100 5.395 -50.736 1.00 90.38 414 ASN A C 1
ATOM 3202 O O . ASN A 1 414 ? 11.116 5.173 -51.435 1.00 90.38 414 ASN A O 1
ATOM 3206 N N . HIS A 1 415 ? 12.010 5.931 -49.523 1.00 88.75 415 HIS A N 1
ATOM 3207 C CA . HIS A 1 415 ? 10.843 6.635 -48.989 1.00 88.75 415 HIS A CA 1
ATOM 3208 C C . HIS A 1 415 ? 11.247 7.428 -47.741 1.00 88.75 415 HIS A C 1
ATOM 3210 O O . HIS A 1 415 ? 12.297 7.180 -47.144 1.00 88.75 415 HIS A O 1
ATOM 3216 N N . SER A 1 416 ? 10.403 8.364 -47.313 1.00 82.06 416 SER A N 1
ATOM 3217 C CA . SER A 1 416 ? 10.640 9.137 -46.091 1.00 82.06 416 SER A CA 1
ATOM 3218 C C . SER A 1 416 ? 10.440 8.283 -44.836 1.00 82.06 416 SER A C 1
ATOM 3220 O O . SER A 1 416 ? 9.594 7.395 -44.800 1.00 82.06 416 SER A O 1
ATOM 3222 N N . VAL A 1 417 ? 11.157 8.575 -43.750 1.00 81.62 417 VAL A N 1
ATOM 3223 C CA . VAL A 1 417 ? 11.054 7.822 -42.480 1.00 81.62 417 VAL A CA 1
ATOM 3224 C C . VAL A 1 417 ? 9.604 7.703 -41.967 1.00 81.62 417 VAL A C 1
ATOM 3226 O O . VAL A 1 417 ? 9.249 6.684 -41.369 1.00 81.62 417 VAL A O 1
ATOM 3229 N N . ASN A 1 418 ? 8.762 8.698 -42.271 1.00 80.62 418 ASN A N 1
ATOM 3230 C CA . ASN A 1 418 ? 7.350 8.780 -41.883 1.00 80.62 418 ASN A CA 1
ATOM 3231 C C . ASN A 1 418 ? 6.422 7.868 -42.703 1.00 80.62 418 ASN A C 1
ATOM 3233 O O . ASN A 1 418 ? 5.362 7.488 -42.223 1.00 80.62 418 ASN A O 1
ATOM 3237 N N . THR A 1 419 ? 6.819 7.490 -43.919 1.00 85.38 419 THR A N 1
ATOM 3238 C CA . THR A 1 419 ? 6.040 6.619 -44.823 1.00 85.38 419 THR A CA 1
ATOM 3239 C C . THR A 1 419 ? 6.526 5.167 -44.796 1.00 85.38 419 THR A C 1
ATOM 3241 O O . THR A 1 419 ? 6.103 4.328 -45.591 1.00 85.38 419 THR A O 1
ATOM 3244 N N . CYS A 1 420 ? 7.426 4.840 -43.863 1.00 88.50 420 CYS A N 1
ATOM 3245 C CA . CYS A 1 420 ? 8.003 3.512 -43.759 1.00 88.50 420 CYS A CA 1
ATOM 3246 C C . CYS A 1 420 ? 6.990 2.477 -43.261 1.00 88.50 420 CYS A C 1
ATOM 3248 O O . CYS A 1 420 ? 6.489 2.560 -42.143 1.00 88.50 420 CYS A O 1
ATOM 3250 N N . ASN A 1 421 ? 6.776 1.428 -44.054 1.00 90.44 421 ASN A N 1
ATOM 3251 C CA . ASN A 1 421 ? 5.896 0.307 -43.722 1.00 90.44 421 ASN A CA 1
ATOM 3252 C C . ASN A 1 421 ? 6.595 -0.836 -42.953 1.00 90.44 421 ASN A C 1
ATOM 3254 O O . ASN A 1 421 ? 6.045 -1.935 -42.839 1.00 90.44 421 ASN A O 1
ATOM 3258 N N . LEU A 1 422 ? 7.811 -0.615 -42.436 1.00 88.38 422 LEU A N 1
ATOM 3259 C CA . LEU A 1 422 ? 8.528 -1.620 -41.651 1.00 88.38 422 LEU A CA 1
ATOM 3260 C C . LEU A 1 422 ? 7.848 -1.811 -40.289 1.00 88.38 422 LEU A C 1
ATOM 3262 O O . LEU A 1 422 ? 7.891 -0.929 -39.439 1.00 88.38 422 LEU A O 1
ATOM 3266 N N . LYS A 1 423 ? 7.269 -2.994 -40.064 1.00 87.94 423 LYS A N 1
ATOM 3267 C CA . LYS A 1 423 ? 6.622 -3.354 -38.788 1.00 87.94 423 LYS A CA 1
ATOM 3268 C C . LYS A 1 423 ? 7.535 -4.112 -37.823 1.00 87.94 423 LYS A C 1
ATOM 3270 O O . LYS A 1 423 ? 7.289 -4.132 -36.624 1.00 87.94 423 LYS A O 1
ATOM 3275 N N . ARG A 1 424 ? 8.570 -4.781 -38.339 1.00 87.50 424 ARG A N 1
ATOM 3276 C CA . ARG A 1 424 ? 9.426 -5.663 -37.536 1.00 87.50 424 ARG A CA 1
ATOM 3277 C C . ARG A 1 424 ? 10.439 -4.835 -36.728 1.00 87.50 424 ARG A C 1
ATOM 3279 O O . ARG A 1 424 ? 11.197 -4.091 -37.352 1.00 87.50 424 ARG A O 1
ATOM 3286 N N . PRO A 1 425 ? 10.493 -4.973 -35.390 1.00 89.75 425 PRO A N 1
ATOM 3287 C CA . PRO A 1 425 ? 11.467 -4.265 -34.567 1.00 89.75 425 PRO A CA 1
ATOM 3288 C C . PRO A 1 425 ? 12.873 -4.857 -34.707 1.00 89.75 425 PRO A C 1
ATOM 3290 O O . PRO A 1 425 ? 13.052 -6.033 -35.048 1.00 89.75 425 PRO A O 1
ATOM 3293 N N . CYS A 1 426 ? 13.875 -4.042 -34.392 1.00 90.50 426 CYS A N 1
ATOM 3294 C CA . CYS A 1 426 ? 15.260 -4.462 -34.288 1.00 90.50 426 CYS A CA 1
ATOM 3295 C C . CYS A 1 426 ? 15.413 -5.513 -33.184 1.00 90.50 426 CYS A C 1
ATOM 3297 O O . CYS A 1 426 ? 14.874 -5.368 -32.086 1.00 90.50 426 CYS A O 1
ATOM 3299 N N . LYS A 1 427 ? 16.180 -6.577 -33.447 1.00 90.81 427 LYS A N 1
ATOM 3300 C CA . LYS A 1 427 ? 16.397 -7.644 -32.464 1.00 90.81 427 LYS A CA 1
ATOM 3301 C C . LYS A 1 427 ? 17.164 -7.164 -31.224 1.00 90.81 427 LYS A C 1
ATOM 3303 O O . LYS A 1 427 ? 16.906 -7.717 -30.154 1.00 90.81 427 LYS A O 1
ATOM 3308 N N . ILE A 1 428 ? 18.017 -6.144 -31.375 1.00 90.44 428 ILE A N 1
ATOM 3309 C CA . ILE A 1 428 ? 18.932 -5.625 -30.345 1.00 90.44 428 ILE A CA 1
ATOM 3310 C C . ILE A 1 428 ? 18.217 -4.617 -29.430 1.00 90.44 428 ILE A C 1
ATOM 3312 O O . ILE A 1 428 ? 17.985 -4.926 -28.269 1.00 90.44 428 ILE A O 1
ATOM 3316 N N . CYS A 1 429 ? 17.778 -3.461 -29.942 1.00 89.50 429 CYS A N 1
ATOM 3317 C CA . CYS A 1 429 ? 17.159 -2.408 -29.113 1.00 89.50 429 CYS A CA 1
ATOM 3318 C C . CYS A 1 429 ? 15.625 -2.335 -29.160 1.00 89.50 429 CYS A C 1
ATOM 3320 O O . CYS A 1 429 ? 15.047 -1.427 -28.579 1.00 89.50 429 CYS A O 1
ATOM 3322 N N . LYS A 1 430 ? 14.954 -3.251 -29.871 1.00 87.12 430 LYS A N 1
ATOM 3323 C CA . LYS A 1 430 ? 13.480 -3.321 -30.009 1.00 87.12 430 LYS A CA 1
ATOM 3324 C C . LYS A 1 430 ? 12.800 -2.128 -30.701 1.00 87.12 430 LYS A C 1
ATOM 3326 O O . LYS A 1 430 ? 11.595 -2.165 -30.922 1.00 87.12 430 LYS A O 1
ATOM 3331 N N . GLU A 1 431 ? 13.565 -1.144 -31.155 1.00 85.50 431 GLU A N 1
ATOM 3332 C CA . GLU A 1 431 ? 13.093 -0.020 -31.966 1.00 85.50 431 GLU A CA 1
ATOM 3333 C C . GLU A 1 431 ? 12.825 -0.398 -33.436 1.00 85.50 431 GLU A C 1
ATOM 3335 O O . GLU A 1 431 ? 13.416 -1.336 -33.969 1.00 85.50 431 GLU A O 1
ATOM 3340 N N . ILE A 1 432 ? 11.974 0.351 -34.153 1.00 88.00 432 ILE A N 1
ATOM 3341 C CA . ILE A 1 432 ? 11.632 0.049 -35.561 1.00 88.00 432 ILE A CA 1
ATOM 3342 C C . ILE A 1 432 ? 12.779 0.412 -36.521 1.00 88.00 432 ILE A C 1
ATOM 3344 O O . ILE A 1 432 ? 12.908 1.567 -36.941 1.00 88.00 432 ILE A O 1
ATOM 3348 N N . HIS A 1 433 ? 13.619 -0.567 -36.849 1.00 90.56 433 HIS A N 1
ATOM 3349 C CA . HIS A 1 433 ? 14.588 -0.571 -37.952 1.00 90.56 433 HIS A CA 1
ATOM 3350 C C . HIS A 1 433 ? 15.060 -1.996 -38.260 1.00 90.56 433 HIS A C 1
ATOM 3352 O O . HIS A 1 433 ? 14.928 -2.904 -37.436 1.00 90.56 433 HIS A O 1
ATOM 3358 N N . LEU A 1 434 ? 15.648 -2.195 -39.441 1.00 90.56 434 LEU A N 1
ATOM 3359 C CA . LEU A 1 434 ? 16.359 -3.428 -39.765 1.00 90.56 434 LEU A CA 1
ATOM 3360 C C . LEU A 1 434 ? 17.566 -3.591 -38.841 1.00 90.56 434 LEU A C 1
ATOM 3362 O O . LEU A 1 434 ? 18.354 -2.668 -38.682 1.00 90.56 434 LEU A O 1
ATOM 3366 N N . THR A 1 435 ? 17.741 -4.783 -38.269 1.00 90.38 435 THR A N 1
ATOM 3367 C CA . THR A 1 435 ? 18.845 -5.071 -37.335 1.00 90.38 435 THR A CA 1
ATOM 3368 C C . THR A 1 435 ? 20.225 -4.818 -37.942 1.00 90.38 435 THR A C 1
ATOM 3370 O O . THR A 1 435 ? 21.118 -4.406 -37.220 1.00 90.38 435 THR A O 1
ATOM 3373 N N . ILE A 1 436 ? 20.384 -4.969 -39.260 1.00 89.88 436 ILE A N 1
ATOM 3374 C CA . ILE A 1 436 ? 21.647 -4.677 -39.952 1.00 89.88 436 ILE A CA 1
ATOM 3375 C C . ILE A 1 436 ? 22.010 -3.179 -39.975 1.00 89.88 436 ILE A C 1
ATOM 3377 O O . ILE A 1 436 ? 23.144 -2.831 -40.257 1.00 89.88 436 ILE A O 1
ATOM 3381 N N . LEU A 1 437 ? 21.055 -2.290 -39.679 1.00 91.31 437 LEU A N 1
ATOM 3382 C CA . LEU A 1 437 ? 21.270 -0.843 -39.574 1.00 91.31 437 LEU A CA 1
ATOM 3383 C C . LEU A 1 437 ? 21.463 -0.383 -38.119 1.00 91.31 437 LEU A C 1
ATOM 3385 O O . LEU A 1 437 ? 21.535 0.817 -37.870 1.00 91.31 437 LEU A O 1
ATOM 3389 N N . HIS A 1 438 ? 21.473 -1.307 -37.150 1.00 90.12 438 HIS A N 1
ATOM 3390 C CA . HIS A 1 438 ? 21.458 -0.970 -35.725 1.00 90.12 438 HIS A CA 1
ATOM 3391 C C . HIS A 1 438 ? 22.648 -0.100 -35.316 1.00 90.12 438 HIS A C 1
ATOM 3393 O O . HIS A 1 438 ? 22.447 0.951 -34.707 1.00 90.12 438 HIS A O 1
ATOM 3399 N N . ASP A 1 439 ? 23.856 -0.504 -35.702 1.00 87.75 439 ASP A N 1
ATOM 3400 C CA . ASP A 1 439 ? 25.081 0.195 -35.315 1.00 87.75 439 ASP A CA 1
ATOM 3401 C C . ASP A 1 439 ? 25.161 1.575 -35.981 1.00 87.75 439 ASP A C 1
ATOM 3403 O O . ASP A 1 439 ? 25.405 2.567 -35.302 1.00 87.75 439 ASP A O 1
ATOM 3407 N N . SER A 1 440 ? 24.772 1.687 -37.258 1.00 85.88 440 SER A N 1
ATOM 3408 C CA . SER A 1 440 ? 24.686 2.973 -37.974 1.00 85.88 440 SER A CA 1
ATOM 3409 C C . SER A 1 440 ? 23.725 3.964 -37.316 1.00 85.88 440 SER A C 1
ATOM 3411 O O . SER A 1 440 ? 23.986 5.166 -37.276 1.00 85.88 440 SER A O 1
ATOM 3413 N N . ILE A 1 441 ? 22.606 3.476 -36.775 1.00 82.25 441 ILE A N 1
ATOM 3414 C CA . ILE A 1 441 ? 21.633 4.312 -36.058 1.00 82.25 441 ILE A CA 1
ATOM 3415 C C . ILE A 1 441 ? 22.177 4.718 -34.683 1.00 82.25 441 ILE A C 1
ATOM 3417 O O . ILE A 1 441 ? 21.945 5.843 -34.239 1.00 82.25 441 ILE A O 1
ATOM 3421 N N . LYS A 1 442 ? 22.891 3.816 -34.003 1.00 79.81 442 LYS A N 1
ATOM 3422 C CA . LYS A 1 442 ? 23.459 4.061 -32.675 1.00 79.81 442 LYS A CA 1
ATOM 3423 C C . LYS A 1 442 ? 24.612 5.067 -32.721 1.00 79.81 442 LYS A C 1
ATOM 3425 O O . LYS A 1 442 ? 24.640 5.965 -31.881 1.00 79.81 442 LYS A O 1
ATOM 3430 N N . ASP A 1 443 ? 25.503 4.962 -33.703 1.00 69.56 443 ASP A N 1
ATOM 3431 C CA . ASP A 1 443 ? 26.645 5.874 -33.849 1.00 69.56 443 ASP A CA 1
ATOM 3432 C C . ASP A 1 443 ? 26.194 7.283 -34.234 1.00 69.56 443 ASP A C 1
ATOM 3434 O O . ASP A 1 443 ? 26.625 8.257 -33.617 1.00 69.56 443 ASP A O 1
ATOM 3438 N N . THR A 1 444 ? 25.209 7.398 -35.132 1.00 66.25 444 THR A N 1
ATOM 3439 C CA . THR A 1 444 ? 24.587 8.696 -35.444 1.00 66.25 444 THR A CA 1
ATOM 3440 C C . THR A 1 444 ? 23.970 9.336 -34.192 1.00 66.25 444 THR A C 1
ATOM 3442 O O . THR A 1 444 ? 24.083 10.540 -33.989 1.00 66.25 444 THR A O 1
ATOM 3445 N N . SER A 1 445 ? 23.368 8.540 -33.297 1.00 59.19 445 SER A N 1
ATOM 3446 C CA . SER A 1 445 ? 22.803 9.048 -32.038 1.00 59.19 445 SER A CA 1
ATOM 3447 C C . SER A 1 445 ? 23.860 9.491 -31.023 1.00 59.19 445 SER A C 1
ATOM 3449 O O . SER A 1 445 ? 23.559 10.338 -30.185 1.00 59.19 445 SER A O 1
ATOM 3451 N N . ARG A 1 446 ? 25.068 8.915 -31.054 1.00 53.31 446 ARG A N 1
ATOM 3452 C CA . ARG A 1 446 ? 26.176 9.328 -30.179 1.00 53.31 446 ARG A CA 1
ATOM 3453 C C . ARG A 1 446 ? 26.854 10.599 -30.680 1.00 53.31 446 ARG A C 1
ATOM 3455 O O . ARG A 1 446 ? 27.208 11.436 -29.858 1.00 53.31 446 ARG A O 1
ATOM 3462 N N . ALA A 1 447 ? 26.976 10.766 -31.997 1.00 47.31 447 ALA A N 1
ATOM 3463 C CA . ALA A 1 447 ? 27.585 11.953 -32.595 1.00 47.31 447 ALA A CA 1
ATOM 3464 C C . ALA A 1 447 ? 26.809 13.247 -32.278 1.00 47.31 447 ALA A C 1
ATOM 3466 O O . ALA A 1 447 ? 27.419 14.284 -32.044 1.00 47.31 447 ALA A O 1
ATOM 3467 N N . VAL A 1 448 ? 25.475 13.183 -32.184 1.00 44.56 448 VAL A N 1
ATOM 3468 C CA . VAL A 1 448 ? 24.629 14.358 -31.883 1.00 44.56 448 VAL A CA 1
ATOM 3469 C C . VAL A 1 448 ? 24.759 14.831 -30.425 1.00 44.56 448 VAL A C 1
ATOM 3471 O O . VAL A 1 448 ? 24.487 15.988 -30.130 1.00 44.56 448 VAL A O 1
ATOM 3474 N N . LEU A 1 449 ? 25.221 13.977 -29.506 1.00 38.47 449 LEU A N 1
ATOM 3475 C CA . LEU A 1 449 ? 25.362 14.323 -28.084 1.00 38.47 449 LEU A CA 1
ATOM 3476 C C . LEU A 1 449 ? 26.736 14.909 -27.717 1.00 38.47 449 LEU A C 1
ATOM 3478 O O . LEU A 1 449 ? 26.942 15.287 -26.569 1.00 38.47 449 LEU A O 1
ATOM 3482 N N . MET A 1 450 ? 27.678 14.980 -28.661 1.00 34.28 450 MET A N 1
ATOM 3483 C CA . MET A 1 450 ? 29.076 15.350 -28.407 1.00 34.28 450 MET A CA 1
ATOM 3484 C C . MET A 1 450 ? 29.512 16.511 -29.307 1.00 34.28 450 MET A C 1
ATOM 3486 O O . MET A 1 450 ? 30.489 16.415 -30.046 1.00 34.28 450 MET A O 1
ATOM 3490 N N . VAL A 1 451 ? 28.778 17.621 -29.250 1.00 33.59 451 VAL A N 1
ATOM 3491 C CA . VAL A 1 451 ? 29.257 18.913 -29.750 1.00 33.59 451 VAL A CA 1
ATOM 3492 C C . VAL A 1 451 ? 29.663 19.745 -28.533 1.00 33.59 451 VAL A C 1
ATOM 3494 O O . VAL A 1 451 ? 28.826 20.326 -27.848 1.00 33.59 451 VAL A O 1
ATOM 3497 N N . SER A 1 452 ? 30.961 19.742 -28.231 1.00 32.03 452 SER A N 1
ATOM 3498 C CA . SER A 1 452 ? 31.574 20.565 -27.187 1.00 32.03 452 SER A CA 1
ATOM 3499 C C . SER A 1 452 ? 31.534 22.039 -27.599 1.00 32.03 452 SER A C 1
ATOM 3501 O O . SER A 1 452 ? 32.336 22.466 -28.428 1.00 32.03 452 SER A O 1
ATOM 3503 N N . LEU A 1 453 ? 30.611 22.817 -27.029 1.00 38.88 453 LEU A N 1
ATOM 3504 C CA . LEU A 1 453 ? 30.602 24.283 -27.108 1.00 38.88 453 LEU A CA 1
ATOM 3505 C C . LEU A 1 453 ? 30.701 24.911 -25.700 1.00 38.88 453 LEU A C 1
ATOM 3507 O O . LEU A 1 453 ? 30.380 24.243 -24.715 1.00 38.88 453 LEU A O 1
ATOM 3511 N N . PRO A 1 454 ? 31.159 26.177 -25.588 1.00 40.56 454 PRO A N 1
ATOM 3512 C CA . PRO A 1 454 ? 31.336 26.881 -24.316 1.00 40.56 454 PRO A CA 1
ATOM 3513 C C . PRO A 1 454 ? 30.039 26.965 -23.494 1.00 40.56 454 PRO A C 1
ATOM 3515 O O . PRO A 1 454 ? 28.935 26.955 -24.035 1.00 40.56 454 PRO A O 1
ATOM 3518 N N . SER A 1 455 ? 30.204 27.073 -22.176 1.00 45.66 455 SER A N 1
ATOM 3519 C CA . SER A 1 455 ? 29.293 26.761 -21.060 1.00 45.66 455 SER A CA 1
ATOM 3520 C C . SER A 1 455 ? 27.924 27.469 -20.954 1.00 45.66 455 SER A C 1
ATOM 3522 O O . SER A 1 455 ? 27.369 27.528 -19.858 1.00 45.66 455 SER A O 1
ATOM 3524 N N . THR A 1 456 ? 27.315 27.970 -22.030 1.00 51.59 456 THR A N 1
ATOM 3525 C CA . THR A 1 456 ? 26.032 28.703 -21.941 1.00 51.59 456 THR A CA 1
ATOM 3526 C C . THR A 1 456 ? 24.957 28.307 -22.955 1.00 51.59 456 THR A C 1
ATOM 3528 O O . THR A 1 456 ? 23.862 28.867 -22.902 1.00 51.59 456 THR A O 1
ATOM 3531 N N . GLN A 1 457 ? 25.187 27.332 -23.846 1.00 41.81 457 GLN A N 1
ATOM 3532 C CA . GLN A 1 457 ? 24.183 26.924 -24.842 1.00 41.81 457 GLN A CA 1
ATOM 3533 C C . GLN A 1 457 ? 24.166 25.404 -25.072 1.00 41.81 457 GLN A C 1
ATOM 3535 O O . GLN A 1 457 ? 25.165 24.815 -25.471 1.00 41.81 457 GLN A O 1
ATOM 3540 N N . ILE A 1 458 ? 23.011 24.765 -24.849 1.00 44.84 458 ILE A N 1
ATOM 3541 C CA . ILE A 1 458 ? 22.765 23.351 -25.172 1.00 44.84 458 ILE A CA 1
ATOM 3542 C C . ILE A 1 458 ? 21.886 23.307 -26.422 1.00 44.84 458 ILE A C 1
ATOM 3544 O O . ILE A 1 458 ? 20.718 23.698 -26.378 1.00 44.84 458 ILE A O 1
ATOM 3548 N N . TYR A 1 459 ? 22.436 22.824 -27.536 1.00 42.72 459 TYR A N 1
ATOM 3549 C CA . TYR A 1 459 ? 21.657 22.538 -28.738 1.00 42.72 459 TYR A CA 1
ATOM 3550 C C . TYR A 1 459 ? 21.105 21.111 -28.648 1.00 42.72 459 TYR A C 1
ATOM 3552 O O . TYR A 1 459 ? 21.860 20.142 -28.633 1.00 42.72 459 TYR A O 1
ATOM 3560 N N . LEU A 1 460 ? 19.784 20.975 -28.562 1.00 46.19 460 LEU A N 1
ATOM 3561 C CA . LEU A 1 460 ? 19.096 19.687 -28.627 1.00 46.19 460 LEU A CA 1
ATOM 3562 C C . LEU A 1 460 ? 18.570 19.505 -30.047 1.00 46.19 460 LEU A C 1
ATOM 3564 O O . LEU A 1 460 ? 17.472 19.963 -30.360 1.00 46.19 460 LEU A O 1
ATOM 3568 N N . ASP A 1 461 ? 19.351 18.852 -30.908 1.00 42.50 461 ASP A N 1
ATOM 3569 C CA . ASP A 1 461 ? 18.831 18.423 -32.205 1.00 42.50 461 ASP A CA 1
ATOM 3570 C C . ASP A 1 461 ? 18.002 17.139 -32.048 1.00 42.50 461 ASP A C 1
ATOM 3572 O O . ASP A 1 461 ? 18.273 16.288 -31.197 1.00 42.50 461 ASP A O 1
ATOM 3576 N N . ARG A 1 462 ? 16.948 17.019 -32.853 1.00 48.56 462 ARG A N 1
ATOM 3577 C CA . ARG A 1 462 ? 15.878 16.025 -32.726 1.00 48.56 462 ARG A CA 1
ATOM 3578 C C . ARG A 1 462 ? 16.423 14.626 -33.057 1.00 48.56 462 ARG A C 1
ATOM 3580 O O . ARG A 1 462 ? 16.623 14.326 -34.238 1.00 48.56 462 ARG A O 1
ATOM 3587 N N . PRO A 1 463 ? 16.604 13.702 -32.088 1.00 46.62 463 PRO A N 1
ATOM 3588 C CA . PRO A 1 463 ? 16.930 12.332 -32.440 1.00 46.62 463 PRO A CA 1
ATOM 3589 C C . PRO A 1 463 ? 15.737 11.742 -33.193 1.00 46.62 463 PRO A C 1
ATOM 3591 O O . PRO A 1 463 ? 14.578 11.886 -32.803 1.00 46.62 463 PRO A O 1
ATOM 3594 N N . ASN A 1 464 ? 16.025 11.074 -34.304 1.00 51.41 464 ASN A N 1
ATOM 3595 C CA . ASN A 1 464 ? 15.060 10.513 -35.245 1.00 51.41 464 ASN A CA 1
ATOM 3596 C C . ASN A 1 464 ? 14.273 9.305 -34.665 1.00 51.41 464 ASN A C 1
ATOM 3598 O O . ASN A 1 464 ? 14.173 8.283 -35.345 1.00 51.41 464 ASN A O 1
ATOM 3602 N N . ARG A 1 465 ? 13.760 9.360 -33.412 1.00 54.25 465 ARG A N 1
ATOM 3603 C CA . ARG A 1 465 ? 12.911 8.336 -32.752 1.00 54.25 465 ARG A CA 1
ATOM 3604 C C . ARG A 1 465 ? 11.998 8.864 -31.618 1.00 54.25 465 ARG A C 1
ATOM 3606 O O . ARG A 1 465 ? 12.453 9.480 -30.665 1.00 54.25 465 ARG A O 1
ATOM 3613 N N . SER A 1 466 ? 10.728 8.429 -31.686 1.00 54.38 466 SER A N 1
ATOM 3614 C CA . SER A 1 466 ? 9.582 8.573 -30.751 1.00 54.38 466 SER A CA 1
ATOM 3615 C C . SER A 1 466 ? 9.083 10.005 -30.468 1.00 54.38 466 SER A C 1
ATOM 3617 O O . SER A 1 466 ? 9.869 10.933 -30.365 1.00 54.38 466 SER A O 1
ATOM 3619 N N . GLN A 1 467 ? 7.757 10.189 -30.364 1.00 53.94 467 GLN A N 1
ATOM 3620 C CA . GLN A 1 467 ? 7.044 11.477 -30.199 1.00 53.94 467 GLN A CA 1
ATOM 3621 C C . GLN A 1 467 ? 7.273 12.167 -28.833 1.00 53.94 467 GLN A C 1
ATOM 3623 O O . GLN A 1 467 ? 6.361 12.770 -28.275 1.00 53.94 467 GLN A O 1
ATOM 3628 N N . LYS A 1 468 ? 8.468 12.068 -28.251 1.00 52.34 468 LYS A N 1
ATOM 3629 C CA . LYS A 1 468 ? 8.815 12.816 -27.044 1.00 52.34 468 LYS A CA 1
ATOM 3630 C C . LYS A 1 468 ? 9.339 14.186 -27.466 1.00 52.34 468 LYS A C 1
ATOM 3632 O O . LYS A 1 468 ? 10.428 14.290 -28.020 1.00 52.34 468 LYS A O 1
ATOM 3637 N N . VAL A 1 469 ? 8.529 15.218 -27.255 1.00 57.69 469 VAL A N 1
ATOM 3638 C CA . VAL A 1 469 ? 8.947 16.621 -27.366 1.00 57.69 469 VAL A CA 1
ATOM 3639 C C . VAL A 1 469 ? 9.517 17.030 -26.011 1.00 57.69 469 VAL A C 1
ATOM 3641 O O . VAL A 1 469 ? 8.901 16.755 -24.983 1.00 57.69 469 VAL A O 1
ATOM 3644 N N . MET A 1 470 ? 10.697 17.645 -26.003 1.00 59.47 470 MET A N 1
ATOM 3645 C CA . MET A 1 470 ? 11.258 18.274 -24.810 1.00 59.47 470 MET A CA 1
ATOM 3646 C C . MET A 1 470 ? 10.985 19.771 -24.918 1.00 59.47 470 MET A C 1
ATOM 3648 O O . MET A 1 470 ? 11.418 20.393 -25.883 1.00 59.47 470 MET A O 1
ATOM 3652 N N . LEU A 1 471 ? 10.223 20.325 -23.977 1.00 69.25 471 LEU A N 1
ATOM 3653 C CA . LEU A 1 471 ? 9.919 21.755 -23.944 1.00 69.25 471 LEU A CA 1
ATOM 3654 C C . LEU A 1 471 ? 10.973 22.467 -23.097 1.00 69.25 471 LEU A C 1
ATOM 3656 O O . LEU A 1 471 ? 11.341 21.979 -22.026 1.00 69.25 471 LEU A O 1
ATOM 3660 N N . LYS A 1 472 ? 11.469 23.611 -23.573 1.00 73.94 472 LYS A N 1
ATOM 3661 C CA . LYS A 1 472 ? 12.428 24.420 -22.812 1.00 73.94 472 LYS A CA 1
ATOM 3662 C C . LYS A 1 472 ? 11.661 25.218 -21.761 1.00 73.94 472 LYS A C 1
ATOM 3664 O O . LYS A 1 472 ? 10.552 25.678 -22.021 1.00 73.94 472 LYS A O 1
ATOM 3669 N N . VAL A 1 473 ? 12.252 25.404 -20.587 1.00 79.88 473 VAL A N 1
ATOM 3670 C CA . VAL A 1 473 ? 11.660 26.187 -19.498 1.00 79.88 473 VAL A CA 1
ATOM 3671 C C . VAL A 1 473 ? 12.595 27.351 -19.176 1.00 79.88 473 VAL A C 1
ATOM 3673 O O . VAL A 1 473 ? 13.775 27.131 -18.917 1.00 79.88 473 VAL A O 1
ATOM 3676 N N . ALA A 1 474 ? 12.081 28.579 -19.206 1.00 81.06 474 ALA A N 1
ATOM 3677 C CA . ALA A 1 474 ? 12.821 29.801 -18.899 1.00 81.06 474 ALA A CA 1
ATOM 3678 C C . ALA A 1 474 ? 12.264 30.460 -17.629 1.00 81.06 474 ALA A C 1
ATOM 3680 O O . ALA A 1 474 ? 11.049 30.547 -17.469 1.00 81.06 474 ALA A O 1
ATOM 3681 N N . ARG A 1 475 ? 13.131 30.949 -16.732 1.00 86.06 475 ARG A N 1
ATOM 3682 C CA . ARG A 1 475 ? 12.704 31.837 -15.633 1.00 86.06 475 ARG A CA 1
ATOM 3683 C C . ARG A 1 475 ? 12.302 33.185 -16.224 1.00 86.06 475 ARG A C 1
ATOM 3685 O O . ARG A 1 475 ? 13.044 33.743 -17.027 1.00 86.06 475 ARG A O 1
ATOM 3692 N N . VAL A 1 476 ? 11.142 33.694 -15.828 1.00 86.19 476 VAL A N 1
ATOM 3693 C CA . VAL A 1 476 ? 10.603 34.985 -16.265 1.00 86.19 476 VAL A CA 1
ATOM 3694 C C . VAL A 1 476 ? 10.117 35.788 -15.064 1.00 86.19 476 VAL A C 1
ATOM 3696 O O . VAL A 1 476 ? 9.682 35.225 -14.061 1.00 86.19 476 VAL A O 1
ATOM 3699 N N . LEU A 1 477 ? 10.159 37.114 -15.180 1.00 89.94 477 LEU A N 1
ATOM 3700 C CA . LEU A 1 477 ? 9.555 38.034 -14.220 1.00 89.94 477 LEU A CA 1
ATOM 3701 C C . LEU A 1 477 ? 8.257 38.591 -14.812 1.00 89.94 477 LEU A C 1
ATOM 3703 O O . LEU A 1 477 ? 8.268 39.277 -15.837 1.00 89.94 477 LEU A O 1
ATOM 3707 N N . LEU A 1 478 ? 7.131 38.279 -14.176 1.00 87.06 478 LEU A N 1
ATOM 3708 C CA . LEU A 1 478 ? 5.811 38.787 -14.531 1.00 87.06 478 LEU A CA 1
ATOM 3709 C C . LEU A 1 478 ? 5.554 40.087 -13.776 1.00 87.06 478 LEU A C 1
ATOM 3711 O O . LEU A 1 478 ? 5.517 40.088 -12.549 1.00 87.06 478 LEU A O 1
ATOM 3715 N N . HIS A 1 479 ? 5.346 41.175 -14.510 1.00 86.50 479 HIS A N 1
ATOM 3716 C CA . HIS A 1 479 ? 5.072 42.492 -13.944 1.00 86.50 479 HIS A CA 1
ATOM 3717 C C . HIS A 1 479 ? 3.584 42.837 -14.101 1.00 86.50 479 HIS A C 1
ATOM 3719 O O . HIS A 1 479 ? 3.042 42.827 -15.210 1.00 86.50 479 HIS A O 1
ATOM 3725 N N . SER A 1 480 ? 2.932 43.156 -12.987 1.00 83.00 480 SER A N 1
ATOM 3726 C CA . SER A 1 480 ? 1.656 43.872 -12.900 1.00 83.00 480 SER A CA 1
ATOM 3727 C C . SER A 1 480 ? 1.927 45.238 -12.263 1.00 83.00 480 SER A C 1
ATOM 3729 O O . SER A 1 480 ? 2.924 45.376 -11.567 1.00 83.00 480 SER A O 1
ATOM 3731 N N . GLN A 1 481 ? 1.072 46.242 -12.483 1.00 78.44 481 GLN A N 1
ATOM 3732 C CA . GLN A 1 481 ? 1.318 47.669 -12.173 1.00 78.44 481 GLN A CA 1
ATOM 3733 C C . GLN A 1 481 ? 1.965 47.960 -10.799 1.00 78.44 481 GLN A C 1
ATOM 3735 O O . GLN A 1 481 ? 2.660 48.961 -10.659 1.00 78.44 481 GLN A O 1
ATOM 3740 N N . THR A 1 482 ? 1.768 47.100 -9.798 1.00 85.00 482 THR A N 1
ATOM 3741 C CA . THR A 1 482 ? 2.340 47.234 -8.449 1.00 85.00 482 THR A CA 1
ATOM 3742 C C . THR A 1 482 ? 3.117 46.007 -7.954 1.00 85.00 482 THR A C 1
ATOM 3744 O O . THR A 1 482 ? 3.559 46.001 -6.807 1.00 85.00 482 THR A O 1
ATOM 3747 N N . GLN A 1 483 ? 3.275 44.953 -8.764 1.00 85.56 483 GLN A N 1
ATOM 3748 C CA . GLN A 1 483 ? 3.854 43.680 -8.320 1.00 85.56 483 GLN A CA 1
ATOM 3749 C C . GLN A 1 483 ? 4.692 42.988 -9.392 1.00 85.56 483 GLN A C 1
ATOM 3751 O O . GLN A 1 483 ? 4.290 42.900 -10.551 1.00 85.56 483 GLN A O 1
ATOM 3756 N N . THR A 1 484 ? 5.804 42.398 -8.959 1.00 90.31 484 THR A N 1
ATOM 3757 C CA . THR A 1 484 ? 6.644 41.517 -9.773 1.00 90.31 484 THR A CA 1
ATOM 3758 C C . THR A 1 484 ? 6.629 40.116 -9.175 1.00 90.31 484 THR A C 1
ATOM 3760 O O . THR A 1 484 ? 6.872 39.954 -7.981 1.00 90.31 484 THR A O 1
ATOM 3763 N N . ILE A 1 485 ? 6.354 39.104 -9.996 1.00 90.62 485 ILE A N 1
ATOM 3764 C CA . ILE A 1 485 ? 6.342 37.694 -9.594 1.00 90.62 485 ILE A CA 1
ATOM 3765 C C . ILE A 1 485 ? 7.341 36.928 -10.456 1.00 90.62 485 ILE A C 1
ATOM 3767 O O . ILE A 1 485 ? 7.329 37.039 -11.680 1.00 90.62 485 ILE A O 1
ATOM 3771 N N . GLU A 1 486 ? 8.189 36.124 -9.824 1.00 90.81 486 GLU A N 1
ATOM 3772 C CA . GLU A 1 486 ? 9.040 35.172 -10.528 1.00 90.81 486 GLU A CA 1
ATOM 3773 C C . GLU A 1 486 ? 8.248 33.915 -10.914 1.00 90.81 486 GLU A C 1
ATOM 3775 O O . GLU A 1 486 ? 7.592 33.293 -10.080 1.00 90.81 486 GLU A O 1
ATOM 3780 N N . ALA A 1 487 ? 8.308 33.541 -12.190 1.00 88.75 487 ALA A N 1
ATOM 3781 C CA . ALA A 1 487 ? 7.611 32.390 -12.747 1.00 88.75 487 ALA A CA 1
ATOM 3782 C C . ALA A 1 487 ? 8.495 31.637 -13.753 1.00 88.75 487 ALA A C 1
ATOM 3784 O O . ALA A 1 487 ? 9.597 32.064 -14.099 1.00 88.75 487 ALA A O 1
ATOM 3785 N N . TYR A 1 488 ? 7.993 30.508 -14.249 1.00 87.50 488 TYR A N 1
ATOM 3786 C CA . TYR A 1 488 ? 8.613 29.749 -15.330 1.00 87.50 488 TYR A CA 1
ATOM 3787 C C . TYR A 1 488 ? 7.725 29.805 -16.576 1.00 87.50 488 TYR A C 1
ATOM 3789 O O . TYR A 1 488 ? 6.537 29.491 -16.510 1.00 87.50 488 TYR A O 1
ATOM 3797 N N . ALA A 1 489 ? 8.299 30.191 -17.711 1.00 83.44 489 ALA A N 1
ATOM 3798 C CA . ALA A 1 489 ? 7.662 30.137 -19.018 1.00 83.44 489 ALA A CA 1
ATOM 3799 C C . ALA A 1 489 ? 8.118 28.885 -19.770 1.00 83.44 489 ALA A C 1
ATOM 3801 O O . ALA A 1 489 ? 9.303 28.551 -19.781 1.00 83.44 489 ALA A O 1
ATOM 3802 N N . VAL A 1 490 ? 7.180 28.205 -20.423 1.00 80.75 490 VAL A N 1
ATOM 3803 C CA . VAL A 1 490 ? 7.475 27.084 -21.318 1.00 80.75 490 VAL A CA 1
ATOM 3804 C C . VAL A 1 490 ? 7.643 27.638 -22.731 1.00 80.75 490 VAL A C 1
ATOM 3806 O O . VAL A 1 490 ? 6.728 28.268 -23.255 1.00 80.75 490 VAL A O 1
ATOM 3809 N N . LEU A 1 491 ? 8.808 27.424 -23.341 1.00 74.19 491 LEU A N 1
ATOM 3810 C CA . LEU A 1 491 ? 9.057 27.779 -24.735 1.00 74.19 491 LEU A CA 1
ATOM 3811 C C . LEU A 1 491 ? 8.614 26.606 -25.611 1.00 74.19 491 LEU A C 1
ATOM 3813 O O . LEU A 1 491 ? 9.223 25.531 -25.592 1.00 74.19 491 LEU A O 1
ATOM 3817 N N . ASP A 1 492 ? 7.530 26.818 -26.349 1.00 73.00 492 ASP A N 1
ATOM 3818 C CA . ASP A 1 492 ? 6.992 25.843 -27.288 1.00 73.00 492 ASP A CA 1
ATOM 3819 C C . ASP A 1 492 ? 7.656 26.005 -28.662 1.00 73.00 492 ASP A C 1
ATOM 3821 O O . ASP A 1 492 ? 7.261 26.851 -29.466 1.00 73.00 492 ASP A O 1
ATOM 3825 N N . ASP A 1 493 ? 8.660 25.167 -28.942 1.00 66.56 493 ASP A N 1
ATOM 3826 C CA . ASP A 1 493 ? 9.309 25.083 -30.261 1.00 66.56 493 ASP A CA 1
ATOM 3827 C C . ASP A 1 493 ? 8.331 24.600 -31.370 1.00 66.56 493 ASP A C 1
ATOM 3829 O O . ASP A 1 493 ? 8.700 24.557 -32.543 1.00 66.56 493 ASP A O 1
ATOM 3833 N N . GLY A 1 494 ? 7.097 24.204 -31.020 1.00 63.53 494 GLY A N 1
ATOM 3834 C CA . GLY A 1 494 ? 6.022 23.839 -31.945 1.00 63.53 494 GLY A CA 1
ATOM 3835 C C . GLY A 1 494 ? 5.135 25.000 -32.413 1.00 63.53 494 GLY A C 1
ATOM 3836 O O . GLY A 1 494 ? 4.314 24.791 -33.308 1.00 63.53 494 GLY A O 1
ATOM 3837 N N . SER A 1 495 ? 5.285 26.205 -31.854 1.00 58.66 495 SER A N 1
ATOM 3838 C CA . SER A 1 495 ? 4.556 27.391 -32.321 1.00 58.66 495 SER A CA 1
ATOM 3839 C C . SER A 1 495 ? 5.169 27.938 -33.616 1.00 58.66 495 SER A C 1
ATOM 3841 O O . SER A 1 495 ? 6.381 28.118 -33.710 1.00 58.66 495 SER A O 1
ATOM 3843 N N . GLU A 1 496 ? 4.342 28.272 -34.615 1.00 50.84 496 GLU A N 1
ATOM 3844 C CA . GLU A 1 496 ? 4.814 28.875 -35.876 1.00 50.84 496 GLU A CA 1
ATOM 3845 C C . GLU A 1 496 ? 5.429 30.272 -35.677 1.00 50.84 496 GLU A C 1
ATOM 3847 O O . GLU A 1 496 ? 6.192 30.741 -36.524 1.00 50.84 496 GLU A O 1
ATOM 3852 N N . ARG A 1 497 ? 5.100 30.955 -34.569 1.00 44.16 497 ARG A N 1
ATOM 3853 C CA . ARG A 1 497 ? 5.655 32.265 -34.204 1.00 44.16 497 ARG A CA 1
ATOM 3854 C C . ARG A 1 497 ? 5.788 32.405 -32.686 1.00 44.16 497 ARG A C 1
ATOM 3856 O O . ARG A 1 497 ? 4.836 32.165 -31.948 1.00 44.16 497 ARG A O 1
ATOM 3863 N N . THR A 1 498 ? 6.942 32.898 -32.248 1.00 54.09 498 THR A N 1
ATOM 3864 C CA . THR A 1 498 ? 7.163 33.465 -30.910 1.00 54.09 498 THR A CA 1
ATOM 3865 C C . THR A 1 498 ? 7.507 34.934 -31.115 1.00 54.09 498 THR A C 1
ATOM 3867 O O . THR A 1 498 ? 8.489 35.243 -31.787 1.00 54.09 498 THR A O 1
ATOM 3870 N N . ILE A 1 499 ? 6.672 35.844 -30.610 1.00 56.56 499 ILE A N 1
ATOM 3871 C CA . ILE A 1 499 ? 6.839 37.288 -30.812 1.00 56.56 499 ILE A CA 1
ATOM 3872 C C . ILE A 1 499 ? 7.404 37.893 -29.528 1.00 56.56 499 ILE A C 1
ATOM 3874 O O . ILE A 1 499 ? 6.736 37.903 -28.497 1.00 56.56 499 ILE A O 1
ATOM 3878 N N . VAL A 1 500 ? 8.629 38.408 -29.607 1.00 61.41 500 VAL A N 1
ATOM 3879 C CA . VAL A 1 500 ? 9.259 39.229 -28.567 1.00 61.41 500 VAL A CA 1
ATOM 3880 C C . VAL A 1 500 ? 9.273 40.662 -29.095 1.00 61.41 500 VAL A C 1
ATOM 3882 O O . VAL A 1 500 ? 9.906 40.928 -30.114 1.00 61.41 500 VAL A O 1
ATOM 3885 N N . LEU A 1 501 ? 8.523 41.566 -28.464 1.00 52.28 501 LEU A N 1
ATOM 3886 C CA . LEU A 1 501 ? 8.441 42.972 -28.875 1.00 52.28 501 LEU A CA 1
ATOM 3887 C C . LEU A 1 501 ? 9.455 43.818 -28.081 1.00 52.28 501 LEU A C 1
ATOM 3889 O O . LEU A 1 501 ? 9.558 43.616 -26.868 1.00 52.28 501 LEU A O 1
ATOM 3893 N N . PRO A 1 502 ? 10.170 44.769 -28.715 1.00 44.66 502 PRO A N 1
ATOM 3894 C CA . PRO A 1 502 ? 10.940 45.788 -28.004 1.00 44.66 502 PRO A CA 1
ATOM 3895 C C . PRO A 1 502 ? 10.021 46.634 -27.112 1.00 44.66 502 PRO A C 1
ATOM 3897 O O . PRO A 1 502 ? 8.872 46.896 -27.467 1.00 44.66 502 PRO A O 1
ATOM 3900 N N . GLN A 1 503 ? 10.519 47.057 -25.953 1.00 45.50 503 GLN A N 1
ATOM 3901 C CA . GLN A 1 503 ? 9.800 47.967 -25.065 1.00 45.50 503 GLN A CA 1
ATOM 3902 C C . GLN A 1 503 ? 9.684 49.342 -25.742 1.00 45.50 503 GLN A C 1
ATOM 3904 O O . GLN A 1 503 ? 10.705 49.941 -26.078 1.00 45.50 503 GLN A O 1
ATOM 3909 N N . GLU A 1 504 ? 8.460 49.834 -25.956 1.00 40.53 504 GLU A N 1
ATOM 3910 C CA . GLU A 1 504 ? 8.262 51.266 -26.196 1.00 40.53 504 GLU A CA 1
ATOM 3911 C C . GLU A 1 504 ? 8.659 52.013 -24.918 1.00 40.53 504 GLU A C 1
ATOM 3913 O O . GLU A 1 504 ? 8.195 51.659 -23.828 1.00 40.53 504 GLU A O 1
ATOM 3918 N N . VAL A 1 505 ? 9.600 52.948 -25.072 1.00 38.25 505 VAL A N 1
ATOM 3919 C CA . VAL A 1 505 ? 10.135 53.825 -24.019 1.00 38.25 505 VAL A CA 1
ATOM 3920 C C . VAL A 1 505 ? 9.069 54.798 -23.544 1.00 38.25 505 VAL A C 1
ATOM 3922 O O . VAL A 1 505 ? 8.372 55.358 -24.420 1.00 38.25 505 VAL A O 1
#

Secondary structure (DSSP, 8-state):
----------------------PPP-----------------------------------------------------------------------------------------PPPTTHHHHHHHHTTPPPPPPP-B-S--HHHHHHHHHHHHHHTTT-TTS-HHHHHHHHHHHB-SHHHHHHHHTTTTSSSHHHHHHHHHHHHH--HHHHHHHHHHHHHHSPPP-TT-HHHHHHHHHHHHHHHHHHHHHH-TT-TTTT-HHHHHHHHTTS-HHHHHHHHHHHHHTTSS-TTSS----HHHHHHHHHHHHHHHHHHHHHHHHHHHHHHHS-------------------------------PPPPPPPPPP-BTTTTBTTS-GGG-HHHHTS-HHHHHHHHHHTT--TTTSSSS-GGG----PPPTTT-SSS-GGGHHHHHHHHHHTT-----TT-------SSSS-PPPEEEEEEEEETTEEEEEEEEE-TTSS----PPPP-